Protein AF-0000000083035706 (afdb_homodimer)

pLDDT: mean 93.66, std 11.54, range [41.53, 99.0]

Nearest PDB structures (foldseek):
  4o47-assembly1_B  TM=8.024E-01  e=2.976E-25  Cavia porcellus
  1apy-assembly1_D  TM=9.980E-01  e=3.979E-21  Homo sapiens
  4o47-assembly1_A  TM=8.121E-01  e=1.230E-24  Cavia porcellus
  4zm9-assembly2_D  TM=8.118E-01  e=2.279E-24  Homo sapiens
  1apy-assembly1_C  TM=9.977E-01  e=2.381E-20  Homo sapiens

InterPro domains:
  IPR000246 Peptidase T2, asparaginase 2 [PF01112] (9-293)
  IPR000246 Peptidase T2, asparaginase 2 [PTHR10188] (8-302)
  IPR029055 Nucleophile aminohydrolases, N-terminal [SSF56235] (8-296)

Secondary structure (DSSP, 8-state):
-HHHHHHHHHHHHHHTT--HHHHHHHHHHHHHHHTGGGTSSTT----TTS---EEEEEEETTT--EEEEEEE-S-S-HHHHHHHHHHHBS-SEEEHHHHHHHHHHTTPPP-----HHHHHHHHHHHHTTT-S--B-SEES-TTT-----EE-SS------------TT---EEEEEEE-TTS-EEEEEEE---TTPPTTB--STTSBTTTEEEETTTEEEEEEE-HHHHHTT-HHHHHHHHHHTT--HHHHHHHHHHHHHTT-TT--EEEEEEETTS-EEEEE--BTTB-EEEEEE--TT-SS-EEEEEE--/-HHHHHHHHHHHHHHTT--HHHHHHHHHHHHHHHTGGGTSSTT----TTS---EEEEEEETTT--EEEEEEE-S-S-HHHHHHHHHHHBS-SEEEHHHHHHHHHHTTPPP-----HHHHHHHHHHHHTTT-S--B-SEES-TTT--S--EE-SS------------TT---EEEEEEE-TTS-EEEEEEE---TTPPTTB--STTSBTTTEEEETTTEEEEEEE-HHHHHTT-HHHHHHHHHHTT--HHHHHHHHHHHHHTT-TT--EEEEEEETTS-EEEEE--BTTB-EEEEEE--TT-SS-EEEEEE--

Structure (mmCIF, N/CA/C/O backbone):
data_AF-0000000083035706-model_v1
#
loop_
_entity.id
_entity.type
_entity.pdbx_description
1 polymer N(4)-(Beta-N-acetylglucosaminyl)-L-asparaginase
#
loop_
_atom_site.group_PDB
_atom_site.id
_atom_site.type_symbol
_atom_site.label_atom_id
_atom_site.label_alt_id
_atom_site.label_comp_id
_atom_site.label_asym_id
_atom_site.label_entity_id
_atom_site.label_seq_id
_atom_site.pdbx_PDB_ins_code
_atom_site.Cartn_x
_atom_site.Cartn_y
_atom_site.Cartn_z
_atom_site.occupancy
_atom_site.B_iso_or_equiv
_atom_site.auth_seq_id
_atom_site.auth_comp_id
_atom_site.auth_asym_id
_atom_site.auth_atom_id
_atom_site.pdbx_PDB_model_num
ATOM 1 N N . ASP A 1 1 ? -0.519 -31.016 -10.062 1 52.12 1 ASP A N 1
ATOM 2 C CA . ASP A 1 1 ? -0.545 -29.891 -9.133 1 52.12 1 ASP A CA 1
ATOM 3 C C . ASP A 1 1 ? -1.191 -28.672 -9.773 1 52.12 1 ASP A C 1
ATOM 5 O O . ASP A 1 1 ? -1.023 -28.422 -10.977 1 52.12 1 ASP A O 1
ATOM 9 N N . ARG A 1 2 ? -2.26 -28.141 -9.172 1 63.06 2 ARG A N 1
ATOM 10 C CA . ARG A 1 2 ? -3.127 -27.109 -9.727 1 63.06 2 ARG A CA 1
ATOM 11 C C . ARG A 1 2 ? -2.324 -25.875 -10.125 1 63.06 2 ARG A C 1
ATOM 13 O O . ARG A 1 2 ? -2.648 -25.203 -11.109 1 63.06 2 ARG A O 1
ATOM 20 N N . PHE A 1 3 ? -1.192 -25.672 -9.555 1 75.06 3 PHE A N 1
ATOM 21 C CA . PHE A 1 3 ? -0.349 -24.547 -9.922 1 75.06 3 PHE A CA 1
ATOM 22 C C . PHE A 1 3 ? 0.351 -24.797 -11.25 1 75.06 3 PHE A C 1
ATOM 24 O O . PHE A 1 3 ? 0.638 -23.859 -11.992 1 75.06 3 PHE A O 1
ATOM 31 N N . GLY A 1 4 ? 0.508 -26.047 -11.508 1 78.38 4 GLY A N 1
ATOM 32 C CA . GLY A 1 4 ? 1.129 -26.406 -12.773 1 78.38 4 GLY A CA 1
ATOM 33 C C . GLY A 1 4 ? 0.292 -26 -13.977 1 78.38 4 GLY A C 1
ATOM 34 O O . GLY A 1 4 ? 0.829 -25.562 -15 1 78.38 4 GLY A O 1
ATOM 35 N N . LEU A 1 5 ? -0.963 -26.172 -13.789 1 79.75 5 LEU A N 1
ATOM 36 C CA . LEU A 1 5 ? -1.867 -25.828 -14.875 1 79.75 5 LEU A CA 1
ATOM 37 C C . LEU A 1 5 ? -1.82 -24.328 -15.164 1 79.75 5 LEU A C 1
ATOM 39 O O . LEU A 1 5 ? -1.749 -23.922 -16.328 1 79.75 5 LEU A O 1
ATOM 43 N N . PHE A 1 6 ? -1.777 -23.547 -14.117 1 85.44 6 PHE A N 1
ATOM 44 C CA . PHE A 1 6 ? -1.806 -22.109 -14.273 1 85.44 6 PHE A CA 1
ATOM 45 C C . PHE A 1 6 ? -0.514 -21.594 -14.898 1 85.44 6 PHE A C 1
ATOM 47 O O . PHE A 1 6 ? -0.539 -20.719 -15.758 1 85.44 6 PHE A O 1
ATOM 54 N N . LEU A 1 7 ? 0.524 -22.203 -14.492 1 89 7 LEU A N 1
ATOM 55 C CA . LEU A 1 7 ? 1.822 -21.828 -15.047 1 89 7 LEU A CA 1
ATOM 56 C C . LEU A 1 7 ? 1.928 -22.234 -16.516 1 89 7 LEU A C 1
ATOM 58 O O . LEU A 1 7 ? 2.516 -21.516 -17.312 1 89 7 LEU A O 1
ATOM 62 N N . SER A 1 8 ? 1.354 -23.375 -16.781 1 89.62 8 SER A N 1
ATOM 63 C CA . SER A 1 8 ? 1.368 -23.844 -18.172 1 89.62 8 SER A CA 1
ATOM 64 C C . SER A 1 8 ? 0.6 -22.891 -19.078 1 89.62 8 SER A C 1
ATOM 66 O O . SER A 1 8 ? 1.024 -22.625 -20.203 1 89.62 8 SER A O 1
ATOM 68 N N . LEU A 1 9 ? -0.484 -22.422 -18.578 1 90.31 9 LEU A N 1
ATOM 69 C CA . LEU A 1 9 ? -1.278 -21.484 -19.359 1 90.31 9 LEU A CA 1
ATOM 70 C C . LEU A 1 9 ? -0.53 -20.172 -19.562 1 90.31 9 LEU A C 1
ATOM 72 O O . LEU A 1 9 ? -0.56 -19.578 -20.641 1 90.31 9 LEU A O 1
ATOM 76 N N . SER A 1 10 ? 0.069 -19.719 -18.516 1 93.44 10 SER A N 1
ATOM 77 C CA . SER A 1 10 ? 0.878 -18.5 -18.594 1 93.44 10 SER A CA 1
ATOM 78 C C . SER A 1 10 ? 2.02 -18.656 -19.594 1 93.44 10 SER A C 1
ATOM 80 O O . SER A 1 10 ? 2.275 -17.766 -20.406 1 93.44 10 SER A O 1
ATOM 82 N N . TRP A 1 11 ? 2.643 -19.781 -19.578 1 93.88 11 TRP A N 1
ATOM 83 C CA . TRP A 1 11 ? 3.768 -20.062 -20.469 1 93.88 11 TRP A CA 1
ATOM 84 C C . TRP A 1 11 ? 3.316 -20.109 -21.922 1 93.88 11 TRP A C 1
ATOM 86 O O . TRP A 1 11 ? 3.984 -19.562 -22.797 1 93.88 11 TRP A O 1
ATOM 96 N N . ARG A 1 12 ? 2.223 -20.703 -22.109 1 92.94 12 ARG A N 1
ATOM 97 C CA . ARG A 1 12 ? 1.667 -20.781 -23.469 1 92.94 12 ARG A CA 1
ATOM 98 C C . ARG A 1 12 ? 1.322 -19.406 -24 1 92.94 12 ARG A C 1
ATOM 100 O O . ARG A 1 12 ? 1.454 -19.141 -25.203 1 92.94 12 ARG A O 1
ATOM 107 N N . THR A 1 13 ? 0.844 -18.609 -23.078 1 94.75 13 THR A N 1
ATOM 108 C CA . THR A 1 13 ? 0.541 -17.234 -23.469 1 94.75 13 THR A CA 1
ATOM 109 C C . THR A 1 13 ? 1.792 -16.531 -23.984 1 94.75 13 THR A C 1
ATOM 111 O O . THR A 1 13 ? 1.75 -15.859 -25.016 1 94.75 13 THR A O 1
ATOM 114 N N . LEU A 1 14 ? 2.904 -16.703 -23.359 1 93.75 14 LEU A N 1
ATOM 115 C CA . LEU A 1 14 ? 4.164 -16.109 -23.781 1 93.75 14 LEU A CA 1
ATOM 116 C C . LEU A 1 14 ? 4.621 -16.703 -25.125 1 93.75 14 LEU A C 1
ATOM 118 O O . LEU A 1 14 ? 5.039 -15.969 -26.016 1 93.75 14 LEU A O 1
ATOM 122 N N . GLN A 1 15 ? 4.477 -17.984 -25.219 1 92.62 15 GLN A N 1
ATOM 123 C CA . GLN A 1 15 ? 4.934 -18.688 -26.406 1 92.62 15 GLN A CA 1
ATOM 124 C C . GLN A 1 15 ? 4.113 -18.297 -27.641 1 92.62 15 GLN A C 1
ATOM 126 O O . GLN A 1 15 ? 4.633 -18.266 -28.75 1 92.62 15 GLN A O 1
ATOM 131 N N . SER A 1 16 ? 2.932 -17.938 -27.375 1 94.12 16 SER A N 1
ATOM 132 C CA . SER A 1 16 ? 2.033 -17.594 -28.484 1 94.12 16 SER A CA 1
ATOM 133 C C . SER A 1 16 ? 2.145 -16.125 -28.844 1 94.12 16 SER A C 1
ATOM 135 O O . SER A 1 16 ? 1.341 -15.609 -29.625 1 94.12 16 SER A O 1
ATOM 137 N N . GLY A 1 17 ? 2.998 -15.391 -28.188 1 93.69 17 GLY A N 1
ATOM 138 C CA . GLY A 1 17 ? 3.262 -14.008 -28.562 1 93.69 17 GLY A CA 1
ATOM 139 C C . GLY A 1 17 ? 2.592 -13 -27.641 1 93.69 17 GLY A C 1
ATOM 140 O O . GLY A 1 17 ? 2.666 -11.797 -27.891 1 93.69 17 GLY A O 1
ATOM 141 N N . GLY A 1 18 ? 1.945 -13.492 -26.609 1 96.19 18 GLY A N 1
ATOM 142 C CA . GLY A 1 18 ? 1.393 -12.578 -25.625 1 96.19 18 GLY A CA 1
ATOM 143 C C . GLY A 1 18 ? 2.455 -11.844 -24.82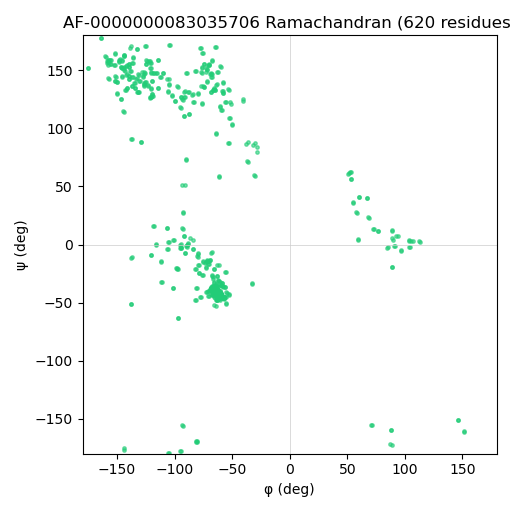8 1 96.19 18 GLY A C 1
ATOM 144 O O . GLY A 1 18 ? 3.6 -12.297 -24.734 1 96.19 18 GLY A O 1
ATOM 145 N N . SER A 1 19 ? 2.109 -10.727 -24.25 1 97.62 19 SER A N 1
ATOM 146 C CA . SER A 1 19 ? 3.045 -9.961 -23.438 1 97.62 19 SER A CA 1
ATOM 147 C C . SER A 1 19 ? 3.25 -10.609 -22.062 1 97.62 19 SER A C 1
ATOM 149 O O . SER A 1 19 ? 2.502 -11.508 -21.688 1 97.62 19 SER A O 1
ATOM 151 N N . VAL A 1 20 ? 4.254 -10.18 -21.438 1 98.19 20 VAL A N 1
ATOM 152 C CA . VAL A 1 20 ? 4.496 -10.656 -20.078 1 98.19 20 VAL A CA 1
ATOM 153 C C . VAL A 1 20 ? 3.309 -10.305 -19.188 1 98.19 20 VAL A C 1
ATOM 155 O O . VAL A 1 20 ? 2.953 -11.07 -18.281 1 98.19 20 VAL A O 1
ATOM 158 N N . LEU A 1 21 ? 2.65 -9.164 -19.391 1 98.56 21 LEU A N 1
ATOM 159 C CA . LEU A 1 21 ? 1.46 -8.789 -18.641 1 98.56 21 LEU A CA 1
ATOM 160 C C . LEU A 1 21 ? 0.32 -9.766 -18.891 1 98.56 21 LEU A C 1
ATOM 162 O O . LEU A 1 21 ? -0.378 -10.172 -17.969 1 98.56 21 LEU A O 1
ATOM 166 N N . ASP A 1 22 ? 0.154 -10.125 -20.156 1 98.38 22 ASP A N 1
ATOM 167 C CA . ASP A 1 22 ? -0.878 -11.094 -20.516 1 98.38 22 ASP A CA 1
ATOM 168 C C . ASP A 1 22 ? -0.647 -12.422 -19.797 1 98.38 22 ASP A C 1
ATOM 170 O O . ASP A 1 22 ? -1.596 -13.055 -19.328 1 98.38 22 ASP A O 1
ATOM 174 N N . ALA A 1 23 ? 0.58 -12.82 -19.781 1 97.75 23 ALA A N 1
ATOM 175 C CA . ALA A 1 23 ? 0.936 -14.094 -19.172 1 97.75 23 ALA A CA 1
ATOM 176 C C . ALA A 1 23 ? 0.628 -14.094 -17.672 1 97.75 23 ALA A C 1
ATOM 178 O O . ALA A 1 23 ? 0.033 -15.039 -17.156 1 97.75 23 ALA A O 1
ATOM 179 N N . VAL A 1 24 ? 1.042 -13.039 -17 1 98.44 24 VAL A N 1
ATOM 180 C CA . VAL A 1 24 ? 0.812 -12.922 -15.555 1 98.44 24 VAL A CA 1
ATOM 181 C C . VAL A 1 24 ? -0.688 -12.883 -15.273 1 98.44 24 VAL A C 1
ATOM 183 O O . VAL A 1 24 ? -1.174 -13.57 -14.375 1 98.44 24 VAL A O 1
ATOM 186 N N . GLU A 1 25 ? -1.431 -12.102 -16.031 1 98.56 25 GLU A N 1
ATOM 187 C CA . GLU A 1 25 ? -2.873 -12 -15.828 1 98.56 25 GLU A CA 1
ATOM 188 C C . GLU A 1 25 ? -3.557 -13.344 -16.031 1 98.56 25 GLU A C 1
ATOM 190 O O . GLU A 1 25 ? -4.441 -13.727 -15.266 1 98.56 25 GLU A O 1
ATOM 195 N N . MET A 1 26 ? -3.146 -14.047 -17.094 1 97.62 26 MET A N 1
ATOM 196 C CA . MET A 1 26 ? -3.758 -15.336 -17.406 1 97.62 26 MET A CA 1
ATOM 197 C C . MET A 1 26 ? -3.559 -16.328 -16.266 1 97.62 26 MET A C 1
ATOM 199 O O . MET A 1 26 ? -4.504 -17 -15.852 1 97.62 26 MET A O 1
ATOM 203 N N . GLY A 1 27 ? -2.344 -16.422 -15.789 1 96.38 27 GLY A N 1
ATOM 204 C CA . GLY A 1 27 ? -2.061 -17.344 -14.711 1 96.38 27 GLY A CA 1
ATOM 205 C C . GLY A 1 27 ? -2.816 -17.016 -13.43 1 96.38 27 GLY A C 1
ATOM 206 O O . GLY A 1 27 ? -3.418 -17.906 -12.82 1 96.38 27 GLY A O 1
ATOM 207 N N . CYS A 1 28 ? -2.818 -15.773 -13.023 1 97.56 28 CYS A N 1
ATOM 208 C CA . CYS A 1 28 ? -3.506 -15.352 -11.805 1 97.56 28 CYS A CA 1
ATOM 209 C C . CYS A 1 28 ? -5.016 -15.516 -11.953 1 97.56 28 CYS A C 1
ATOM 211 O O . CYS A 1 28 ? -5.688 -15.969 -11.023 1 97.56 28 CYS A O 1
ATOM 213 N N . ALA A 1 29 ? -5.512 -15.125 -13.117 1 97.62 29 ALA A N 1
ATOM 214 C CA . ALA A 1 29 ? -6.949 -15.234 -13.352 1 97.62 29 ALA A CA 1
ATOM 215 C C . ALA A 1 29 ? -7.414 -16.688 -13.281 1 97.62 29 ALA A C 1
ATOM 217 O O . ALA A 1 29 ? -8.484 -16.969 -12.742 1 97.62 29 ALA A O 1
ATOM 218 N N . CYS A 1 30 ? -6.652 -17.547 -13.836 1 96.25 30 CYS A N 1
ATOM 219 C CA . CYS A 1 30 ? -6.98 -18.969 -13.797 1 96.25 30 CYS A CA 1
ATOM 220 C C . CYS A 1 30 ? -7.016 -19.484 -12.359 1 96.25 30 CYS A C 1
ATOM 222 O O . CYS A 1 30 ? -7.926 -20.219 -11.984 1 96.25 30 CYS A O 1
ATOM 224 N N . CYS A 1 31 ? -6.035 -19.078 -11.625 1 95.5 31 CYS A N 1
ATOM 225 C CA . CYS A 1 31 ? -6 -19.469 -10.227 1 95.5 31 CYS A CA 1
ATOM 226 C C . CYS A 1 31 ? -7.219 -18.922 -9.477 1 95.5 31 CYS A C 1
ATOM 228 O O . CYS A 1 31 ? -7.785 -19.625 -8.633 1 95.5 31 CYS A O 1
ATOM 230 N N . GLU A 1 32 ? -7.594 -17.688 -9.742 1 96.81 32 GLU A N 1
ATOM 231 C CA . GLU A 1 32 ? -8.789 -17.109 -9.133 1 96.81 32 GLU A CA 1
ATOM 232 C C . GLU A 1 32 ? -10.023 -17.953 -9.453 1 96.81 32 GLU A C 1
ATOM 234 O O . GLU A 1 32 ? -10.805 -18.281 -8.555 1 96.81 32 GLU A O 1
ATOM 239 N N . MET A 1 33 ? -10.156 -18.312 -10.641 1 95.44 33 MET A N 1
ATOM 240 C CA . MET A 1 33 ? -11.328 -19.062 -11.102 1 95.44 33 MET A CA 1
ATOM 241 C C . MET A 1 33 ? -11.375 -20.438 -10.453 1 95.44 33 MET A C 1
ATOM 243 O O . MET A 1 33 ? -12.453 -20.938 -10.141 1 95.44 33 MET A O 1
ATOM 247 N N . GLU A 1 34 ? -10.211 -20.984 -10.273 1 94.31 34 GLU A N 1
ATOM 248 C CA . GLU A 1 34 ? -10.133 -22.328 -9.727 1 94.31 34 GLU A CA 1
ATOM 249 C C . GLU A 1 34 ? -10.078 -22.312 -8.203 1 94.31 34 GLU A C 1
ATOM 251 O O . GLU A 1 34 ? -10 -23.359 -7.566 1 94.31 34 GLU A O 1
ATOM 256 N N . GLN A 1 35 ? -10.07 -21.156 -7.625 1 94.69 35 GLN A N 1
ATOM 257 C CA . GLN A 1 35 ? -10.008 -21 -6.176 1 94.69 35 GLN A CA 1
ATOM 258 C C . GLN A 1 35 ? -8.82 -21.766 -5.594 1 94.69 35 GLN A C 1
ATOM 260 O O . GLN A 1 35 ? -8.977 -22.562 -4.672 1 94.69 35 GLN A O 1
ATOM 265 N N . CYS A 1 36 ? -7.637 -21.406 -6.145 1 91.62 36 CYS A N 1
ATOM 266 C CA . CYS A 1 36 ? -6.434 -22.156 -5.805 1 91.62 36 CYS A CA 1
ATOM 267 C C . CYS A 1 36 ? -6.207 -22.188 -4.297 1 91.62 36 CYS A C 1
ATOM 269 O O . CYS A 1 36 ? -6.199 -21.125 -3.654 1 91.62 36 CYS A O 1
ATOM 271 N N . ASP A 1 37 ? -6.121 -23.422 -3.727 1 88.44 37 ASP A N 1
ATOM 272 C CA . ASP A 1 37 ? -5.781 -23.734 -2.342 1 88.44 37 ASP A CA 1
ATOM 273 C C . ASP A 1 37 ? -6.773 -23.078 -1.375 1 88.44 37 ASP A C 1
ATOM 275 O O . ASP A 1 37 ? -6.562 -23.094 -0.161 1 88.44 37 ASP A O 1
ATOM 279 N N . GLY A 1 38 ? -7.773 -22.453 -1.903 1 91.81 38 GLY A N 1
ATOM 280 C CA . GLY A 1 38 ? -8.773 -21.812 -1.066 1 91.81 38 GLY A CA 1
ATOM 281 C C . GLY A 1 38 ? -8.375 -20.406 -0.63 1 91.81 38 GLY A C 1
ATOM 282 O O . GLY A 1 38 ? -9.172 -19.703 -0.011 1 91.81 38 GLY A O 1
ATOM 283 N N . SER A 1 39 ? -7.164 -19.984 -1.009 1 93.19 39 SER A N 1
ATOM 284 C CA . SER A 1 39 ? -6.648 -18.688 -0.578 1 93.19 39 SER A CA 1
ATOM 285 C C . SER A 1 39 ? -6.684 -17.672 -1.715 1 93.19 39 SER A C 1
ATOM 287 O O . SER A 1 39 ? -6.324 -16.516 -1.526 1 93.19 39 SER A O 1
ATOM 289 N N . VAL A 1 40 ? -7.09 -18.125 -2.895 1 96.12 40 VAL A N 1
ATOM 290 C CA . VAL A 1 40 ? -7.191 -17.266 -4.066 1 96.12 40 VAL A CA 1
ATOM 291 C C . VAL A 1 40 ? -8.586 -17.375 -4.672 1 96.12 40 VAL A C 1
ATOM 293 O O . VAL A 1 40 ? -9.148 -18.469 -4.762 1 96.12 40 VAL A O 1
ATOM 296 N N . GLY A 1 41 ? -9.086 -16.203 -5.023 1 96.94 41 GLY A N 1
ATOM 297 C CA . GLY A 1 41 ? -10.383 -16.234 -5.691 1 96.94 41 GLY A CA 1
ATOM 298 C C . GLY A 1 41 ? -11.555 -16.188 -4.727 1 96.94 41 GLY A C 1
ATOM 299 O O . GLY A 1 41 ? -11.367 -15.938 -3.533 1 96.94 41 GLY A O 1
ATOM 300 N N . TYR A 1 42 ? -12.758 -16.375 -5.262 1 97.81 42 TYR A N 1
ATOM 301 C CA . TYR A 1 42 ? -14 -16.312 -4.496 1 97.81 42 TYR A CA 1
ATOM 302 C C . TYR A 1 42 ? -14.125 -17.516 -3.564 1 97.81 42 TYR A C 1
ATOM 304 O O . TYR A 1 42 ? -13.477 -18.547 -3.777 1 97.81 42 TYR A O 1
ATOM 312 N N . GLY A 1 43 ? -14.875 -17.391 -2.467 1 95.31 43 GLY A N 1
ATOM 313 C CA . GLY A 1 43 ? -15.273 -18.516 -1.633 1 95.31 43 GLY A CA 1
ATOM 314 C C . GLY A 1 43 ? -14.281 -18.812 -0.529 1 95.31 43 GLY A C 1
ATOM 315 O O . GLY A 1 43 ? -14.453 -19.781 0.218 1 95.31 43 GLY A O 1
ATOM 316 N N . GLY A 1 44 ? -13.258 -17.953 -0.44 1 93.12 44 GLY A N 1
ATOM 317 C CA . GLY A 1 44 ? -12.281 -18.219 0.606 1 93.12 44 GLY A CA 1
ATOM 318 C C . GLY A 1 44 ? -12.141 -17.078 1.597 1 93.12 44 GLY A C 1
ATOM 319 O O . GLY A 1 44 ? -12.578 -15.953 1.328 1 93.12 44 GLY A O 1
ATOM 320 N N . SER A 1 45 ? -11.68 -17.391 2.783 1 95.75 45 SER A N 1
ATOM 321 C CA . SER A 1 45 ? -11.188 -16.5 3.824 1 95.75 45 SER A CA 1
ATOM 322 C C . SER A 1 45 ? -12.195 -15.398 4.141 1 95.75 45 SER A C 1
ATOM 324 O O . SER A 1 45 ? -11.883 -14.211 4.016 1 95.75 45 SER A O 1
ATOM 326 N N . PRO A 1 46 ? -13.391 -15.758 4.629 1 97.75 46 PRO A N 1
ATOM 327 C CA . PRO A 1 46 ? -14.336 -14.711 5.016 1 97.75 46 PRO A CA 1
ATOM 328 C C . PRO A 1 46 ? -13.82 -13.836 6.16 1 97.75 46 PRO A C 1
ATOM 330 O O . PRO A 1 46 ? -13.094 -14.328 7.031 1 97.75 46 PRO A O 1
ATOM 333 N N . ASP A 1 47 ? -14.227 -12.562 6.145 1 97.81 47 ASP A N 1
ATOM 334 C CA . ASP A 1 47 ? -13.844 -11.664 7.234 1 97.81 47 ASP A CA 1
ATOM 335 C C . ASP A 1 47 ? -14.766 -11.852 8.445 1 97.81 47 ASP A C 1
ATOM 337 O O . ASP A 1 47 ? -15.531 -12.82 8.5 1 97.81 47 ASP A O 1
ATOM 341 N N . GLU A 1 48 ? -14.688 -10.969 9.422 1 98 48 GLU A N 1
ATOM 342 C CA . GLU A 1 48 ? -15.438 -11.094 10.672 1 98 48 GLU A CA 1
ATOM 343 C C . GLU A 1 48 ? -16.938 -11.047 10.414 1 98 48 GLU A C 1
ATOM 345 O O . GLU A 1 48 ? -17.734 -11.414 11.281 1 98 48 GLU A O 1
ATOM 350 N N . TYR A 1 49 ? -17.344 -10.562 9.25 1 97.31 49 TYR A N 1
ATOM 351 C CA . TYR A 1 49 ? -18.766 -10.484 8.914 1 97.31 49 TYR A CA 1
ATOM 352 C C . TYR A 1 49 ? -19.156 -11.57 7.918 1 97.31 49 TYR A C 1
ATOM 354 O O . TYR A 1 49 ? -20.281 -11.578 7.406 1 97.31 49 TYR A O 1
ATOM 362 N N . GLY A 1 50 ? -18.203 -12.383 7.578 1 97.94 50 GLY A N 1
ATOM 363 C CA . GLY A 1 50 ? -18.469 -13.508 6.695 1 97.94 50 GLY A CA 1
ATOM 364 C C . GLY A 1 50 ? -18.312 -13.164 5.227 1 97.94 50 GLY A C 1
ATOM 365 O O . GLY A 1 50 ? -18.672 -13.961 4.355 1 97.94 50 GLY A O 1
ATOM 366 N N . GLU A 1 51 ? -17.766 -12.055 4.922 1 98.19 51 GLU A N 1
ATOM 367 C CA . GLU A 1 51 ? -17.625 -11.625 3.533 1 98.19 51 GLU A CA 1
ATOM 368 C C . GLU A 1 51 ? -16.25 -11.953 2.986 1 98.19 51 GLU A C 1
ATOM 370 O O . GLU A 1 51 ? -15.242 -11.773 3.676 1 98.19 51 GLU A O 1
ATOM 375 N N . THR A 1 52 ? -16.234 -12.492 1.761 1 98.12 52 THR A N 1
ATOM 376 C CA . THR A 1 52 ? -14.992 -12.688 1.03 1 98.12 52 THR A CA 1
ATOM 377 C C . THR A 1 52 ? -14.695 -11.484 0.136 1 98.12 52 THR A C 1
ATOM 379 O O . THR A 1 52 ? -15.555 -11.055 -0.642 1 98.12 52 THR A O 1
ATOM 382 N N . THR A 1 53 ? -13.555 -10.883 0.286 1 98.5 53 THR A N 1
ATOM 383 C CA . THR A 1 53 ? -13.062 -9.828 -0.591 1 98.5 53 THR A CA 1
ATOM 384 C C . THR A 1 53 ? -11.727 -10.219 -1.219 1 98.5 53 THR A C 1
ATOM 386 O O . THR A 1 53 ? -11.047 -11.117 -0.725 1 98.5 53 THR A O 1
ATOM 389 N N . LEU A 1 54 ? -11.445 -9.586 -2.303 1 98.75 54 LEU A N 1
ATOM 390 C CA . LEU A 1 54 ? -10.258 -9.984 -3.051 1 98.75 54 LEU A CA 1
ATOM 391 C C . LEU A 1 54 ? -9.289 -8.82 -3.189 1 98.75 54 LEU A C 1
ATOM 393 O O . LEU A 1 54 ? -9.703 -7.656 -3.193 1 98.75 54 LEU A O 1
ATOM 397 N N . ASP A 1 55 ? -8.008 -9.102 -3.309 1 98.81 55 ASP A N 1
ATOM 398 C CA . ASP A 1 55 ? -6.918 -8.18 -3.6 1 98.81 55 ASP A CA 1
ATOM 399 C C . ASP A 1 55 ? -6.078 -8.672 -4.777 1 98.81 55 ASP A C 1
ATOM 401 O O . ASP A 1 55 ? -5.859 -9.875 -4.934 1 98.81 55 ASP A O 1
ATOM 405 N N . ALA A 1 56 ? -5.617 -7.734 -5.566 1 98.94 56 ALA A N 1
ATOM 406 C CA . ALA A 1 56 ? -4.77 -8.117 -6.695 1 98.94 56 ALA A CA 1
ATOM 407 C C . ALA A 1 56 ? -3.912 -6.941 -7.16 1 98.94 56 ALA A C 1
ATOM 409 O O . ALA A 1 56 ? -4.254 -5.781 -6.918 1 98.94 56 ALA A O 1
ATOM 410 N N . MET A 1 57 ? -2.836 -7.273 -7.812 1 98.94 57 MET A N 1
ATOM 411 C CA . MET A 1 57 ? -1.946 -6.273 -8.391 1 98.94 57 MET A CA 1
ATOM 412 C C . MET A 1 57 ? -1.23 -6.828 -9.617 1 98.94 57 MET A C 1
ATOM 414 O O . MET A 1 57 ? -0.896 -8.016 -9.664 1 98.94 57 MET A O 1
ATOM 418 N N . ILE A 1 58 ? -1.01 -6.008 -10.586 1 98.94 58 ILE A N 1
ATOM 419 C CA . ILE A 1 58 ? -0.216 -6.34 -11.766 1 98.94 58 ILE A CA 1
ATOM 420 C C . ILE A 1 58 ? 0.707 -5.172 -12.109 1 98.94 58 ILE A C 1
ATOM 422 O O . ILE A 1 58 ? 0.307 -4.008 -12.016 1 98.94 58 ILE A O 1
ATOM 426 N N . MET A 1 59 ? 1.967 -5.453 -12.43 1 98.94 59 MET A N 1
ATOM 427 C CA . MET A 1 59 ? 2.977 -4.418 -12.625 1 98.94 59 MET A CA 1
ATOM 428 C C . MET A 1 59 ? 3.756 -4.656 -13.914 1 98.94 59 MET A C 1
ATOM 430 O O . MET A 1 59 ? 4.191 -5.777 -14.188 1 98.94 59 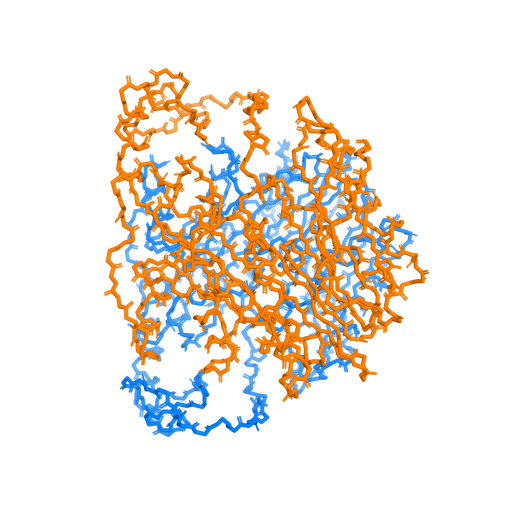MET A O 1
ATOM 434 N N . ASN A 1 60 ? 3.873 -3.615 -14.688 1 98.81 60 ASN A N 1
ATOM 435 C CA . ASN A 1 60 ? 4.672 -3.592 -15.914 1 98.81 60 ASN A CA 1
ATOM 436 C C . ASN A 1 60 ? 6.094 -3.111 -15.641 1 98.81 60 ASN A C 1
ATOM 438 O O . ASN A 1 60 ? 6.324 -1.917 -15.445 1 98.81 60 ASN A O 1
ATOM 442 N N . GLY A 1 61 ? 7.055 -4.027 -15.758 1 98.69 61 GLY A N 1
ATOM 443 C CA . GLY A 1 61 ? 8.43 -3.703 -15.406 1 98.69 61 GLY A CA 1
ATOM 444 C C . GLY A 1 61 ? 9.094 -2.764 -16.406 1 98.69 61 GLY A C 1
ATOM 445 O O . GLY A 1 61 ? 10.133 -2.178 -16.109 1 98.69 61 GLY A O 1
ATOM 446 N N . ASN A 1 62 ? 8.492 -2.6 -17.547 1 97.62 62 ASN A N 1
ATOM 447 C CA . ASN A 1 62 ? 9.039 -1.709 -18.578 1 97.62 62 ASN A CA 1
ATOM 448 C C . ASN A 1 62 ? 8.648 -0.256 -18.312 1 97.62 62 ASN A C 1
ATOM 450 O O . ASN A 1 62 ? 9.492 0.642 -18.406 1 97.62 62 ASN A O 1
ATOM 454 N N . THR A 1 63 ? 7.41 -0.062 -18.047 1 97.31 63 THR A N 1
ATOM 455 C CA . THR A 1 63 ? 6.887 1.294 -17.922 1 97.31 63 THR A CA 1
ATOM 456 C C . THR A 1 63 ? 6.797 1.702 -16.453 1 97.31 63 THR A C 1
ATOM 458 O O . THR A 1 63 ? 6.617 2.881 -16.141 1 97.31 63 THR A O 1
ATOM 461 N N . MET A 1 64 ? 6.785 0.763 -15.617 1 98.69 64 MET A N 1
ATOM 462 C CA . MET A 1 64 ? 6.637 0.909 -14.172 1 98.69 64 MET A CA 1
ATOM 463 C C . MET A 1 64 ? 5.188 1.198 -13.805 1 98.69 64 MET A C 1
ATOM 465 O O . MET A 1 64 ? 4.891 1.521 -12.648 1 98.69 64 MET A O 1
ATOM 469 N N . GLU A 1 65 ? 4.262 1.039 -14.773 1 98.44 65 GLU A N 1
ATOM 470 C CA . GLU A 1 65 ? 2.846 1.163 -14.438 1 98.44 65 GLU A CA 1
ATOM 471 C C . GLU A 1 65 ? 2.387 0.016 -13.547 1 98.44 65 GLU A C 1
ATOM 473 O O . GLU A 1 65 ? 2.852 -1.117 -13.688 1 98.44 65 GLU A O 1
ATOM 478 N N . VAL A 1 66 ? 1.476 0.356 -12.695 1 98.94 66 VAL A N 1
ATOM 479 C CA . VAL A 1 66 ? 0.879 -0.618 -11.781 1 98.94 66 VAL A CA 1
ATOM 480 C C . VAL A 1 66 ? -0.637 -0.438 -11.758 1 98.94 66 VAL A C 1
ATOM 482 O O . VAL A 1 66 ? -1.136 0.688 -11.812 1 98.94 66 VAL A O 1
ATOM 485 N N . GLY A 1 67 ? -1.372 -1.507 -11.75 1 98.94 67 GLY A N 1
ATOM 486 C CA . GLY A 1 67 ? -2.777 -1.553 -11.375 1 98.94 67 GLY A CA 1
ATOM 487 C C . GLY A 1 67 ? -3.053 -2.471 -10.195 1 98.94 67 GLY A C 1
ATOM 488 O O . GLY A 1 67 ? -2.539 -3.59 -10.141 1 98.94 67 GLY A O 1
ATOM 489 N N . ALA A 1 68 ? -3.828 -1.974 -9.289 1 99 68 ALA A N 1
ATOM 490 C CA . ALA A 1 68 ? -4.133 -2.775 -8.102 1 99 68 ALA A CA 1
ATOM 491 C C . ALA A 1 68 ? -5.547 -2.502 -7.602 1 99 68 ALA A C 1
ATOM 493 O O . ALA A 1 68 ? -6.09 -1.419 -7.824 1 99 68 ALA A O 1
ATOM 494 N N . VAL A 1 69 ? -6.117 -3.486 -6.957 1 98.94 69 VAL A N 1
ATOM 495 C CA . VAL A 1 69 ? -7.391 -3.371 -6.254 1 98.94 69 VAL A CA 1
ATOM 496 C C . VAL A 1 69 ? -7.297 -4.062 -4.895 1 98.94 69 VAL A C 1
ATOM 498 O O . VAL A 1 69 ? -6.59 -5.059 -4.746 1 98.94 69 VAL A O 1
ATOM 501 N N . ALA A 1 70 ? -7.926 -3.537 -3.955 1 98.94 70 ALA A N 1
ATOM 502 C CA . ALA A 1 70 ? -7.938 -4.094 -2.605 1 98.94 70 ALA A CA 1
ATOM 503 C C . ALA A 1 70 ? -9.328 -4.008 -1.984 1 98.94 70 ALA A C 1
ATOM 505 O O . ALA A 1 70 ? -10.062 -3.041 -2.221 1 98.94 70 ALA A O 1
ATOM 506 N N . ASP A 1 71 ? -9.617 -5.047 -1.194 1 98.75 71 ASP A N 1
ATOM 507 C CA . ASP A 1 71 ? -10.945 -5.148 -0.59 1 98.75 71 ASP A CA 1
ATOM 508 C C . ASP A 1 71 ? -12.039 -5.078 -1.651 1 98.75 71 ASP A C 1
ATOM 510 O O . ASP A 1 71 ? -13.055 -4.414 -1.457 1 98.75 71 ASP A O 1
ATOM 514 N N . LEU A 1 72 ? -11.734 -5.672 -2.803 1 98.88 72 LEU A N 1
ATOM 515 C CA . LEU A 1 72 ? -12.672 -5.75 -3.914 1 98.88 72 LEU A CA 1
ATOM 516 C C . LEU A 1 72 ? -13.844 -6.66 -3.572 1 98.88 72 LEU A C 1
ATOM 518 O O . LEU A 1 72 ? -13.648 -7.812 -3.178 1 98.88 72 LEU A O 1
ATOM 522 N N . ARG A 1 73 ? -15.008 -6.191 -3.807 1 98.62 73 ARG A N 1
ATOM 523 C CA . ARG A 1 73 ? -16.219 -6.906 -3.414 1 98.62 73 ARG A CA 1
ATOM 524 C C . ARG A 1 73 ? -17.016 -7.344 -4.637 1 98.62 73 ARG A C 1
ATOM 526 O O . ARG A 1 73 ? -17.109 -6.605 -5.617 1 98.62 73 ARG A O 1
ATOM 533 N N . ARG A 1 74 ? -17.469 -8.555 -4.629 1 98.69 74 ARG A N 1
ATOM 534 C CA . ARG A 1 74 ? -18.5 -9.07 -5.52 1 98.69 74 ARG A CA 1
ATOM 535 C C . ARG A 1 74 ? -17.969 -9.25 -6.934 1 98.69 74 ARG A C 1
ATOM 537 O O . ARG A 1 74 ? -18.734 -9.312 -7.895 1 98.69 74 ARG A O 1
ATOM 544 N N . ILE A 1 75 ? -16.656 -9.211 -7.16 1 98.88 75 ILE A N 1
ATOM 545 C CA . ILE A 1 75 ? -16.031 -9.43 -8.461 1 98.88 75 ILE A CA 1
ATOM 546 C C . ILE A 1 75 ? -15.062 -10.609 -8.383 1 98.88 75 ILE A C 1
ATOM 548 O O . ILE A 1 75 ? -14.125 -10.586 -7.578 1 98.88 75 ILE A O 1
ATOM 552 N N . LYS A 1 76 ? -15.164 -11.578 -9.203 1 98.69 76 LYS A N 1
ATOM 553 C CA . LYS A 1 76 ? -14.328 -12.773 -9.125 1 98.69 76 LYS A CA 1
ATOM 554 C C . LYS A 1 76 ? -12.961 -12.531 -9.758 1 98.69 76 LYS A C 1
ATOM 556 O O . LYS A 1 76 ? -11.953 -13.047 -9.273 1 98.69 76 LYS A O 1
ATOM 561 N N . ASN A 1 77 ? -12.977 -11.781 -10.812 1 98.75 77 ASN A N 1
ATOM 562 C CA . ASN A 1 77 ? -11.75 -11.586 -11.586 1 98.75 77 ASN A CA 1
ATOM 563 C C . ASN A 1 77 ? -10.961 -10.375 -11.086 1 98.75 77 ASN A C 1
ATOM 565 O O . ASN A 1 77 ? -10.805 -9.391 -11.805 1 98.75 77 ASN A O 1
ATOM 569 N N . ALA A 1 78 ? -10.367 -10.516 -9.977 1 98.88 78 ALA A N 1
ATOM 570 C CA . ALA A 1 78 ? -9.688 -9.406 -9.312 1 98.88 78 ALA A CA 1
ATOM 571 C C . ALA A 1 78 ? -8.484 -8.938 -10.125 1 98.88 78 ALA A C 1
ATOM 573 O O . ALA A 1 78 ? -8.266 -7.734 -10.281 1 98.88 78 ALA A O 1
ATOM 574 N N . ILE A 1 79 ? -7.656 -9.844 -10.68 1 98.94 79 ILE A N 1
ATOM 575 C CA . ILE A 1 79 ? -6.469 -9.461 -11.43 1 98.94 79 ILE A CA 1
ATOM 576 C C . ILE A 1 79 ? -6.883 -8.734 -12.711 1 98.94 79 ILE A C 1
ATOM 578 O O . ILE A 1 79 ? -6.176 -7.84 -13.18 1 98.94 79 ILE A O 1
ATOM 582 N N . GLY A 1 80 ? -7.977 -9.125 -13.219 1 98.88 80 GLY A N 1
ATOM 583 C CA . GLY A 1 80 ? -8.508 -8.406 -14.367 1 98.88 80 GLY A CA 1
ATOM 584 C C . GLY A 1 80 ? -8.891 -6.973 -14.047 1 98.88 80 GLY A C 1
ATOM 585 O O . GLY A 1 80 ? -8.656 -6.066 -14.844 1 98.88 80 GLY A O 1
ATOM 586 N N . VAL A 1 81 ? -9.492 -6.781 -12.898 1 98.94 81 VAL A N 1
ATOM 587 C CA . VAL A 1 81 ? -9.844 -5.434 -12.469 1 98.94 81 VAL A CA 1
ATOM 588 C C . VAL A 1 81 ? -8.578 -4.613 -12.242 1 98.94 81 VAL A C 1
ATOM 590 O O . VAL A 1 81 ? -8.516 -3.434 -12.586 1 98.94 81 VAL A O 1
ATOM 593 N N . ALA A 1 82 ? -7.574 -5.223 -11.664 1 98.94 82 ALA A N 1
ATOM 594 C CA . ALA A 1 82 ? -6.297 -4.539 -11.469 1 98.94 82 ALA A CA 1
ATOM 595 C C . ALA A 1 82 ? -5.73 -4.059 -12.805 1 98.94 82 ALA A C 1
ATOM 597 O O . ALA A 1 82 ? -5.27 -2.918 -12.914 1 98.94 82 ALA A O 1
ATOM 598 N N . ARG A 1 83 ? -5.766 -4.934 -13.797 1 98.81 83 ARG A N 1
ATOM 599 C CA . ARG A 1 83 ? -5.305 -4.555 -15.133 1 98.81 83 ARG A CA 1
ATOM 600 C C . ARG A 1 83 ? -6.129 -3.396 -15.68 1 98.81 83 ARG A C 1
ATOM 602 O O . ARG A 1 83 ? -5.582 -2.486 -16.312 1 98.81 83 ARG A O 1
ATOM 609 N N . ALA A 1 84 ? -7.434 -3.434 -15.43 1 98.75 84 ALA A N 1
ATOM 610 C CA . ALA A 1 84 ? -8.305 -2.355 -15.883 1 98.75 84 ALA A CA 1
ATOM 611 C C . ALA A 1 84 ? -7.941 -1.034 -15.211 1 98.75 84 ALA A C 1
ATOM 613 O O . ALA A 1 84 ? -7.98 0.023 -15.844 1 98.75 84 ALA A O 1
ATOM 614 N N . VAL A 1 85 ? -7.609 -1.051 -13.938 1 98.94 85 VAL A N 1
ATOM 615 C CA . VAL A 1 85 ? -7.168 0.159 -13.25 1 98.94 85 VAL A CA 1
ATOM 616 C C . VAL A 1 85 ? -5.953 0.743 -13.969 1 98.94 85 VAL A C 1
ATOM 618 O O . VAL A 1 85 ? -5.891 1.949 -14.219 1 98.94 85 VAL A O 1
ATOM 621 N N . MET A 1 86 ? -5.02 -0.069 -14.328 1 98.56 86 MET A N 1
ATOM 622 C CA . MET A 1 86 ? -3.781 0.329 -14.992 1 98.56 86 MET A CA 1
ATOM 623 C C . MET A 1 86 ? -4.074 0.939 -16.359 1 98.56 86 MET A C 1
ATOM 625 O O . MET A 1 86 ? -3.473 1.947 -16.734 1 98.56 86 MET A O 1
ATOM 629 N N . GLU A 1 87 ? -5.023 0.369 -17.016 1 97.94 87 GLU A N 1
ATOM 630 C CA . GLU A 1 87 ? -5.191 0.691 -18.438 1 97.94 87 GLU A CA 1
ATOM 631 C C . GLU A 1 87 ? -6.273 1.747 -18.641 1 97.94 87 GLU A C 1
ATOM 633 O O . GLU A 1 87 ? -6.32 2.41 -19.672 1 97.94 87 GLU A O 1
ATOM 638 N N . ARG A 1 88 ? -7.172 1.88 -17.625 1 98.19 88 ARG A N 1
ATOM 639 C CA . ARG A 1 88 ? -8.352 2.707 -17.859 1 98.19 88 ARG A CA 1
ATOM 640 C C . ARG A 1 88 ? -8.359 3.922 -16.938 1 98.19 88 ARG A C 1
ATOM 642 O O . ARG A 1 88 ? -9.281 4.738 -16.984 1 98.19 88 ARG A O 1
ATOM 649 N N . THR A 1 89 ? -7.371 4.078 -16.094 1 98 89 THR A N 1
ATOM 650 C CA . THR A 1 89 ? -7.207 5.25 -15.234 1 98 89 THR A CA 1
ATOM 651 C C . THR A 1 89 ? -5.742 5.676 -15.18 1 98 89 THR A C 1
ATOM 653 O O . THR A 1 89 ? -4.859 4.953 -15.648 1 98 89 THR A O 1
ATOM 656 N N . ASP A 1 90 ? -5.547 6.828 -14.617 1 96.94 90 ASP A N 1
ATOM 657 C CA . ASP A 1 90 ? -4.195 7.301 -14.328 1 96.94 90 ASP A CA 1
ATOM 658 C C . ASP A 1 90 ? -3.768 6.926 -12.914 1 96.94 90 ASP A C 1
ATOM 660 O O . ASP A 1 90 ? -2.799 7.473 -12.391 1 96.94 90 ASP A O 1
ATOM 664 N N . HIS A 1 91 ? -4.562 5.988 -12.281 1 98.44 91 HIS A N 1
ATOM 665 C CA . HIS A 1 91 ? -4.312 5.664 -10.883 1 98.44 91 HIS A CA 1
ATOM 666 C C . HIS A 1 91 ? -3.607 4.316 -10.75 1 98.44 91 HIS A C 1
ATOM 668 O O . HIS A 1 91 ? -3.449 3.594 -11.734 1 98.44 91 HIS A O 1
ATOM 674 N N . THR A 1 92 ? -3.18 4.016 -9.531 1 98.81 92 THR A N 1
ATOM 675 C CA . THR A 1 92 ? -2.422 2.803 -9.234 1 98.81 92 THR A CA 1
ATOM 676 C C . THR A 1 92 ? -3.252 1.838 -8.391 1 98.81 92 THR A C 1
ATOM 678 O O . THR A 1 92 ? -3.17 0.621 -8.57 1 98.81 92 THR A O 1
ATOM 681 N N . LEU A 1 93 ? -4.125 2.34 -7.543 1 98.94 93 LEU A N 1
ATOM 682 C CA . LEU A 1 93 ? -4.828 1.507 -6.574 1 98.94 93 LEU A CA 1
ATOM 683 C C . LEU A 1 93 ? -6.234 2.037 -6.324 1 98.94 93 LEU A C 1
ATOM 685 O O . LEU A 1 93 ? -6.414 3.219 -6.02 1 98.94 93 LEU A O 1
ATOM 689 N N . LEU A 1 94 ? -7.227 1.188 -6.5 1 98.94 94 LEU A N 1
ATOM 690 C CA . LEU A 1 94 ? -8.602 1.453 -6.074 1 98.94 94 LEU A CA 1
ATOM 691 C C . LEU A 1 94 ? -9.031 0.467 -4.996 1 98.94 94 LEU A C 1
ATOM 693 O O . LEU A 1 94 ? -8.664 -0.709 -5.039 1 98.94 94 LEU A O 1
ATOM 697 N N . VAL A 1 95 ? -9.906 0.938 -4.066 1 98.94 95 VAL A N 1
ATOM 698 C CA . VAL A 1 95 ? -10.188 0.047 -2.945 1 98.94 95 VAL A CA 1
ATOM 699 C C . VAL A 1 95 ? -11.688 0.049 -2.648 1 98.94 95 VAL A C 1
ATOM 701 O O . VAL A 1 95 ? -12.398 0.987 -3.016 1 98.94 95 VAL A O 1
ATOM 704 N N . GLY A 1 96 ? -12.141 -1.016 -2.031 1 98.56 96 GLY A N 1
ATOM 705 C CA . GLY A 1 96 ? -13.445 -1.093 -1.398 1 98.56 96 GLY A CA 1
ATOM 706 C C . GLY A 1 96 ? -14.594 -1.123 -2.393 1 98.56 96 GLY A C 1
ATOM 707 O O . GLY A 1 96 ? -14.422 -1.581 -3.525 1 98.56 96 GLY A O 1
ATOM 708 N N . GLU A 1 97 ? -15.75 -0.682 -1.914 1 98.19 97 GLU A N 1
ATOM 709 C CA . GLU A 1 97 ? -16.969 -0.659 -2.721 1 98.19 97 GLU A CA 1
ATOM 710 C C . GLU A 1 97 ? -16.766 0.171 -3.986 1 98.19 97 GLU A C 1
ATOM 712 O O . GLU A 1 97 ? -17.281 -0.182 -5.051 1 98.19 97 GLU A O 1
ATOM 717 N N . SER A 1 98 ? -16.031 1.215 -3.896 1 98.56 98 SER A N 1
ATOM 718 C CA . SER A 1 98 ? -15.781 2.074 -5.051 1 98.56 98 SER A CA 1
ATOM 719 C C . SER A 1 98 ? -15.016 1.331 -6.137 1 98.56 98 SER A C 1
ATOM 721 O O . SER A 1 98 ? -15.258 1.544 -7.328 1 98.56 98 SER A O 1
ATOM 723 N N . ALA A 1 99 ? -14.102 0.491 -5.727 1 98.88 99 ALA A N 1
ATOM 724 C CA . ALA A 1 99 ? -13.391 -0.34 -6.695 1 98.88 99 ALA A CA 1
ATOM 725 C C . ALA A 1 99 ? -14.352 -1.28 -7.418 1 98.88 99 ALA A C 1
ATOM 727 O O . ALA A 1 99 ? -14.203 -1.528 -8.617 1 98.88 99 ALA A O 1
ATOM 728 N N . SER A 1 100 ? -15.32 -1.83 -6.68 1 98.81 100 SER A N 1
ATOM 729 C CA . SER A 1 100 ? -16.312 -2.721 -7.277 1 98.81 100 SER A CA 1
ATOM 730 C C . SER A 1 100 ? -17.172 -1.981 -8.289 1 98.81 100 SER A C 1
ATOM 732 O O . SER A 1 100 ? -17.5 -2.516 -9.352 1 98.81 100 SER A O 1
ATOM 734 N N . VAL A 1 101 ? -17.562 -0.772 -7.922 1 98.5 101 VAL A N 1
ATOM 735 C CA . VAL A 1 101 ? -18.359 0.043 -8.836 1 98.5 101 VAL A CA 1
ATOM 736 C C . VAL A 1 101 ? -17.562 0.332 -10.102 1 98.5 101 VAL A C 1
ATOM 738 O O . VAL A 1 101 ? -18.078 0.234 -11.211 1 98.5 101 VAL A O 1
ATOM 741 N N . PHE A 1 102 ? -16.344 0.661 -9.984 1 98.81 102 PHE A N 1
ATOM 742 C CA . PHE A 1 102 ? -15.453 0.844 -11.133 1 98.81 102 PHE A CA 1
ATOM 743 C C . PHE A 1 102 ? -15.438 -0.403 -12.008 1 98.81 102 PHE A C 1
ATOM 745 O O . PHE A 1 102 ? -15.57 -0.313 -13.227 1 98.81 102 PHE A O 1
ATOM 752 N N . ALA A 1 103 ? -15.203 -1.567 -11.328 1 98.88 103 ALA A N 1
ATOM 753 C CA . ALA A 1 103 ? -15.141 -2.838 -12.039 1 98.88 103 ALA A CA 1
ATOM 754 C C . ALA A 1 103 ? -16.422 -3.078 -12.844 1 98.88 103 ALA A C 1
ATOM 756 O O . ALA A 1 103 ? -16.359 -3.471 -14.016 1 98.88 103 ALA A O 1
ATOM 757 N N . GLU A 1 104 ? -17.516 -2.828 -12.219 1 98.56 104 GLU A N 1
ATOM 758 C CA . GLU A 1 104 ? -18.797 -3 -12.898 1 98.56 104 GLU A CA 1
ATOM 759 C C . GLU A 1 104 ? -18.906 -2.082 -14.117 1 98.56 104 GLU A C 1
ATOM 761 O O . GLU A 1 104 ? -19.359 -2.504 -15.18 1 98.56 104 GLU A O 1
ATOM 766 N N . ASN A 1 105 ? -18.469 -0.833 -13.906 1 97.81 105 ASN A N 1
ATOM 767 C CA . ASN A 1 105 ? -18.484 0.124 -15.008 1 97.81 105 ASN A CA 1
ATOM 768 C C . ASN A 1 105 ? -17.562 -0.32 -16.156 1 97.81 105 ASN A C 1
ATOM 770 O O . ASN A 1 105 ? -17.812 0.018 -17.312 1 97.81 105 ASN A O 1
ATOM 774 N N . MET A 1 106 ? -16.562 -1.065 -15.836 1 98.06 106 MET A N 1
ATOM 775 C CA . MET A 1 106 ? -15.617 -1.536 -16.828 1 98.06 106 MET A CA 1
ATOM 776 C C . MET A 1 106 ? -16.062 -2.867 -17.438 1 98.06 106 MET A C 1
ATOM 778 O O . MET A 1 106 ? -15.336 -3.479 -18.219 1 98.06 106 MET A O 1
ATOM 782 N N . GLY A 1 107 ? -17.219 -3.389 -16.984 1 97.44 107 GLY A N 1
ATOM 783 C CA . GLY A 1 107 ? -17.828 -4.527 -17.656 1 97.44 107 GLY A CA 1
ATOM 784 C C . GLY A 1 107 ? -17.672 -5.824 -16.891 1 97.44 107 GLY A C 1
ATOM 785 O O . GLY A 1 107 ? -18.094 -6.883 -17.359 1 97.44 107 GLY A O 1
ATOM 786 N N . PHE A 1 108 ? -17.109 -5.789 -15.758 1 98.56 108 PHE A N 1
ATOM 787 C CA . PHE A 1 108 ? -17 -6.996 -14.945 1 98.56 108 PHE A CA 1
ATOM 788 C C . PHE A 1 108 ? -18.344 -7.328 -14.289 1 98.56 108 PHE A C 1
ATOM 790 O O . PHE A 1 108 ? -19.125 -6.43 -13.977 1 98.56 108 PHE A O 1
ATOM 797 N N . ILE A 1 109 ? -18.562 -8.516 -14.023 1 97.88 109 ILE A N 1
ATOM 798 C CA . ILE A 1 109 ? -19.844 -8.984 -13.492 1 97.88 109 ILE A CA 1
ATOM 799 C C . ILE A 1 109 ? -19.797 -8.969 -11.961 1 97.88 109 ILE A C 1
ATOM 801 O O . ILE A 1 109 ? -18.875 -9.508 -11.359 1 97.88 109 ILE A O 1
ATOM 805 N N . ALA A 1 110 ? -20.781 -8.32 -11.391 1 98.12 110 ALA A N 1
ATOM 806 C CA . ALA A 1 110 ? -20.938 -8.344 -9.938 1 98.12 110 ALA A CA 1
ATOM 807 C C . ALA A 1 110 ? -21.703 -9.586 -9.492 1 98.12 110 ALA A C 1
ATOM 809 O O . ALA A 1 110 ? -22.781 -9.875 -10.016 1 98.12 110 ALA A O 1
ATOM 810 N N . GLU A 1 111 ? -21.141 -10.266 -8.555 1 97.81 111 GLU A N 1
ATOM 811 C CA . GLU A 1 111 ? -21.812 -11.445 -8.031 1 97.81 111 GLU A CA 1
ATOM 812 C C . GLU A 1 111 ? -21.344 -11.766 -6.613 1 97.81 111 GLU A C 1
ATOM 814 O O . GLU A 1 111 ? -20.25 -11.336 -6.199 1 97.81 111 GLU A O 1
ATOM 819 N N . ASP A 1 112 ? -22.156 -12.492 -5.957 1 97 112 ASP A N 1
ATOM 820 C CA . ASP A 1 112 ? -21.812 -12.898 -4.598 1 97 112 ASP A CA 1
ATOM 821 C C . ASP A 1 112 ? -20.609 -13.844 -4.598 1 97 112 ASP A C 1
ATOM 823 O O . ASP A 1 112 ? -20.562 -14.797 -5.379 1 97 112 ASP A O 1
ATOM 827 N N . LEU A 1 113 ? -19.641 -13.594 -3.729 1 98.56 113 LEU A N 1
ATOM 828 C CA . LEU A 1 113 ? -18.422 -14.398 -3.713 1 98.56 113 LEU A CA 1
ATOM 829 C C . LEU A 1 113 ? -18.516 -15.523 -2.695 1 98.56 113 LEU A C 1
ATOM 831 O O . LEU A 1 113 ? -17.609 -16.344 -2.574 1 98.56 113 LEU A O 1
ATOM 835 N N . THR A 1 114 ? -19.594 -15.57 -1.988 1 97.94 114 THR A N 1
ATOM 836 C CA . THR A 1 114 ? -19.781 -16.562 -0.941 1 97.94 114 THR A CA 1
ATOM 837 C C . THR A 1 114 ? -20 -17.953 -1.546 1 97.94 114 THR A C 1
ATOM 839 O O . THR A 1 114 ? -20.688 -18.094 -2.564 1 97.94 114 THR A O 1
ATOM 842 N N . THR A 1 115 ? -19.438 -18.922 -0.955 1 98.06 115 THR A N 1
ATOM 843 C CA . THR A 1 115 ? -19.688 -20.344 -1.245 1 98.06 115 THR A CA 1
ATOM 844 C C . THR A 1 115 ? -20.094 -21.094 0.019 1 98.06 115 THR A C 1
ATOM 846 O O . THR A 1 115 ? -20.016 -20.547 1.123 1 98.06 115 THR A O 1
ATOM 849 N N . ASN A 1 116 ? -20.516 -22.328 -0.156 1 97.81 116 ASN A N 1
ATOM 850 C CA . ASN A 1 116 ? -20.828 -23.156 1.013 1 97.81 116 ASN A CA 1
ATOM 851 C C . ASN A 1 116 ? -19.594 -23.312 1.916 1 97.81 116 ASN A C 1
ATOM 853 O O . ASN A 1 116 ? -19.734 -23.328 3.143 1 97.81 116 ASN A O 1
ATOM 857 N N . LYS A 1 117 ? -18.531 -23.359 1.248 1 97.44 117 LYS A N 1
ATOM 858 C CA . LYS A 1 117 ? -17.297 -23.531 2.01 1 97.44 117 LYS A CA 1
ATOM 859 C C . LYS A 1 117 ? -17.031 -22.297 2.887 1 97.44 117 LYS A C 1
ATOM 861 O O . LYS A 1 117 ? -16.766 -22.438 4.082 1 97.44 117 LYS A O 1
ATOM 866 N N . SER A 1 118 ? -17.047 -21.094 2.279 1 97.56 118 SER A N 1
ATOM 867 C CA . SER A 1 118 ? -16.766 -19.891 3.039 1 97.56 118 SER A CA 1
ATOM 868 C C . SER A 1 118 ? -17.812 -19.656 4.121 1 97.56 118 SER A C 1
ATOM 870 O O . SER A 1 118 ? -17.5 -19.141 5.195 1 97.56 118 SER A O 1
ATOM 872 N N . LEU A 1 119 ? -19.031 -20 3.863 1 98.19 119 LEU A N 1
ATOM 873 C CA . LEU A 1 119 ? -20.094 -19.875 4.859 1 98.19 119 LEU A CA 1
ATOM 874 C C . LEU A 1 119 ? -19.828 -20.797 6.051 1 98.19 119 LEU A C 1
ATOM 876 O O . LEU A 1 119 ? -20.047 -20.406 7.199 1 98.19 119 LEU A O 1
ATOM 880 N N . ASN A 1 120 ? -19.422 -22 5.723 1 98.44 120 ASN A N 1
ATOM 881 C CA . ASN A 1 120 ? -19.094 -22.938 6.781 1 98.44 120 ASN A CA 1
ATOM 882 C C . ASN A 1 120 ? -17.922 -22.469 7.629 1 98.44 120 ASN A C 1
ATOM 884 O O . ASN A 1 120 ? -17.938 -22.609 8.852 1 98.44 120 ASN A O 1
ATOM 888 N N . ILE A 1 121 ? -16.906 -21.969 6.941 1 97.94 121 ILE A N 1
ATOM 889 C CA . ILE A 1 121 ? -15.758 -21.406 7.652 1 97.94 121 ILE A CA 1
ATOM 890 C C . ILE A 1 121 ? -16.234 -20.328 8.633 1 97.94 121 ILE A C 1
ATOM 892 O O . ILE A 1 121 ? -15.844 -20.328 9.805 1 97.94 121 ILE A O 1
ATOM 896 N N . PHE A 1 122 ? -17.141 -19.5 8.289 1 98.19 122 PHE A N 1
ATOM 897 C CA . PHE A 1 122 ? -17.656 -18.391 9.086 1 98.19 122 PHE A CA 1
ATOM 898 C C . PHE A 1 122 ? -18.484 -18.906 10.25 1 98.19 122 PHE A C 1
ATOM 900 O O . PHE A 1 122 ? -18.312 -18.469 11.391 1 98.19 122 PHE A O 1
ATOM 907 N N . THR A 1 123 ? -19.281 -19.828 9.945 1 98.38 123 THR A N 1
ATOM 908 C CA . THR A 1 123 ? -20.188 -20.375 10.961 1 98.38 123 THR A CA 1
ATOM 909 C C . THR A 1 123 ? -19.391 -21.078 12.055 1 98.38 123 THR A C 1
ATOM 911 O O . THR A 1 123 ? -19.703 -20.938 13.242 1 98.38 123 THR A O 1
ATOM 914 N N . GLN A 1 124 ? -18.438 -21.859 11.641 1 98.38 124 GLN A N 1
ATOM 915 C CA . GLN A 1 124 ? -17.609 -22.578 12.609 1 98.38 124 GLN A CA 1
ATOM 916 C C . GLN A 1 124 ? -16.812 -21.594 13.477 1 98.38 124 GLN A C 1
ATOM 918 O O . GLN A 1 124 ? -16.594 -21.844 14.664 1 98.38 124 GLN A O 1
ATOM 923 N N . TRP A 1 125 ? -16.406 -20.562 12.898 1 97.94 125 TRP A N 1
ATOM 924 C CA . TRP A 1 125 ? -15.68 -19.531 13.625 1 97.94 125 TRP A CA 1
ATOM 925 C C . TRP A 1 125 ? -16.562 -18.906 14.695 1 97.94 125 TRP A C 1
ATOM 927 O O . TRP A 1 125 ? -16.109 -18.688 15.828 1 97.94 125 TRP A O 1
ATOM 937 N N . LEU A 1 126 ? -17.781 -18.578 14.414 1 98 126 LEU A N 1
ATOM 938 C CA . LEU A 1 126 ? -18.719 -18.016 15.367 1 98 126 LEU A CA 1
ATOM 939 C C . LEU A 1 126 ? -18.969 -18.969 16.531 1 98 126 LEU A C 1
ATOM 941 O O . LEU A 1 126 ? -19.016 -18.562 17.688 1 98 126 LEU A O 1
ATOM 945 N N . LYS A 1 127 ? -19.078 -20.203 16.188 1 97.94 127 LYS A N 1
ATOM 946 C CA . LYS A 1 127 ? -19.297 -21.219 17.203 1 97.94 127 LYS A CA 1
ATOM 947 C C . LYS A 1 127 ? -18.094 -21.375 18.109 1 97.94 127 LYS A C 1
ATOM 949 O O . LYS A 1 127 ? -18.219 -21.781 19.266 1 97.94 127 LYS A O 1
ATOM 954 N N . GLY A 1 128 ? -16.969 -21.047 17.531 1 97.69 128 GLY A N 1
ATOM 955 C CA . GLY A 1 128 ? -15.719 -21.156 18.266 1 97.69 128 GLY A CA 1
ATOM 956 C C . GLY A 1 128 ? -15.328 -19.859 18.969 1 97.69 128 GLY A C 1
ATOM 957 O O . GLY A 1 128 ? -14.141 -19.578 19.141 1 97.69 128 GLY A O 1
ATOM 958 N N . ASN A 1 129 ? -16.234 -19.062 19.328 1 97.25 129 ASN A N 1
ATOM 959 C CA . ASN A 1 129 ? -16.031 -17.797 20.031 1 97.25 129 ASN A CA 1
ATOM 960 C C . ASN A 1 129 ? -15.125 -16.875 19.234 1 97.25 129 ASN A C 1
ATOM 962 O O . ASN A 1 129 ? -14.281 -16.172 19.797 1 97.25 129 ASN A O 1
ATOM 966 N N . CYS A 1 130 ? -15.164 -17.062 17.922 1 97.69 130 CYS A N 1
ATOM 967 C CA . CYS A 1 130 ? -14.492 -16.172 16.984 1 97.69 130 CYS A CA 1
ATOM 968 C C . CYS A 1 130 ? -12.977 -16.266 17.125 1 97.69 130 CYS A C 1
ATOM 970 O O . CYS A 1 130 ? -12.297 -15.242 17.188 1 97.69 130 CYS A O 1
ATOM 972 N N . GLN A 1 131 ? -12.492 -17.484 17.312 1 96.19 131 GLN A N 1
ATOM 973 C CA . GLN A 1 131 ? -11.055 -17.703 17.328 1 96.19 131 GLN A CA 1
ATOM 974 C C . GLN A 1 131 ? -10.586 -18.391 16.047 1 96.19 131 GLN A C 1
ATOM 976 O O . GLN A 1 131 ? -11.258 -19.281 15.539 1 96.19 131 GLN A O 1
ATOM 981 N N . PRO A 1 132 ? -9.445 -18.094 15.445 1 94.38 132 PRO A N 1
ATOM 982 C CA . PRO A 1 132 ? -8.547 -17.016 15.867 1 94.38 132 PRO A CA 1
ATOM 983 C C . PRO A 1 132 ? -9.125 -15.625 15.609 1 94.38 132 PRO A C 1
ATOM 985 O O . PRO A 1 132 ? -10.031 -15.477 14.789 1 94.38 132 PRO A O 1
ATOM 988 N N . ASN A 1 133 ? -8.672 -14.672 16.391 1 94.81 133 ASN A N 1
ATOM 989 C CA . ASN A 1 133 ? -9.133 -13.289 16.344 1 94.81 133 ASN A CA 1
ATOM 990 C C . ASN A 1 133 ? -7.965 -12.312 16.188 1 94.81 133 ASN A C 1
ATOM 992 O O . ASN A 1 133 ? -6.895 -12.523 16.75 1 94.81 133 ASN A O 1
ATOM 996 N N . TYR A 1 134 ? -8.141 -11.172 15.492 1 97 134 TYR A N 1
ATOM 997 C CA . TYR A 1 134 ? -7.02 -10.297 15.172 1 97 134 TYR A CA 1
ATOM 998 C C . TYR A 1 134 ? -7.191 -8.93 15.812 1 97 134 TYR A C 1
ATOM 1000 O O . TYR A 1 134 ? -6.586 -7.945 15.375 1 97 134 TYR A O 1
ATOM 1008 N N . ARG A 1 135 ? -8.078 -8.797 16.781 1 97.38 135 ARG A N 1
ATOM 1009 C CA . ARG A 1 135 ? -8.242 -7.602 17.594 1 97.38 135 ARG A CA 1
ATOM 1010 C C . ARG A 1 135 ? -7.352 -7.664 18.844 1 97.38 135 ARG A C 1
ATOM 1012 O O . ARG A 1 135 ? -7.023 -8.75 19.312 1 97.38 135 ARG A O 1
ATOM 1019 N N . LYS A 1 136 ? -6.883 -6.5 19.281 1 96.56 136 LYS A N 1
ATOM 1020 C CA . LYS A 1 136 ? -6.109 -6.43 20.516 1 96.56 136 LYS A CA 1
ATOM 1021 C C . LYS A 1 136 ? -6.383 -5.125 21.266 1 96.56 136 LYS A C 1
ATOM 1023 O O . LYS A 1 136 ? -6.773 -4.125 20.656 1 96.56 136 LYS A O 1
ATOM 1028 N N . ASN A 1 137 ? -6.25 -5.156 22.562 1 96.94 137 ASN A N 1
ATOM 1029 C CA . ASN A 1 137 ? -6.438 -3.986 23.422 1 96.94 137 ASN A CA 1
ATOM 1030 C C . ASN A 1 137 ? -7.855 -3.432 23.297 1 96.94 137 ASN A C 1
ATOM 1032 O O . ASN A 1 137 ? -8.047 -2.217 23.203 1 96.94 137 ASN A O 1
ATOM 1036 N N . VAL A 1 138 ? -8.836 -4.363 23.234 1 97.44 138 VAL A N 1
ATOM 1037 C CA . VAL A 1 138 ? -10.242 -3.979 23.125 1 97.44 138 VAL A CA 1
ATOM 1038 C C . VAL A 1 138 ? -11.078 -4.766 24.125 1 97.44 138 VAL A C 1
ATOM 1040 O O . VAL A 1 138 ? -10.562 -5.66 24.797 1 97.44 138 VAL A O 1
ATOM 1043 N N . PHE A 1 139 ? -12.258 -4.379 24.297 1 95.62 139 PHE A N 1
ATOM 1044 C CA . PHE A 1 139 ? -13.25 -5.043 25.141 1 95.62 139 PHE A CA 1
ATOM 1045 C C . PHE A 1 139 ? -14.516 -5.348 24.344 1 95.62 139 PHE A C 1
ATOM 1047 O O . PHE A 1 139 ? -14.984 -4.512 23.562 1 95.62 139 PHE A O 1
ATOM 1054 N N . PRO A 1 140 ? -15.164 -6.512 24.516 1 95.81 140 PRO A N 1
ATOM 1055 C CA . PRO A 1 140 ? -14.727 -7.617 25.359 1 95.81 140 PRO A CA 1
ATOM 1056 C C . PRO A 1 140 ? -13.414 -8.242 24.891 1 95.81 140 PRO A C 1
ATOM 1058 O O . PRO A 1 140 ? -12.906 -7.891 23.828 1 95.81 140 PRO A O 1
ATOM 1061 N N . ASP A 1 141 ? -12.859 -9.078 25.672 1 95.69 141 ASP A N 1
ATOM 1062 C CA . ASP A 1 141 ? -11.594 -9.727 25.375 1 95.69 141 ASP A CA 1
ATOM 1063 C C . ASP A 1 141 ? -11.68 -10.531 24.078 1 95.69 141 ASP A C 1
ATOM 1065 O O . ASP A 1 141 ? -12.398 -11.531 24.016 1 95.69 141 ASP A O 1
ATOM 1069 N N . PRO A 1 142 ? -10.914 -10.141 23.078 1 95.94 142 PRO A N 1
ATOM 1070 C CA . PRO A 1 142 ? -11.047 -10.789 21.766 1 95.94 142 PRO A CA 1
ATOM 1071 C C . PRO A 1 142 ? -10.547 -12.234 21.781 1 95.94 142 PRO A C 1
ATOM 1073 O O . PRO A 1 142 ? -10.844 -12.992 20.859 1 95.94 142 PRO A O 1
ATOM 1076 N N . SER A 1 143 ? -9.844 -12.648 22.781 1 94.81 143 SER A N 1
ATOM 1077 C CA . SER A 1 143 ? -9.367 -14.023 22.844 1 94.81 143 SER A CA 1
ATOM 1078 C C . SER A 1 143 ? -10.469 -14.969 23.312 1 94.81 143 SER A C 1
ATOM 1080 O O . SER A 1 143 ? -10.336 -16.188 23.203 1 94.81 143 SER A O 1
ATOM 1082 N N . MET A 1 144 ? -11.602 -14.406 23.734 1 95.44 144 MET A N 1
ATOM 1083 C CA . MET A 1 144 ? -12.602 -15.273 24.344 1 95.44 144 MET A CA 1
ATOM 1084 C C . MET A 1 144 ? -14 -14.922 23.844 1 95.44 144 MET A C 1
ATOM 1086 O O . MET A 1 144 ? -14.961 -15.656 24.109 1 95.44 144 MET A O 1
ATOM 1090 N N . SER A 1 145 ? -14.07 -13.789 23.156 1 95.88 145 SER A N 1
ATOM 1091 C CA . SER A 1 145 ? -15.406 -13.32 22.812 1 95.88 145 SER A CA 1
ATOM 1092 C C . SER A 1 145 ? -15.438 -12.68 21.438 1 95.88 145 SER A C 1
ATOM 1094 O O . SER A 1 145 ? -14.445 -12.078 21 1 95.88 145 SER A O 1
ATOM 1096 N N . CYS A 1 146 ? -16.562 -12.828 20.844 1 96.81 146 CYS A N 1
ATOM 1097 C CA . CYS A 1 146 ? -16.812 -12.07 19.609 1 96.81 146 CYS A CA 1
ATOM 1098 C C . CYS A 1 146 ? -17.156 -10.625 19.922 1 96.81 146 CYS A C 1
ATOM 1100 O O . CYS A 1 146 ? -17.406 -10.273 21.078 1 96.81 146 CYS A O 1
ATOM 1102 N N . GLY A 1 147 ? -17.188 -9.781 18.859 1 93.5 147 GLY A N 1
ATOM 1103 C CA . GLY A 1 147 ? -17.516 -8.375 19.031 1 93.5 147 GLY A CA 1
ATOM 1104 C C . GLY A 1 147 ? -19.016 -8.125 19.141 1 93.5 147 GLY A C 1
ATOM 1105 O O . GLY A 1 147 ? -19.797 -9.07 19.281 1 93.5 147 GLY A O 1
ATOM 1106 N N . PRO A 1 148 ? -19.297 -6.977 19.078 1 95.19 148 PRO A N 1
ATOM 1107 C CA . PRO A 1 148 ? -18.547 -5.766 18.734 1 95.19 148 PRO A CA 1
ATOM 1108 C C . PRO A 1 148 ? -17.547 -5.352 19.812 1 95.19 148 PRO A C 1
ATOM 1110 O O . PRO A 1 148 ? -17.797 -5.586 21 1 95.19 148 PRO A O 1
ATOM 1113 N N . TYR A 1 149 ? -16.453 -4.711 19.375 1 97.06 149 TYR A N 1
ATOM 1114 C CA . TYR A 1 149 ? -15.375 -4.359 20.281 1 97.06 149 TYR A CA 1
ATOM 1115 C C . TYR A 1 149 ? -15.312 -2.85 20.5 1 97.06 149 TYR A C 1
ATOM 1117 O O . TYR A 1 149 ? -15.633 -2.074 19.609 1 97.06 149 TYR A O 1
ATOM 1125 N N . LYS A 1 150 ? -14.93 -2.416 21.641 1 96.31 150 LYS A N 1
ATOM 1126 C CA . LYS A 1 150 ? -14.625 -1.04 22.016 1 96.31 150 LYS A CA 1
ATOM 1127 C C . LYS A 1 150 ? -13.219 -0.933 22.609 1 96.31 150 LYS A C 1
ATOM 1129 O O . LYS A 1 150 ? -12.664 -1.924 23.078 1 96.31 150 LYS A O 1
ATOM 1134 N N . PRO A 1 151 ? -12.625 0.249 22.531 1 94.62 151 PRO A N 1
ATOM 1135 C CA . PRO A 1 151 ? -11.266 0.371 23.047 1 94.62 151 PRO A CA 1
ATOM 1136 C C . PRO A 1 151 ? -11.18 0.114 24.547 1 94.62 151 PRO A C 1
ATOM 1138 O O . PRO A 1 151 ? -12.07 0.528 25.297 1 94.62 151 PRO A O 1
ATOM 1141 N N . LYS A 1 152 ? -10.203 -0.574 24.906 1 89.5 152 LYS A N 1
ATOM 1142 C CA . LYS A 1 152 ? -9.859 -0.701 26.312 1 89.5 152 LYS A CA 1
ATOM 1143 C C . LYS A 1 152 ? -9.047 0.501 26.797 1 89.5 152 LYS A C 1
ATOM 1145 O O . LYS A 1 152 ? -8.258 1.064 26.031 1 89.5 152 LYS A O 1
ATOM 1150 N N . ALA A 1 153 ? -9.18 0.813 27.969 1 78.31 153 ALA A N 1
ATOM 1151 C CA . ALA A 1 153 ? -8.477 1.97 28.516 1 78.31 153 ALA A CA 1
ATOM 1152 C C . ALA A 1 153 ? -6.977 1.719 28.578 1 78.31 153 ALA A C 1
ATOM 1154 O O . ALA A 1 153 ? -6.18 2.605 28.266 1 78.31 153 ALA A O 1
ATOM 1155 N N . THR A 1 154 ? -6.633 0.524 28.891 1 72.44 154 THR A N 1
ATOM 1156 C CA . THR A 1 154 ? -5.219 0.209 29.047 1 72.44 154 THR A CA 1
ATOM 1157 C C . THR A 1 154 ? -4.684 -0.538 27.828 1 72.44 154 THR A C 1
ATOM 1159 O O . THR A 1 154 ? -5.312 -1.483 27.359 1 72.44 154 THR A O 1
ATOM 1162 N N . LEU A 1 155 ? -3.602 0.036 27.391 1 73.75 155 LEU A N 1
ATOM 1163 C CA . LEU A 1 155 ? -2.932 -0.645 26.297 1 73.75 155 LEU A CA 1
ATOM 1164 C C . LEU A 1 155 ? -1.947 -1.687 26.812 1 73.75 155 LEU A C 1
ATOM 1166 O O . LEU A 1 155 ? -1.14 -1.396 27.703 1 73.75 155 LEU A O 1
ATOM 1170 N N . ASN A 1 156 ? -2.275 -2.9 26.562 1 66.25 156 ASN A N 1
ATOM 1171 C CA . ASN A 1 156 ? -1.334 -3.953 26.922 1 66.25 156 ASN A CA 1
ATOM 1172 C C . ASN A 1 156 ? -0.433 -4.336 25.75 1 66.25 156 ASN A C 1
ATOM 1174 O O . ASN A 1 156 ? -0.862 -4.305 24.594 1 66.25 156 ASN A O 1
ATOM 1178 N N . GLN A 1 157 ? 0.743 -4.117 25.984 1 57.38 157 GLN A N 1
ATOM 1179 C CA . GLN A 1 157 ? 1.663 -4.59 24.953 1 57.38 157 GLN A CA 1
ATOM 1180 C C . GLN A 1 157 ? 1.57 -6.105 24.797 1 57.38 157 GLN A C 1
ATOM 1182 O O . GLN A 1 157 ? 2.029 -6.855 25.656 1 57.38 157 GLN A O 1
ATOM 1187 N N . ARG A 1 158 ? 0.492 -6.566 24.5 1 51.38 158 ARG A N 1
ATOM 1188 C CA . ARG A 1 158 ? 0.43 -8.008 24.281 1 51.38 158 ARG A CA 1
ATOM 1189 C C . ARG A 1 158 ? 1.347 -8.43 23.141 1 51.38 158 ARG A C 1
ATOM 1191 O O . ARG A 1 158 ? 1.438 -7.738 22.125 1 51.38 158 ARG A O 1
ATOM 1198 N N . LYS A 1 159 ? 2.268 -9.266 23.5 1 49.06 159 LYS A N 1
ATOM 1199 C CA . LYS A 1 159 ? 3.064 -9.938 22.469 1 49.06 159 LYS A CA 1
ATOM 1200 C C . LYS A 1 159 ? 2.17 -10.617 21.438 1 49.06 159 LYS A C 1
ATOM 1202 O O . LYS A 1 159 ? 1.162 -11.234 21.797 1 49.06 159 LYS A O 1
ATOM 1207 N N . ARG A 1 160 ? 2.176 -10.062 20.344 1 50.53 160 ARG A N 1
ATOM 1208 C CA . ARG A 1 160 ? 1.509 -10.766 19.25 1 50.53 160 ARG A CA 1
ATOM 1209 C C . ARG A 1 160 ? 1.616 -12.273 19.422 1 50.53 160 ARG A C 1
ATOM 1211 O O . ARG A 1 160 ? 2.719 -12.82 19.516 1 50.53 160 ARG A O 1
ATOM 1218 N N . VAL A 1 161 ? 0.695 -12.891 20.188 1 41.53 161 VAL A N 1
ATOM 1219 C CA . VAL A 1 161 ? 0.793 -14.344 20.109 1 41.53 161 VAL A CA 1
ATOM 1220 C C . VAL A 1 161 ? 0.825 -14.781 18.641 1 41.53 161 VAL A C 1
ATOM 1222 O O . VAL A 1 161 ? -0 -14.336 17.844 1 41.53 161 VAL A O 1
ATOM 1225 N N . ALA A 1 162 ? 2.012 -15.102 18.266 1 42.59 162 ALA A N 1
ATOM 1226 C CA . ALA A 1 162 ? 2.203 -15.695 16.953 1 42.59 162 ALA A CA 1
AT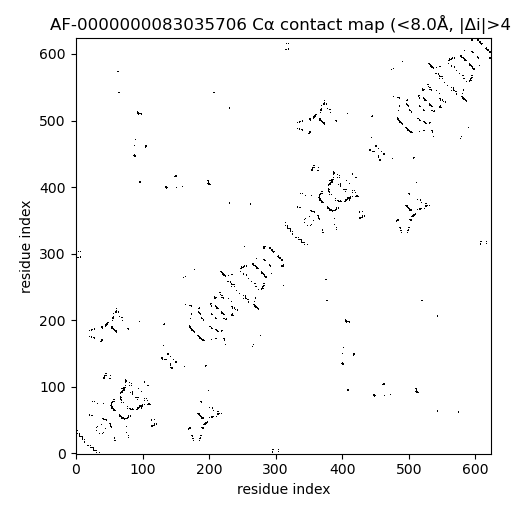OM 1227 C C . ALA A 1 162 ? 0.982 -16.5 16.531 1 42.59 162 ALA A C 1
ATOM 1229 O O . ALA A 1 162 ? 0.704 -17.562 17.109 1 42.59 162 ALA A O 1
ATOM 1230 N N . GLN A 1 163 ? -0.186 -15.914 16.438 1 46.91 163 GLN A N 1
ATOM 1231 C CA . GLN A 1 163 ? -1.226 -16.797 15.914 1 46.91 163 GLN A CA 1
ATOM 1232 C C . GLN A 1 163 ? -0.698 -17.656 14.773 1 46.91 163 GLN A C 1
ATOM 1234 O O . GLN A 1 163 ? 0.199 -17.25 14.039 1 46.91 163 GLN A O 1
ATOM 1239 N N . HIS A 1 164 ? -0.822 -18.938 14.938 1 41.72 164 HIS A N 1
ATOM 1240 C CA . HIS A 1 164 ? -0.408 -20.016 14.031 1 41.72 164 HIS A CA 1
ATOM 1241 C C . HIS A 1 164 ? -0.614 -19.609 12.57 1 41.72 164 HIS A C 1
ATOM 1243 O O . HIS A 1 164 ? -1.746 -19.375 12.141 1 41.72 164 HIS A O 1
ATOM 1249 N N . ALA A 1 165 ? 0.225 -18.703 12.164 1 44.56 165 ALA A N 1
ATOM 1250 C CA . ALA A 1 165 ? 0.195 -18.641 10.703 1 44.56 165 ALA A CA 1
ATOM 1251 C C . ALA A 1 165 ? -0.193 -19.984 10.109 1 44.56 165 ALA A C 1
ATOM 1253 O O . ALA A 1 165 ? 0.439 -21.016 10.398 1 44.56 165 ALA A O 1
ATOM 1254 N N . ASN A 1 166 ? -1.385 -20.25 10.016 1 48.41 166 ASN A N 1
ATOM 1255 C CA . ASN A 1 166 ? -1.737 -21.453 9.273 1 48.41 166 ASN A CA 1
ATOM 1256 C C . ASN A 1 166 ? -0.841 -21.641 8.055 1 48.41 166 ASN A C 1
ATOM 1258 O O . ASN A 1 166 ? -0.929 -20.875 7.09 1 48.41 166 ASN A O 1
ATOM 1262 N N . THR A 1 167 ? 0.338 -22.312 8.32 1 47.16 167 THR A N 1
ATOM 1263 C CA . THR A 1 167 ? 1.279 -22.672 7.266 1 47.16 167 THR A CA 1
ATOM 1264 C C . THR A 1 167 ? 0.543 -22.984 5.965 1 47.16 167 THR A C 1
ATOM 1266 O O . THR A 1 167 ? 1.153 -23 4.891 1 47.16 167 THR A O 1
ATOM 1269 N N . ARG A 1 168 ? -0.638 -23.531 6.203 1 43.75 168 ARG A N 1
ATOM 1270 C CA . ARG A 1 168 ? -1.31 -23.906 4.965 1 43.75 168 ARG A CA 1
ATOM 1271 C C . ARG A 1 168 ? -1.826 -22.688 4.219 1 43.75 168 ARG A C 1
ATOM 1273 O O . ARG A 1 168 ? -2.273 -22.781 3.076 1 43.75 168 ARG A O 1
ATOM 1280 N N . SER A 1 169 ? -1.887 -21.578 4.871 1 46.69 169 SER A N 1
ATOM 1281 C CA . SER A 1 169 ? -2.535 -20.484 4.16 1 46.69 169 SER A CA 1
ATOM 1282 C C . SER A 1 169 ? -1.518 -19.625 3.406 1 46.69 169 SER A C 1
ATOM 1284 O O . SER A 1 169 ? -1.019 -18.641 3.938 1 46.69 169 SER A O 1
ATOM 1286 N N . HIS A 1 170 ? -0.721 -20.406 2.631 1 54.19 170 HIS A N 1
ATOM 1287 C CA . HIS A 1 170 ? -0.078 -19.625 1.578 1 54.19 170 HIS A CA 1
ATOM 1288 C C . HIS A 1 170 ? -1.102 -18.828 0.783 1 54.19 170 HIS A C 1
ATOM 1290 O O . HIS A 1 170 ? -1.75 -19.359 -0.12 1 54.19 170 HIS A O 1
ATOM 1296 N N . ASP A 1 171 ? -1.452 -17.656 1.172 1 66.44 171 ASP A N 1
ATOM 1297 C CA . ASP A 1 171 ? -2.689 -16.906 1.025 1 66.44 171 ASP A CA 1
ATOM 1298 C C . ASP A 1 171 ? -2.715 -16.141 -0.302 1 66.44 171 ASP A C 1
ATOM 1300 O O . ASP A 1 171 ? -3.703 -15.484 -0.625 1 66.44 171 ASP A O 1
ATOM 1304 N N . THR A 1 172 ? -1.58 -16.438 -1.16 1 89.69 172 THR A N 1
ATOM 1305 C CA . THR A 1 172 ? -1.509 -15.539 -2.307 1 89.69 172 THR A CA 1
ATOM 1306 C C . THR A 1 172 ? -0.874 -16.234 -3.504 1 89.69 172 THR A C 1
ATOM 1308 O O . THR A 1 172 ? 0.05 -17.031 -3.344 1 89.69 172 THR A O 1
ATOM 1311 N N . ILE A 1 173 ? -1.457 -16.188 -4.66 1 95.31 173 ILE A N 1
ATOM 1312 C CA . ILE A 1 173 ? -0.669 -16.516 -5.844 1 95.31 173 ILE A CA 1
ATOM 1313 C C . ILE A 1 173 ? 0.178 -15.32 -6.25 1 95.31 173 ILE A C 1
ATOM 1315 O O . ILE A 1 173 ? -0.299 -14.18 -6.238 1 95.31 173 ILE A O 1
ATOM 1319 N N . GLY A 1 174 ? 1.43 -15.508 -6.453 1 97.19 174 GLY A N 1
ATOM 1320 C CA . GLY A 1 174 ? 2.361 -14.57 -7.07 1 97.19 174 GLY A CA 1
ATOM 1321 C C . GLY A 1 174 ? 3.002 -15.117 -8.328 1 97.19 174 GLY A C 1
ATOM 1322 O O . GLY A 1 174 ? 3.318 -16.312 -8.414 1 97.19 174 GLY A O 1
ATOM 1323 N N . MET A 1 175 ? 3.148 -14.289 -9.289 1 97.44 175 MET A N 1
ATOM 1324 C CA . MET A 1 175 ? 3.734 -14.734 -10.555 1 97.44 175 MET A CA 1
ATOM 1325 C C . MET A 1 175 ? 4.68 -13.672 -11.109 1 97.44 175 MET A C 1
ATOM 1327 O O . MET A 1 175 ? 4.387 -12.477 -11.047 1 97.44 175 MET A O 1
ATOM 1331 N N . VAL A 1 176 ? 5.754 -14.141 -11.68 1 98.25 176 VAL A N 1
ATOM 1332 C CA . VAL A 1 176 ? 6.691 -13.32 -12.445 1 98.25 176 VAL A CA 1
ATOM 1333 C C . VAL A 1 176 ? 6.828 -13.883 -13.859 1 98.25 176 VAL A C 1
ATOM 1335 O O . VAL A 1 176 ? 6.898 -15.102 -14.055 1 98.25 176 VAL A O 1
ATOM 1338 N N . ALA A 1 177 ? 6.82 -13.039 -14.781 1 97.94 177 ALA A N 1
ATOM 1339 C CA . ALA A 1 177 ? 7.027 -13.438 -16.172 1 97.94 177 ALA A CA 1
ATOM 1340 C C . ALA A 1 177 ? 8.156 -12.625 -16.812 1 97.94 177 ALA A C 1
ATOM 1342 O O . ALA A 1 177 ? 8.281 -11.422 -16.562 1 97.94 177 ALA A O 1
ATOM 1343 N N . LEU A 1 178 ? 8.961 -13.266 -17.547 1 96.94 178 LEU A N 1
ATOM 1344 C CA . LEU A 1 178 ? 10.062 -12.68 -18.312 1 96.94 178 LEU A CA 1
ATOM 1345 C C . LEU A 1 178 ? 10.047 -13.164 -19.75 1 96.94 178 LEU A C 1
ATOM 1347 O O . LEU A 1 178 ? 9.922 -14.359 -20.016 1 96.94 178 LEU A O 1
ATOM 1351 N N . ASP A 1 179 ? 10.156 -12.258 -20.656 1 94.75 179 ASP A N 1
ATOM 1352 C CA . ASP A 1 179 ? 10.219 -12.703 -22.047 1 94.75 179 ASP A CA 1
ATOM 1353 C C . ASP A 1 179 ? 11.641 -12.594 -22.594 1 94.75 179 ASP A C 1
ATOM 1355 O O . ASP A 1 179 ? 12.562 -12.234 -21.875 1 94.75 179 ASP A O 1
ATOM 1359 N N . GLN A 1 180 ? 11.844 -12.945 -23.812 1 90.81 180 GLN A N 1
ATOM 1360 C CA . GLN A 1 180 ? 13.164 -13.062 -24.422 1 90.81 180 GLN A CA 1
ATOM 1361 C C . GLN A 1 180 ? 13.797 -11.688 -24.625 1 90.81 180 GLN A C 1
ATOM 1363 O O . GLN A 1 180 ? 15.016 -11.578 -24.812 1 90.81 180 GLN A O 1
ATOM 1368 N N . ASN A 1 181 ? 13.008 -10.633 -24.562 1 92 181 ASN A N 1
ATOM 1369 C CA . ASN A 1 181 ? 13.523 -9.281 -24.766 1 92 181 ASN A CA 1
ATOM 1370 C C . ASN A 1 181 ? 13.875 -8.602 -23.453 1 92 181 ASN A C 1
ATOM 1372 O O . ASN A 1 181 ? 14.195 -7.414 -23.438 1 92 181 ASN A O 1
ATOM 1376 N N . GLY A 1 182 ? 13.68 -9.297 -22.375 1 92.5 182 GLY A N 1
ATOM 1377 C CA . GLY A 1 182 ? 14.062 -8.758 -21.078 1 92.5 182 GLY A CA 1
ATOM 1378 C C . GLY A 1 182 ? 12.938 -8.023 -20.375 1 92.5 182 GLY A C 1
ATOM 1379 O O . GLY A 1 182 ? 13.156 -7.375 -19.344 1 92.5 182 GLY A O 1
ATOM 1380 N N . HIS A 1 183 ? 11.758 -8.117 -20.969 1 96.81 183 HIS A N 1
ATOM 1381 C CA . HIS A 1 183 ? 10.594 -7.539 -20.312 1 96.81 183 HIS A CA 1
ATOM 1382 C C . HIS A 1 183 ? 10.148 -8.398 -19.125 1 96.81 183 HIS A C 1
ATOM 1384 O O . HIS A 1 183 ? 10.117 -9.633 -19.234 1 96.81 183 HIS A O 1
ATOM 1390 N N . VAL A 1 184 ? 9.867 -7.715 -18.078 1 98.44 184 VAL A N 1
ATOM 1391 C CA . VAL A 1 184 ? 9.422 -8.453 -16.891 1 98.44 184 VAL A CA 1
ATOM 1392 C C . VAL A 1 184 ? 8.086 -7.887 -16.406 1 98.44 184 VAL A C 1
ATOM 1394 O O . VAL A 1 184 ? 7.805 -6.703 -16.594 1 98.44 184 VAL A O 1
ATOM 1397 N N . ALA A 1 185 ? 7.25 -8.672 -15.852 1 98.81 185 ALA A N 1
ATOM 1398 C CA . ALA A 1 185 ? 6.016 -8.305 -15.164 1 98.81 185 ALA A CA 1
ATOM 1399 C C . ALA A 1 185 ? 5.812 -9.148 -13.914 1 98.81 185 ALA A C 1
ATOM 1401 O O . ALA A 1 185 ? 6.391 -10.234 -13.789 1 98.81 185 ALA A O 1
ATOM 1402 N N . ALA A 1 186 ? 5.113 -8.664 -13.039 1 98.88 186 ALA A N 1
ATOM 1403 C CA . ALA A 1 186 ? 4.766 -9.391 -11.82 1 98.88 186 ALA A CA 1
ATOM 1404 C C . ALA A 1 186 ? 3.312 -9.141 -11.43 1 98.88 186 ALA A C 1
ATOM 1406 O O . ALA A 1 186 ? 2.74 -8.102 -11.766 1 98.88 186 ALA A O 1
ATOM 1407 N N . GLY A 1 187 ? 2.68 -10.047 -10.75 1 98.69 187 GLY A N 1
ATOM 1408 C CA . GLY A 1 187 ? 1.304 -9.914 -10.305 1 98.69 187 GLY A CA 1
ATOM 1409 C C . GLY A 1 187 ? 0.98 -10.805 -9.117 1 98.69 187 GLY A C 1
ATOM 1410 O O . GLY A 1 187 ? 1.71 -11.758 -8.836 1 98.69 187 GLY A O 1
ATOM 1411 N N . THR A 1 188 ? -0.012 -10.453 -8.43 1 98.75 188 THR A N 1
ATOM 1412 C CA . THR A 1 188 ? -0.486 -11.18 -7.258 1 98.75 188 THR A CA 1
ATOM 1413 C C . THR A 1 188 ? -2.012 -11.188 -7.203 1 98.75 188 THR A C 1
ATOM 1415 O O . THR A 1 188 ? -2.658 -10.289 -7.746 1 98.75 188 THR A O 1
ATOM 1418 N N . SER A 1 189 ? -2.586 -12.195 -6.547 1 98.38 189 SER A N 1
ATOM 1419 C CA . SER A 1 189 ? -4.012 -12.273 -6.242 1 98.38 189 SER A CA 1
ATOM 1420 C C . SER A 1 189 ? -4.266 -13.086 -4.98 1 98.38 189 SER A C 1
ATOM 1422 O O . SER A 1 189 ? -3.604 -14.102 -4.746 1 98.38 189 SER A O 1
ATOM 1424 N N . THR A 1 190 ? -5.203 -12.648 -4.16 1 97.94 190 THR A N 1
ATOM 1425 C CA . THR A 1 190 ? -5.484 -13.32 -2.898 1 97.94 190 THR A CA 1
ATOM 1426 C C . THR A 1 190 ? -6.891 -12.984 -2.41 1 97.94 190 THR A C 1
ATOM 1428 O O . THR A 1 190 ? -7.484 -11.992 -2.842 1 97.94 190 THR A O 1
ATOM 1431 N N . ASN A 1 191 ? -7.406 -13.852 -1.617 1 97.75 191 ASN A N 1
ATOM 1432 C CA . ASN A 1 191 ? -8.633 -13.5 -0.907 1 97.75 191 ASN A CA 1
ATOM 1433 C C . ASN A 1 191 ? -8.344 -13.109 0.542 1 97.75 191 ASN A C 1
ATOM 1435 O O . ASN A 1 191 ? -9.266 -12.828 1.305 1 97.75 191 ASN A O 1
ATOM 1439 N N . GLY A 1 192 ? -7.059 -13.07 0.888 1 95.31 192 GLY A N 1
ATOM 1440 C CA . GLY A 1 192 ? -6.648 -12.469 2.146 1 95.31 192 GLY A CA 1
ATOM 1441 C C . GLY A 1 192 ? -6.66 -13.445 3.309 1 95.31 192 GLY A C 1
ATOM 1442 O O . GLY A 1 192 ? -6.441 -14.641 3.121 1 95.31 192 GLY A O 1
ATOM 1443 N N . LEU A 1 193 ? -6.715 -12.977 4.5 1 96 193 LEU A N 1
ATOM 1444 C CA . LEU A 1 193 ? -6.645 -13.695 5.77 1 96 193 LEU A CA 1
ATOM 1445 C C . LEU A 1 193 ? -8.039 -14.078 6.262 1 96 193 LEU A C 1
ATOM 1447 O O . LEU A 1 193 ? -8.945 -13.242 6.27 1 96 193 LEU A O 1
ATOM 1451 N N . THR A 1 194 ? -8.164 -15.328 6.637 1 96.25 194 THR A N 1
ATOM 1452 C CA . THR A 1 194 ? -9.445 -15.758 7.18 1 96.25 194 THR A CA 1
ATOM 1453 C C . THR A 1 194 ? -9.75 -15.039 8.492 1 96.25 194 THR A C 1
ATOM 1455 O O . THR A 1 194 ? -8.867 -14.891 9.344 1 96.25 194 THR A O 1
ATOM 1458 N N . HIS A 1 195 ? -10.969 -14.516 8.633 1 97.25 195 HIS A N 1
ATOM 1459 C CA . HIS A 1 195 ? -11.516 -13.859 9.812 1 97.25 195 HIS A CA 1
ATOM 1460 C C . HIS A 1 195 ? -10.828 -12.523 10.07 1 97.25 195 HIS A C 1
ATOM 1462 O O . HIS A 1 195 ? -10.742 -12.062 11.211 1 97.25 195 HIS A O 1
ATOM 1468 N N . LYS A 1 196 ? -10.273 -11.984 9.047 1 97.94 196 LYS A N 1
ATOM 1469 C CA . LYS A 1 196 ? -9.656 -10.664 9.141 1 97.94 196 LYS A CA 1
ATOM 1470 C C . LYS A 1 196 ? -10.68 -9.609 9.555 1 97.94 196 LYS A C 1
ATOM 1472 O O . LYS A 1 196 ? -11.875 -9.766 9.305 1 97.94 196 LYS A O 1
ATOM 1477 N N . VAL A 1 197 ? -10.172 -8.586 10.18 1 98.38 197 VAL A N 1
ATOM 1478 C CA . VAL A 1 197 ? -11.008 -7.402 10.398 1 98.38 197 VAL A CA 1
ATOM 1479 C C . VAL A 1 197 ? -11.5 -6.863 9.055 1 98.38 197 VAL A C 1
ATOM 1481 O O . VAL A 1 197 ? -10.727 -6.742 8.102 1 98.38 197 VAL A O 1
ATOM 1484 N N . PRO A 1 198 ? -12.844 -6.57 8.977 1 98.44 198 PRO A N 1
ATOM 1485 C CA . PRO A 1 198 ? -13.344 -6.062 7.695 1 98.44 198 PRO A CA 1
ATOM 1486 C C . PRO A 1 198 ? -12.555 -4.852 7.195 1 98.44 198 PRO A C 1
ATOM 1488 O O . PRO A 1 198 ? -12.258 -3.943 7.973 1 98.44 198 PRO A O 1
ATOM 1491 N N . GLY A 1 199 ? -12.18 -4.852 5.91 1 98.81 199 GLY A N 1
ATOM 1492 C CA . GLY A 1 199 ? -11.438 -3.752 5.316 1 98.81 199 GLY A CA 1
ATOM 1493 C C . GLY A 1 199 ? -9.938 -3.99 5.285 1 98.81 199 GLY A C 1
ATOM 1494 O O . GLY A 1 199 ? -9.195 -3.232 4.656 1 98.81 199 GLY A O 1
ATOM 1495 N N . ARG A 1 200 ? -9.516 -5.113 5.895 1 98.81 200 ARG A N 1
ATOM 1496 C CA . ARG A 1 200 ? -8.086 -5.395 5.973 1 98.81 200 ARG A CA 1
ATOM 1497 C C . ARG A 1 200 ? -7.504 -5.652 4.586 1 98.81 200 ARG A C 1
ATOM 1499 O O . ARG A 1 200 ? -8.086 -6.391 3.789 1 98.81 200 ARG A O 1
ATOM 1506 N N . VAL A 1 201 ? -6.367 -5.023 4.34 1 98.75 201 VAL A N 1
ATOM 1507 C CA . VAL A 1 201 ? -5.574 -5.242 3.133 1 98.75 201 VAL A CA 1
ATOM 1508 C C . VAL A 1 201 ? -4.188 -5.75 3.512 1 98.75 201 VAL A C 1
ATOM 1510 O O . VAL A 1 201 ? -3.52 -5.18 4.379 1 98.75 201 VAL A O 1
ATOM 1513 N N . GLY A 1 202 ? -3.744 -6.844 2.893 1 97.75 202 GLY A N 1
ATOM 1514 C CA . GLY A 1 202 ? -2.406 -7.371 3.109 1 97.75 202 GLY A CA 1
ATOM 1515 C C . GLY A 1 202 ? -1.394 -6.863 2.102 1 97.75 202 GLY A C 1
ATOM 1516 O O . GLY A 1 202 ? -1.579 -5.797 1.511 1 97.75 202 GLY A O 1
ATOM 1517 N N . ASP A 1 203 ? -0.36 -7.609 1.891 1 98.25 203 ASP A N 1
ATOM 1518 C CA . ASP A 1 203 ? 0.78 -7.168 1.093 1 98.25 203 ASP A CA 1
ATOM 1519 C C . ASP A 1 203 ? 0.508 -7.344 -0.399 1 98.25 203 ASP A C 1
ATOM 1521 O O . ASP A 1 203 ? 1.144 -6.695 -1.233 1 98.25 203 ASP A O 1
ATOM 1525 N N . SER A 1 204 ? -0.41 -8.188 -0.756 1 98.5 204 SER A N 1
ATOM 1526 C CA . SER A 1 204 ? -0.543 -8.664 -2.127 1 98.5 204 SER A CA 1
ATOM 1527 C C . SER A 1 204 ? -0.797 -7.516 -3.096 1 98.5 204 SER A C 1
ATOM 1529 O O . SER A 1 204 ? -0.157 -7.426 -4.145 1 98.5 204 SER A O 1
ATOM 1531 N N . PRO A 1 205 ? -1.677 -6.574 -2.75 1 98.88 205 PRO A N 1
ATOM 1532 C CA . PRO A 1 205 ? -1.928 -5.496 -3.707 1 98.88 205 PRO A CA 1
ATOM 1533 C C . PRO A 1 205 ? -1.016 -4.289 -3.488 1 98.88 205 PRO A C 1
ATOM 1535 O O . PRO A 1 205 ? -1.221 -3.238 -4.098 1 98.88 205 PRO A O 1
ATOM 1538 N N . ILE A 1 206 ? -0.049 -4.352 -2.637 1 98.88 206 ILE A N 1
ATOM 1539 C CA . ILE A 1 206 ? 0.81 -3.227 -2.291 1 98.88 206 ILE A CA 1
ATOM 1540 C C . ILE A 1 206 ? 2.133 -3.334 -3.047 1 98.88 206 ILE A C 1
ATOM 1542 O O . ILE A 1 206 ? 2.869 -4.309 -2.885 1 98.88 206 ILE A O 1
ATOM 1546 N N . VAL A 1 207 ? 2.416 -2.312 -3.773 1 98.88 207 VAL A N 1
ATOM 1547 C CA . VAL A 1 207 ? 3.623 -2.258 -4.59 1 98.88 207 VAL A CA 1
ATOM 1548 C C . VAL A 1 207 ? 4.855 -2.443 -3.707 1 98.88 207 VAL A C 1
ATOM 1550 O O . VAL A 1 207 ? 4.996 -1.777 -2.678 1 98.88 207 VAL A O 1
ATOM 1553 N N . GLY A 1 208 ? 5.734 -3.342 -4.113 1 98.94 208 GLY A N 1
ATOM 1554 C CA . GLY A 1 208 ? 6.98 -3.543 -3.387 1 98.94 208 GLY A CA 1
ATOM 1555 C C . GLY A 1 208 ? 6.863 -4.57 -2.277 1 98.94 208 GLY A C 1
ATOM 1556 O O . GLY A 1 208 ? 7.875 -5.086 -1.795 1 98.94 208 GLY A O 1
ATOM 1557 N N . ALA A 1 209 ? 5.633 -4.844 -1.836 1 98.81 209 ALA A N 1
ATOM 1558 C CA . ALA A 1 209 ? 5.395 -5.855 -0.807 1 98.81 209 ALA A CA 1
ATOM 1559 C C . ALA A 1 209 ? 5.004 -7.191 -1.431 1 98.81 209 ALA A C 1
ATOM 1561 O O . ALA A 1 209 ? 5.797 -8.133 -1.449 1 98.81 209 ALA A O 1
ATOM 1562 N N . GLY A 1 210 ? 3.885 -7.215 -2.113 1 98.56 210 GLY A N 1
ATOM 1563 C CA . GLY A 1 210 ? 3.426 -8.438 -2.748 1 98.56 210 GLY A CA 1
ATOM 1564 C C . GLY A 1 210 ? 4.242 -8.82 -3.969 1 98.56 210 GLY A C 1
ATOM 1565 O O . GLY A 1 210 ? 4.535 -10 -4.18 1 98.56 210 GLY A O 1
ATOM 1566 N N . ALA A 1 211 ? 4.578 -7.816 -4.738 1 98.94 211 ALA A N 1
ATOM 1567 C CA . ALA A 1 211 ? 5.367 -8.047 -5.945 1 98.94 211 ALA A CA 1
ATOM 1568 C C . ALA A 1 211 ? 6.047 -6.758 -6.406 1 98.94 211 ALA A C 1
ATOM 1570 O O . ALA A 1 211 ? 5.668 -5.664 -5.984 1 98.94 211 ALA A O 1
ATOM 1571 N N . TYR A 1 212 ? 7.031 -6.887 -7.215 1 98.94 212 TYR A N 1
ATOM 1572 C CA . TYR A 1 212 ? 7.711 -5.77 -7.859 1 98.94 212 TYR A CA 1
ATOM 1573 C C . TYR A 1 212 ? 8.43 -6.219 -9.125 1 98.94 212 TYR A C 1
ATOM 1575 O O . TYR A 1 212 ? 8.977 -7.32 -9.172 1 98.94 212 TYR A O 1
ATOM 1583 N N . ALA A 1 213 ? 8.422 -5.398 -10.102 1 98.94 213 ALA A N 1
ATOM 1584 C CA . ALA A 1 213 ? 9.078 -5.707 -11.367 1 98.94 213 ALA A CA 1
ATOM 1585 C C . ALA A 1 213 ? 9.758 -4.473 -11.953 1 98.94 213 ALA A C 1
ATOM 1587 O O . ALA A 1 213 ? 9.188 -3.377 -11.93 1 98.94 213 ALA A O 1
ATOM 1588 N N . ASP A 1 214 ? 10.883 -4.59 -12.391 1 98.81 214 ASP A N 1
ATOM 1589 C CA . ASP A 1 214 ? 11.672 -3.598 -13.117 1 98.81 214 ASP A CA 1
ATOM 1590 C C . ASP A 1 214 ? 12.539 -4.258 -14.188 1 98.81 214 ASP A C 1
ATOM 1592 O O . ASP A 1 214 ? 13.477 -4.988 -13.875 1 98.81 214 ASP A O 1
ATOM 1596 N N . SER A 1 215 ? 12.273 -3.959 -15.414 1 98.38 215 SER A N 1
ATOM 1597 C CA . SER A 1 215 ? 12.914 -4.664 -16.516 1 98.38 215 SER A CA 1
ATOM 1598 C C . SER A 1 215 ? 14.406 -4.344 -16.578 1 98.38 215 SER A C 1
ATOM 1600 O O . SER A 1 215 ? 15.156 -5.008 -17.297 1 98.38 215 SER A O 1
ATOM 1602 N N . SER A 1 216 ? 14.852 -3.438 -15.789 1 97.94 216 SER A N 1
ATOM 1603 C CA . SER A 1 216 ? 16.281 -3.164 -15.727 1 97.94 216 SER A CA 1
ATOM 1604 C C . SER A 1 216 ? 16.969 -4.012 -14.656 1 97.94 216 SER A C 1
ATOM 1606 O O . SER A 1 216 ? 18.188 -4.07 -14.594 1 97.94 216 SER A O 1
ATOM 1608 N N . ALA A 1 217 ? 16.203 -4.723 -13.867 1 98.31 217 ALA A N 1
ATOM 1609 C CA . ALA A 1 217 ? 16.797 -5.414 -12.727 1 98.31 217 ALA A CA 1
ATOM 1610 C C . ALA A 1 217 ? 16.219 -6.82 -12.578 1 98.31 217 ALA A C 1
ATOM 1612 O O . ALA A 1 217 ? 16.969 -7.789 -12.422 1 98.31 217 ALA A O 1
ATOM 1613 N N . GLY A 1 218 ? 14.914 -6.91 -12.57 1 98.69 218 GLY A N 1
ATOM 1614 C CA . GLY A 1 218 ? 14.25 -8.188 -12.336 1 98.69 218 GLY A CA 1
ATOM 1615 C C . GLY A 1 218 ? 12.883 -8.039 -11.695 1 98.69 218 GLY A C 1
ATOM 1616 O O 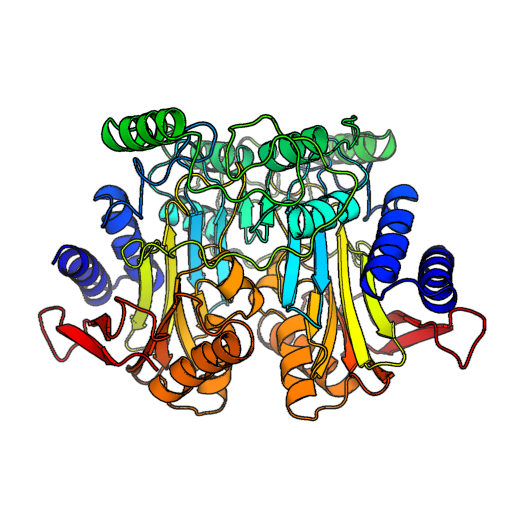. GLY A 1 218 ? 12.25 -6.988 -11.805 1 98.69 218 GLY A O 1
ATOM 1617 N N . ALA A 1 219 ? 12.414 -9.125 -11.125 1 98.94 219 ALA A N 1
ATOM 1618 C CA . ALA A 1 219 ? 11.109 -9.133 -10.477 1 98.94 219 ALA A CA 1
ATOM 1619 C C . ALA A 1 219 ? 11.094 -10.094 -9.289 1 98.94 219 ALA A C 1
ATOM 1621 O O . ALA A 1 219 ? 11.938 -10.977 -9.195 1 98.94 219 ALA A O 1
ATOM 1622 N N . ALA A 1 220 ? 10.172 -9.867 -8.438 1 98.94 220 ALA A N 1
ATOM 1623 C CA . ALA A 1 220 ? 9.977 -10.711 -7.258 1 98.94 220 ALA A CA 1
ATOM 1624 C C . ALA A 1 220 ? 8.516 -10.688 -6.805 1 98.94 220 ALA A C 1
ATOM 1626 O O . ALA A 1 220 ? 7.785 -9.734 -7.102 1 98.94 220 ALA A O 1
ATOM 1627 N N . THR A 1 221 ? 8.078 -11.68 -6.168 1 98.81 221 THR A N 1
ATOM 1628 C CA . THR A 1 221 ? 6.766 -11.75 -5.535 1 98.81 221 THR A CA 1
ATOM 1629 C C . THR A 1 221 ? 6.824 -12.57 -4.246 1 98.81 221 THR A C 1
ATOM 1631 O O . THR A 1 221 ? 7.586 -13.531 -4.156 1 98.81 221 THR A O 1
ATOM 1634 N N . ALA A 1 222 ? 6.055 -12.141 -3.314 1 98.06 222 ALA A N 1
ATOM 1635 C CA . ALA A 1 222 ? 6.137 -12.727 -1.979 1 98.06 222 ALA A CA 1
ATOM 1636 C C . ALA A 1 222 ? 4.781 -13.25 -1.521 1 98.06 222 ALA A C 1
ATOM 1638 O O . ALA A 1 222 ? 3.742 -12.844 -2.051 1 98.06 222 ALA A O 1
ATOM 1639 N N . THR A 1 223 ? 4.77 -14.188 -0.565 1 95.88 223 THR A N 1
ATOM 1640 C CA . THR A 1 223 ? 3.588 -14.742 0.081 1 95.88 223 THR A CA 1
ATOM 1641 C C . THR A 1 223 ? 3.842 -14.977 1.568 1 95.88 223 THR A C 1
ATOM 1643 O O . THR A 1 223 ? 4.984 -15.195 1.98 1 95.88 223 THR A O 1
ATOM 1646 N N . GLY A 1 224 ? 2.842 -14.82 2.381 1 95.31 224 GLY A N 1
ATOM 1647 C CA . GLY A 1 224 ? 2.986 -15.047 3.811 1 95.31 224 GLY A CA 1
ATOM 1648 C C . GLY A 1 224 ? 2.129 -14.117 4.652 1 95.31 224 GLY A C 1
ATOM 1649 O O . GLY A 1 224 ? 1.012 -13.773 4.262 1 95.31 224 GLY A O 1
ATOM 1650 N N . ASP A 1 225 ? 2.621 -13.844 5.875 1 95.06 225 ASP A N 1
ATOM 1651 C CA . ASP A 1 225 ? 1.967 -12.883 6.754 1 95.06 225 ASP A CA 1
ATOM 1652 C C . ASP A 1 225 ? 1.993 -11.484 6.145 1 95.06 225 ASP A C 1
ATOM 1654 O O . ASP A 1 225 ? 2.924 -10.711 6.391 1 95.06 225 ASP A O 1
ATOM 1658 N N . GLY A 1 226 ? 0.919 -11.188 5.504 1 96.75 226 GLY A N 1
ATOM 1659 C CA . GLY A 1 226 ? 0.874 -9.984 4.699 1 96.75 226 GLY A CA 1
ATOM 1660 C C . GLY A 1 226 ? 1.056 -8.719 5.516 1 96.75 226 GLY A C 1
ATOM 1661 O O . GLY A 1 226 ? 1.584 -7.719 5.016 1 96.75 226 GLY A O 1
ATOM 1662 N N . ASP A 1 227 ? 0.597 -8.75 6.789 1 97.38 227 ASP A N 1
ATOM 1663 C CA . ASP A 1 227 ? 0.737 -7.578 7.652 1 97.38 227 ASP A CA 1
ATOM 1664 C C . ASP A 1 227 ? 2.203 -7.324 8 1 97.38 227 ASP A C 1
ATOM 1666 O O . ASP A 1 227 ? 2.662 -6.18 7.977 1 97.38 227 ASP A O 1
ATOM 1670 N N . VAL A 1 228 ? 2.926 -8.375 8.227 1 97.12 228 VAL A N 1
ATOM 1671 C CA . VAL A 1 228 ? 4.34 -8.242 8.555 1 97.12 228 VAL A CA 1
ATOM 1672 C C . VAL A 1 228 ? 5.145 -7.957 7.289 1 97.12 228 VAL A C 1
ATOM 1674 O O . VAL A 1 228 ? 5.98 -7.051 7.27 1 97.12 228 VAL A O 1
ATOM 1677 N N . MET A 1 229 ? 4.875 -8.656 6.262 1 96.88 229 MET A N 1
ATOM 1678 C CA . MET A 1 229 ? 5.676 -8.57 5.047 1 96.88 229 MET A CA 1
ATOM 1679 C C . MET A 1 229 ? 5.59 -7.176 4.434 1 96.88 229 MET A C 1
ATOM 1681 O O . MET A 1 229 ? 6.59 -6.633 3.963 1 96.88 229 MET A O 1
ATOM 1685 N N . MET A 1 230 ? 4.418 -6.578 4.441 1 97.94 230 MET A N 1
ATOM 1686 C CA . MET A 1 230 ? 4.262 -5.285 3.787 1 97.94 230 MET A CA 1
ATOM 1687 C C . MET A 1 230 ? 5.082 -4.215 4.496 1 97.94 230 MET A C 1
ATOM 1689 O O . MET A 1 230 ? 5.465 -3.213 3.889 1 97.94 230 MET A O 1
ATOM 1693 N N . ARG A 1 231 ? 5.434 -4.449 5.762 1 98.75 231 ARG A N 1
ATOM 1694 C CA . ARG A 1 231 ? 6.195 -3.479 6.543 1 98.75 231 ARG A CA 1
ATOM 1695 C C . ARG A 1 231 ? 7.66 -3.467 6.125 1 98.75 231 ARG A C 1
ATOM 1697 O O . ARG A 1 231 ? 8.391 -2.527 6.441 1 98.75 231 ARG A O 1
ATOM 1704 N N . PHE A 1 232 ? 8.062 -4.535 5.363 1 98.88 232 PHE A N 1
ATOM 1705 C CA . PHE A 1 232 ? 9.477 -4.664 5.051 1 98.88 232 PHE A CA 1
ATOM 1706 C C . PHE A 1 232 ? 9.703 -4.656 3.545 1 98.88 232 PHE A C 1
ATOM 1708 O O . PHE A 1 232 ? 10.852 -4.637 3.084 1 98.88 232 PHE A O 1
ATOM 1715 N N . LEU A 1 233 ? 8.711 -4.719 2.775 1 98.88 233 LEU A N 1
ATOM 1716 C CA . LEU A 1 233 ? 8.734 -4.594 1.323 1 98.88 233 LEU A CA 1
ATOM 1717 C C . LEU A 1 233 ? 9.773 -5.531 0.713 1 98.88 233 LEU A C 1
ATOM 1719 O O . LEU A 1 233 ? 10.656 -5.09 -0.027 1 98.88 233 LEU A O 1
ATOM 1723 N N . PRO A 1 234 ? 9.602 -6.797 0.915 1 98.94 234 PRO A N 1
ATOM 1724 C CA . PRO A 1 234 ? 10.633 -7.75 0.509 1 98.94 234 PRO A CA 1
ATOM 1725 C C . PRO A 1 234 ? 10.812 -7.82 -1.006 1 98.94 234 PRO A C 1
ATOM 1727 O O . PRO A 1 234 ? 11.93 -7.98 -1.493 1 98.94 234 PRO A O 1
ATOM 1730 N N . SER A 1 235 ? 9.742 -7.691 -1.778 1 98.94 235 SER A N 1
ATOM 1731 C CA . SER A 1 235 ? 9.852 -7.793 -3.23 1 98.94 235 SER A CA 1
ATOM 1732 C C . SER A 1 235 ? 10.656 -6.629 -3.803 1 98.94 235 SER A C 1
ATOM 1734 O O . SER A 1 235 ? 11.492 -6.82 -4.691 1 98.94 235 SER A O 1
ATOM 1736 N N . TYR A 1 236 ? 10.414 -5.441 -3.299 1 98.94 236 TYR A N 1
ATOM 1737 C CA . TYR A 1 236 ? 11.18 -4.281 -3.73 1 98.94 236 TYR A CA 1
ATOM 1738 C C . TYR A 1 236 ? 12.656 -4.441 -3.367 1 98.94 236 TYR A C 1
ATOM 1740 O O . TYR A 1 236 ? 13.539 -4.168 -4.188 1 98.94 236 TYR A O 1
ATOM 1748 N N . LEU A 1 237 ? 12.906 -4.84 -2.109 1 98.94 237 LEU A N 1
ATOM 1749 C CA . LEU A 1 237 ? 14.281 -5.008 -1.657 1 98.94 237 LEU A CA 1
ATOM 1750 C C . LEU A 1 237 ? 15.023 -6.012 -2.535 1 98.94 237 LEU A C 1
ATOM 1752 O O . LEU A 1 237 ? 16.156 -5.766 -2.943 1 98.94 237 LEU A O 1
ATOM 1756 N N . ALA A 1 238 ? 14.375 -7.113 -2.803 1 98.94 238 ALA A N 1
ATOM 1757 C CA . ALA A 1 238 ? 15 -8.148 -3.623 1 98.94 238 ALA A CA 1
ATOM 1758 C C . ALA A 1 238 ? 15.375 -7.602 -5 1 98.94 238 ALA A C 1
ATOM 1760 O O . ALA A 1 238 ? 16.469 -7.859 -5.5 1 98.94 238 ALA A O 1
ATOM 1761 N N . VAL A 1 239 ? 14.492 -6.848 -5.605 1 98.94 239 VAL A N 1
ATOM 1762 C CA . VAL A 1 239 ? 14.742 -6.309 -6.938 1 98.94 239 VAL A CA 1
ATOM 1763 C C . VAL A 1 239 ? 15.867 -5.285 -6.879 1 98.94 239 VAL A C 1
ATOM 1765 O O . VAL A 1 239 ? 16.719 -5.238 -7.766 1 98.94 239 VAL A O 1
ATOM 1768 N N . GLU A 1 240 ? 15.891 -4.473 -5.793 1 98.75 240 GLU A N 1
ATOM 1769 C CA . GLU A 1 240 ? 16.969 -3.508 -5.621 1 98.75 240 GLU A CA 1
ATOM 1770 C C . GLU A 1 240 ? 18.312 -4.211 -5.473 1 98.75 240 GLU A C 1
ATOM 1772 O O . GLU A 1 240 ? 19.328 -3.73 -5.98 1 98.75 240 GLU A O 1
ATOM 1777 N N . LEU A 1 241 ? 18.297 -5.301 -4.766 1 98.81 241 LEU A N 1
ATOM 1778 C CA . LEU A 1 241 ? 19.531 -6.059 -4.59 1 98.81 241 LEU A CA 1
ATOM 1779 C C . LEU A 1 241 ? 19.984 -6.664 -5.914 1 98.81 241 LEU A C 1
ATOM 1781 O O . LEU A 1 241 ? 21.172 -6.656 -6.227 1 98.81 241 LEU A O 1
ATOM 1785 N N . MET A 1 242 ? 19.094 -7.133 -6.695 1 98.75 242 MET A N 1
ATOM 1786 C CA . MET A 1 242 ? 19.438 -7.656 -8.008 1 98.75 242 MET A CA 1
ATOM 1787 C C . MET A 1 242 ? 19.938 -6.539 -8.922 1 98.75 242 MET A C 1
ATOM 1789 O O . MET A 1 242 ? 20.828 -6.762 -9.75 1 98.75 242 MET A O 1
ATOM 1793 N N . ARG A 1 243 ? 19.344 -5.371 -8.781 1 98 243 ARG A N 1
ATOM 1794 C CA . ARG A 1 243 ? 19.844 -4.211 -9.516 1 98 243 ARG A CA 1
ATOM 1795 C C . ARG A 1 243 ? 21.328 -3.973 -9.211 1 98 243 ARG A C 1
ATOM 1797 O O . ARG A 1 243 ? 22.078 -3.574 -10.094 1 98 243 ARG A O 1
ATOM 1804 N N . ALA A 1 244 ? 21.641 -4.227 -8 1 97.38 244 ALA A N 1
ATOM 1805 C CA . ALA A 1 244 ? 23 -4 -7.539 1 97.38 244 ALA A CA 1
ATOM 1806 C C . ALA A 1 244 ? 23.891 -5.199 -7.863 1 97.38 244 ALA A C 1
ATOM 1808 O O . ALA A 1 244 ? 25.062 -5.23 -7.477 1 97.38 244 ALA A O 1
ATOM 1809 N N . GLY A 1 245 ? 23.344 -6.27 -8.414 1 97.75 245 GLY A N 1
ATOM 1810 C CA . GLY A 1 245 ? 24.172 -7.352 -8.922 1 97.75 245 GLY A CA 1
ATOM 1811 C C . GLY A 1 245 ? 24.031 -8.641 -8.125 1 97.75 245 GLY A C 1
ATOM 1812 O O . GLY A 1 245 ? 24.656 -9.648 -8.445 1 97.75 245 GLY A O 1
ATOM 1813 N N . ALA A 1 246 ? 23.156 -8.625 -7.148 1 98.5 246 ALA A N 1
ATOM 1814 C CA . ALA A 1 246 ? 22.984 -9.836 -6.363 1 98.5 246 ALA A CA 1
ATOM 1815 C C . ALA A 1 246 ? 22.312 -10.938 -7.188 1 98.5 246 ALA A C 1
ATOM 1817 O O . ALA A 1 246 ? 21.453 -10.656 -8.016 1 98.5 246 ALA A O 1
ATOM 1818 N N . ASP A 1 247 ? 22.719 -12.156 -6.871 1 98.38 247 ASP A N 1
ATOM 1819 C CA . ASP A 1 247 ? 22 -13.305 -7.406 1 98.38 247 ASP A CA 1
ATOM 1820 C C . ASP A 1 247 ? 20.594 -13.406 -6.828 1 98.38 247 ASP A C 1
ATOM 1822 O O . ASP A 1 247 ? 20.391 -13.125 -5.645 1 98.38 247 ASP A O 1
ATOM 1826 N N . PRO A 1 248 ? 19.672 -13.828 -7.645 1 98.81 248 PRO A N 1
ATOM 1827 C CA . PRO A 1 248 ? 18.281 -13.883 -7.18 1 98.81 248 PRO A CA 1
ATOM 1828 C C . PRO A 1 248 ? 18.125 -14.648 -5.871 1 98.81 248 PRO A C 1
ATOM 1830 O O . PRO A 1 248 ? 17.375 -14.227 -4.984 1 98.81 248 PRO A O 1
ATOM 1833 N N . SER A 1 249 ? 18.781 -15.781 -5.73 1 98.81 249 SER A N 1
ATOM 1834 C CA . SER A 1 249 ? 18.688 -16.562 -4.496 1 98.81 249 SER A CA 1
ATOM 1835 C C . SER A 1 249 ? 19.188 -15.75 -3.299 1 98.81 249 SER A C 1
ATOM 1837 O O . SER A 1 249 ? 18.562 -15.758 -2.234 1 98.81 249 SER A O 1
ATOM 1839 N N . ALA A 1 250 ? 20.266 -15.109 -3.49 1 98.88 250 ALA A N 1
ATOM 1840 C CA . ALA A 1 250 ? 20.828 -14.281 -2.426 1 98.88 250 ALA A CA 1
ATOM 1841 C C . ALA A 1 250 ? 19.922 -13.094 -2.111 1 98.88 250 ALA A C 1
ATOM 1843 O O . ALA A 1 250 ? 19.766 -12.719 -0.948 1 98.88 250 ALA A O 1
ATOM 1844 N N . ALA A 1 251 ? 19.359 -12.492 -3.154 1 98.88 251 ALA A N 1
ATOM 1845 C CA . ALA A 1 251 ? 18.438 -11.375 -2.98 1 98.88 251 ALA A CA 1
ATOM 1846 C C . ALA A 1 251 ? 17.219 -11.789 -2.166 1 98.88 251 ALA A C 1
ATOM 1848 O O . ALA A 1 251 ? 16.828 -11.094 -1.223 1 98.88 251 ALA A O 1
ATOM 1849 N N . CYS A 1 252 ? 16.672 -12.914 -2.504 1 98.88 252 CYS A N 1
ATOM 1850 C CA . CYS A 1 252 ? 15.516 -13.438 -1.784 1 98.88 252 CYS A CA 1
ATOM 1851 C C . CYS A 1 252 ? 15.867 -13.711 -0.324 1 98.88 252 CYS A C 1
ATOM 1853 O O . CYS A 1 252 ? 15.094 -13.359 0.574 1 98.88 252 CYS A O 1
ATOM 1855 N N . LYS A 1 253 ? 17 -14.32 -0.137 1 98.88 253 LYS A N 1
ATOM 1856 C CA . LYS A 1 253 ? 17.422 -14.672 1.218 1 98.88 253 LYS A CA 1
ATOM 1857 C C . LYS A 1 253 ? 17.594 -13.422 2.08 1 98.88 253 LYS A C 1
ATOM 1859 O O . LYS A 1 253 ? 17.188 -13.406 3.246 1 98.88 253 LYS A O 1
ATOM 1864 N N . THR A 1 254 ? 18.188 -12.445 1.5 1 98.88 254 THR A N 1
ATOM 1865 C CA . THR A 1 254 ? 18.391 -11.203 2.23 1 98.88 254 THR A CA 1
ATOM 1866 C C . THR A 1 254 ? 17.047 -10.562 2.607 1 98.88 254 THR A C 1
ATOM 1868 O O . THR A 1 254 ? 16.891 -10.047 3.717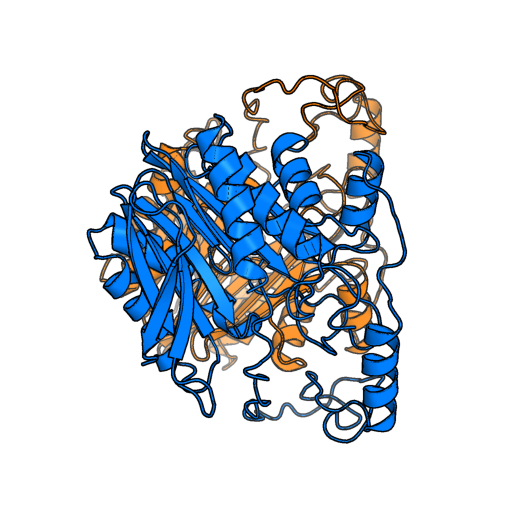 1 98.88 254 THR A O 1
ATOM 1871 N N . ALA A 1 255 ? 16.109 -10.562 1.69 1 98.88 255 ALA A N 1
ATOM 1872 C CA . ALA A 1 255 ? 14.789 -9.984 1.947 1 98.88 255 ALA A CA 1
ATOM 1873 C C . ALA A 1 255 ? 14.102 -10.695 3.109 1 98.88 255 ALA A C 1
ATOM 1875 O O . ALA A 1 255 ? 13.531 -10.047 3.99 1 98.88 255 ALA A O 1
ATOM 1876 N N . ILE A 1 256 ? 14.203 -12.016 3.145 1 98.81 256 ILE A N 1
ATOM 1877 C CA . ILE A 1 256 ? 13.586 -12.805 4.203 1 98.81 256 ILE A CA 1
ATOM 1878 C C . ILE A 1 256 ? 14.328 -12.578 5.516 1 98.81 256 ILE A C 1
ATOM 1880 O O . ILE A 1 256 ? 13.711 -12.438 6.574 1 98.81 256 ILE A O 1
ATOM 1884 N N . SER A 1 257 ? 15.633 -12.5 5.465 1 98.75 257 SER A N 1
ATOM 1885 C CA . SER A 1 257 ? 16.453 -12.328 6.66 1 98.75 257 SER A CA 1
ATOM 1886 C C . SER A 1 257 ? 16.172 -10.984 7.328 1 98.75 257 SER A C 1
ATOM 1888 O O . SER A 1 257 ? 16.219 -10.875 8.555 1 98.75 257 SER A O 1
ATOM 1890 N N . ARG A 1 258 ? 15.961 -10.023 6.488 1 98.25 258 ARG A N 1
ATOM 1891 C CA . ARG A 1 258 ? 15.633 -8.703 7.023 1 98.25 258 ARG A CA 1
ATOM 1892 C C . ARG A 1 258 ? 14.391 -8.766 7.91 1 98.25 258 ARG A C 1
ATOM 1894 O O . ARG A 1 258 ? 14.359 -8.156 8.977 1 98.25 258 ARG A O 1
ATOM 1901 N N . ILE A 1 259 ?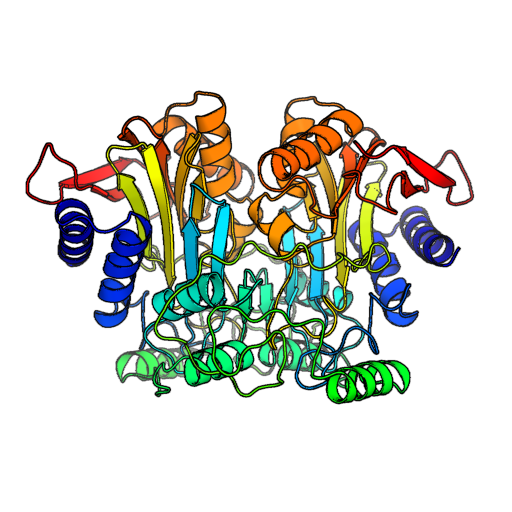 13.367 -9.43 7.5 1 98.25 259 ILE A N 1
ATOM 1902 C CA . ILE A 1 259 ? 12.125 -9.555 8.258 1 98.25 259 ILE A CA 1
ATOM 1903 C C . ILE A 1 259 ? 12.375 -10.398 9.516 1 98.25 259 ILE A C 1
ATOM 1905 O O . ILE A 1 259 ? 11.922 -10.039 10.602 1 98.25 259 ILE A O 1
ATOM 1909 N N . LYS A 1 260 ? 13.109 -11.445 9.344 1 97.75 260 LYS A N 1
ATOM 1910 C CA . LYS A 1 260 ? 13.383 -12.406 10.406 1 97.75 260 LYS A CA 1
ATOM 1911 C C . LYS A 1 260 ? 14.062 -11.734 11.594 1 97.75 260 LYS A C 1
ATOM 1913 O O . LYS A 1 260 ? 13.836 -12.117 12.742 1 97.75 260 LYS A O 1
ATOM 1918 N N . ARG A 1 261 ? 14.844 -10.766 11.344 1 96.69 261 ARG A N 1
ATOM 1919 C CA . ARG A 1 261 ? 15.555 -10.039 12.391 1 96.69 261 ARG A CA 1
ATOM 1920 C C . ARG A 1 261 ? 14.578 -9.391 13.367 1 96.69 261 ARG A C 1
ATOM 1922 O O . ARG A 1 261 ? 14.875 -9.234 14.547 1 96.69 261 ARG A O 1
ATOM 1929 N N . HIS A 1 262 ? 13.453 -9.008 12.883 1 95.75 262 HIS A N 1
ATOM 1930 C CA . HIS A 1 262 ? 12.469 -8.32 13.719 1 95.75 262 HIS A CA 1
ATOM 1931 C C . HIS A 1 262 ? 11.352 -9.273 14.148 1 95.75 262 HIS A C 1
ATOM 1933 O O . HIS A 1 262 ? 10.828 -9.148 15.258 1 95.75 262 HIS A O 1
ATOM 1939 N N . TYR A 1 263 ? 11 -10.133 13.219 1 95.56 263 TYR A N 1
ATOM 1940 C CA . TYR A 1 263 ? 9.93 -11.109 13.422 1 95.56 263 TYR A CA 1
ATOM 1941 C C . TYR A 1 263 ? 10.398 -12.508 13.062 1 95.56 263 TYR A C 1
ATOM 1943 O O . TYR A 1 263 ? 10.117 -13 11.961 1 95.56 263 TYR A O 1
ATOM 1951 N N . SER A 1 264 ? 10.969 -13.195 14.023 1 95.75 264 SER A N 1
ATOM 1952 C CA . SER A 1 264 ? 11.656 -14.461 13.75 1 95.75 264 SER A CA 1
ATOM 1953 C C . SER A 1 264 ? 10.656 -15.578 13.453 1 95.75 264 SER A C 1
ATOM 1955 O O . SER A 1 264 ? 11 -16.547 12.773 1 95.75 264 SER A O 1
ATOM 1957 N N . ASP A 1 265 ? 9.406 -15.359 13.883 1 93.62 265 ASP A N 1
ATOM 1958 C CA . ASP A 1 265 ? 8.445 -16.453 13.742 1 93.62 265 ASP A CA 1
ATOM 1959 C C . ASP A 1 265 ? 7.449 -16.156 12.617 1 93.62 265 ASP A C 1
ATOM 1961 O O . ASP A 1 265 ? 6.418 -16.828 12.508 1 93.62 265 ASP A O 1
ATOM 1965 N N . PHE A 1 266 ? 7.797 -15.164 11.797 1 94.31 266 PHE A N 1
ATOM 1966 C CA . PHE A 1 266 ? 6.836 -14.82 10.758 1 94.31 266 PHE A CA 1
ATOM 1967 C C . PHE A 1 266 ? 6.809 -15.898 9.672 1 94.31 266 PHE A C 1
ATOM 1969 O O . PHE A 1 266 ? 7.816 -16.562 9.43 1 94.31 266 PHE A O 1
ATOM 1976 N N . PHE A 1 267 ? 5.715 -16.031 9.062 1 94 267 PHE A N 1
ATOM 1977 C CA . PHE A 1 267 ? 5.57 -16.891 7.898 1 94 267 PHE A CA 1
ATOM 1978 C C . PHE A 1 267 ? 5.742 -16.094 6.609 1 94 267 PHE A C 1
ATOM 1980 O O . PHE A 1 267 ? 5.07 -15.078 6.41 1 94 267 PHE A O 1
ATOM 1987 N N . GLY A 1 268 ? 6.664 -16.609 5.766 1 96.38 268 GLY A N 1
ATOM 1988 C CA . GLY A 1 268 ? 6.816 -15.898 4.504 1 96.38 268 GLY A CA 1
ATOM 1989 C C . GLY A 1 268 ? 7.781 -16.578 3.555 1 96.38 268 GLY A C 1
ATOM 1990 O O . GLY A 1 268 ? 8.672 -17.312 3.984 1 96.38 268 GLY A O 1
ATOM 1991 N N . ALA A 1 269 ? 7.57 -16.391 2.301 1 98 269 ALA A N 1
ATOM 1992 C CA . ALA A 1 269 ? 8.406 -16.875 1.208 1 98 269 ALA A CA 1
ATOM 1993 C C . ALA A 1 269 ? 8.43 -15.883 0.049 1 98 269 ALA A C 1
ATOM 1995 O O . ALA A 1 269 ? 7.543 -15.031 -0.066 1 98 269 ALA A O 1
ATOM 1996 N N . ILE A 1 270 ? 9.461 -15.984 -0.774 1 98.69 270 ILE A N 1
ATOM 1997 C CA . ILE A 1 270 ? 9.617 -15.062 -1.893 1 98.69 270 ILE A CA 1
ATOM 1998 C C . ILE A 1 270 ? 10.344 -15.766 -3.041 1 98.69 270 ILE A C 1
ATOM 2000 O O . ILE A 1 270 ? 11.227 -16.594 -2.811 1 98.69 270 ILE A O 1
ATOM 2004 N N . ILE A 1 271 ? 9.906 -15.508 -4.23 1 98.62 271 ILE A N 1
ATOM 2005 C CA . ILE A 1 271 ? 10.633 -15.93 -5.418 1 98.62 271 ILE A CA 1
ATOM 2006 C C . ILE A 1 271 ? 11.18 -14.711 -6.156 1 98.62 271 ILE A C 1
ATOM 2008 O O . ILE A 1 271 ? 10.547 -13.656 -6.164 1 98.62 271 ILE A O 1
ATOM 2012 N N . CYS A 1 272 ? 12.32 -14.812 -6.734 1 98.81 272 CYS A N 1
ATOM 2013 C CA . CYS A 1 272 ? 13.039 -13.734 -7.418 1 98.81 272 CYS A CA 1
ATOM 2014 C C . CYS A 1 272 ? 13.547 -14.203 -8.773 1 98.81 272 CYS A C 1
ATOM 2016 O O . CYS A 1 272 ? 13.945 -15.359 -8.93 1 98.81 272 CYS A O 1
ATOM 2018 N N . ALA A 1 273 ? 13.508 -13.32 -9.688 1 98.44 273 ALA A N 1
ATOM 2019 C CA . ALA A 1 273 ? 14.102 -13.562 -11 1 98.44 273 ALA A CA 1
ATOM 2020 C C . ALA A 1 273 ? 14.742 -12.297 -11.555 1 98.44 273 ALA A C 1
ATOM 2022 O O . ALA A 1 273 ? 14.164 -11.211 -11.469 1 98.44 273 ALA A O 1
ATOM 2023 N N . ASN A 1 274 ? 15.938 -12.406 -12.055 1 97.38 274 ASN A N 1
ATOM 2024 C CA . ASN A 1 274 ? 16.547 -11.242 -12.688 1 97.38 274 ASN A CA 1
ATOM 2025 C C . ASN A 1 274 ? 16.344 -11.25 -14.195 1 97.38 274 ASN A C 1
ATOM 2027 O O . ASN A 1 274 ? 15.711 -12.164 -14.734 1 97.38 274 ASN A O 1
ATOM 2031 N N . THR A 1 275 ? 16.859 -10.312 -14.883 1 95.19 275 THR A N 1
ATOM 2032 C CA . THR A 1 275 ? 16.531 -10.102 -16.297 1 95.19 275 THR A CA 1
ATOM 2033 C C . THR A 1 275 ? 17.297 -11.07 -17.172 1 95.19 275 THR A C 1
ATOM 2035 O O . THR A 1 275 ? 17 -11.203 -18.375 1 95.19 275 THR A O 1
ATOM 2038 N N . THR A 1 276 ? 18.234 -11.758 -16.625 1 91.62 276 THR A N 1
ATOM 2039 C CA . THR A 1 276 ? 19.016 -12.695 -17.422 1 91.62 276 THR A CA 1
ATOM 2040 C C . THR A 1 276 ? 18.438 -14.102 -17.328 1 91.62 276 THR A C 1
ATOM 2042 O O . THR A 1 276 ? 18.984 -15.047 -17.891 1 91.62 276 THR A O 1
ATOM 2045 N N . GLY A 1 277 ? 17.422 -14.273 -16.547 1 90.69 277 GLY A N 1
ATOM 2046 C CA . GLY A 1 277 ? 16.719 -15.547 -16.547 1 90.69 277 GLY A CA 1
ATOM 2047 C C . GLY A 1 277 ? 17.047 -16.406 -15.344 1 90.69 277 GLY A C 1
ATOM 2048 O O . GLY A 1 277 ? 16.5 -17.5 -15.18 1 90.69 277 GLY A O 1
ATOM 2049 N N . HIS A 1 278 ? 17.938 -15.898 -14.508 1 95.19 278 HIS A N 1
ATOM 2050 C CA . HIS A 1 278 ? 18.203 -16.609 -13.266 1 95.19 278 HIS A CA 1
ATOM 2051 C C . HIS A 1 278 ? 17.078 -16.375 -12.258 1 95.19 278 HIS A C 1
ATOM 2053 O O . HIS A 1 278 ? 16.438 -15.328 -12.266 1 95.19 278 HIS A O 1
ATOM 2059 N N . PHE A 1 279 ? 16.891 -17.391 -11.469 1 97.44 279 PHE A N 1
ATOM 2060 C CA . PHE A 1 279 ? 15.82 -17.281 -10.477 1 97.44 279 PHE A CA 1
ATOM 2061 C C . PHE A 1 279 ? 16.203 -17.969 -9.18 1 97.44 279 PHE A C 1
ATOM 2063 O O . PHE A 1 279 ? 17.172 -18.734 -9.141 1 97.44 279 PHE A O 1
ATOM 2070 N N . GLY A 1 280 ? 15.492 -17.656 -8.133 1 98.38 280 GLY A N 1
ATOM 2071 C CA . GLY A 1 280 ? 15.664 -18.219 -6.805 1 98.38 280 GLY A CA 1
ATOM 2072 C C . GLY A 1 280 ? 14.484 -17.969 -5.891 1 98.38 280 GLY A C 1
ATOM 2073 O O . GLY A 1 280 ? 13.484 -17.375 -6.305 1 98.38 280 GLY A O 1
ATOM 2074 N N . ALA A 1 281 ? 14.617 -18.531 -4.684 1 98.75 281 ALA A N 1
ATOM 2075 C CA . ALA A 1 281 ? 13.562 -18.375 -3.686 1 98.75 281 ALA A CA 1
ATOM 2076 C C . ALA A 1 281 ? 14.133 -18.453 -2.271 1 98.75 281 ALA A C 1
ATOM 2078 O O . ALA A 1 281 ? 15.281 -18.859 -2.078 1 98.75 281 ALA A O 1
ATOM 2079 N N . ALA A 1 282 ? 13.391 -18.031 -1.374 1 98.81 282 ALA A N 1
ATOM 2080 C CA . ALA A 1 282 ? 13.719 -18.156 0.045 1 98.81 282 ALA A CA 1
ATOM 2081 C C . ALA A 1 282 ? 12.453 -18.125 0.902 1 98.81 282 ALA A C 1
ATOM 2083 O O . ALA A 1 282 ? 11.414 -17.641 0.47 1 98.81 282 ALA A O 1
ATOM 2084 N N . CYS A 1 283 ? 12.547 -18.688 2.041 1 98.12 283 CYS A N 1
ATOM 2085 C CA . CYS A 1 283 ? 11.453 -18.688 3 1 98.12 283 CYS A CA 1
ATOM 2086 C C . CYS A 1 283 ? 11.977 -18.688 4.43 1 98.12 283 CYS A C 1
ATOM 2088 O O . CYS A 1 283 ? 13.148 -18.984 4.668 1 98.12 283 CYS A O 1
ATOM 2090 N N . ASN A 1 284 ? 11.148 -18.234 5.285 1 97.88 284 ASN A N 1
ATOM 2091 C CA . ASN A 1 284 ? 11.469 -18.297 6.707 1 97.88 284 ASN A CA 1
ATOM 2092 C C . ASN A 1 284 ? 11.031 -19.625 7.328 1 97.88 284 ASN A C 1
ATOM 2094 O O . ASN A 1 284 ? 9.883 -20.031 7.188 1 97.88 284 ASN A O 1
ATOM 2098 N N . LYS A 1 285 ? 11.906 -20.281 8.07 1 96 285 LYS A N 1
ATOM 2099 C CA . LYS A 1 285 ? 11.602 -21.547 8.711 1 96 285 LYS A CA 1
ATOM 2100 C C . LYS A 1 285 ? 10.727 -21.359 9.938 1 96 285 LYS A C 1
ATOM 2102 O O . LYS A 1 285 ? 11.086 -20.609 10.852 1 96 285 LYS A O 1
ATOM 2107 N N . VAL A 1 286 ? 9.641 -21.953 9.922 1 93.62 286 VAL A N 1
ATOM 2108 C CA . VAL A 1 286 ? 8.742 -22.016 11.07 1 93.62 286 VAL A CA 1
ATOM 2109 C C . VAL A 1 286 ? 8.203 -23.422 11.242 1 93.62 286 VAL A C 1
ATOM 2111 O O . VAL A 1 286 ? 8.328 -24.266 10.344 1 93.62 286 VAL A O 1
ATOM 2114 N N . PRO A 1 287 ? 7.703 -23.781 12.422 1 90.19 287 PRO A N 1
ATOM 2115 C CA . PRO A 1 287 ? 7.191 -25.141 12.602 1 90.19 287 PRO A CA 1
ATOM 2116 C C . PRO A 1 287 ? 6.199 -25.562 11.516 1 90.19 287 PRO A C 1
ATOM 2118 O O . PRO A 1 287 ? 5.227 -24.844 11.266 1 90.19 287 PRO A O 1
ATOM 2121 N N . GLY A 1 288 ? 6.5 -26.562 10.859 1 88.69 288 GLY A N 1
ATOM 2122 C CA . GLY A 1 288 ? 5.621 -27.078 9.828 1 88.69 288 GLY A CA 1
ATOM 2123 C C . GLY A 1 288 ? 5.914 -26.516 8.453 1 88.69 288 GLY A C 1
ATOM 2124 O O . GLY A 1 288 ? 5.234 -26.844 7.48 1 88.69 288 GLY A O 1
ATOM 2125 N N . PHE A 1 289 ? 6.863 -25.656 8.422 1 91.69 289 PHE A N 1
ATOM 2126 C CA . PHE A 1 289 ? 7.246 -25.031 7.16 1 91.69 289 PHE A CA 1
ATOM 2127 C C . PHE A 1 289 ? 8.758 -24.969 7.027 1 91.69 289 PHE A C 1
ATOM 2129 O O . PHE A 1 289 ? 9.367 -23.922 7.328 1 91.69 289 PHE A O 1
ATOM 2136 N N . SER A 1 290 ? 9.336 -26.031 6.414 1 95.38 290 SER A N 1
ATOM 2137 C CA . SER A 1 290 ? 10.789 -26.125 6.336 1 95.38 290 SER A CA 1
ATOM 2138 C C . SER A 1 290 ? 11.273 -25.969 4.902 1 95.38 290 SER A C 1
ATOM 2140 O O . SER A 1 290 ? 12.469 -25.75 4.664 1 95.38 290 SER A O 1
ATOM 2142 N N . GLN A 1 291 ? 10.266 -26.094 4.043 1 96.56 291 GLN A N 1
ATOM 2143 C CA . GLN A 1 291 ? 10.586 -25.969 2.629 1 96.56 291 GLN A CA 1
ATOM 2144 C C . GLN A 1 291 ? 9.523 -25.141 1.899 1 96.56 291 GLN A C 1
ATOM 2146 O O . GLN A 1 291 ? 8.344 -25.172 2.273 1 96.56 291 GLN A O 1
ATOM 2151 N N . PHE A 1 292 ? 9.969 -24.5 0.92 1 95.56 292 PHE A N 1
ATOM 2152 C CA . PHE A 1 292 ? 9.07 -23.75 0.049 1 95.56 292 PHE A CA 1
ATOM 2153 C C . PHE A 1 292 ? 9.148 -24.266 -1.384 1 95.56 292 PHE A C 1
ATOM 2155 O O . PHE A 1 292 ? 10.242 -24.391 -1.943 1 95.56 292 PHE A O 1
ATOM 2162 N N . HIS A 1 293 ? 7.996 -24.562 -1.904 1 94.06 293 HIS A N 1
ATOM 2163 C CA . HIS A 1 293 ? 7.91 -25.078 -3.27 1 94.06 293 HIS A CA 1
ATOM 2164 C C . HIS A 1 293 ? 7.391 -24 -4.223 1 94.06 293 HIS A C 1
ATOM 2166 O O . HIS A 1 293 ? 6.504 -23.234 -3.867 1 94.06 293 HIS A O 1
ATOM 2172 N N . TYR A 1 294 ? 7.949 -23.891 -5.355 1 93.88 294 TYR A N 1
ATOM 2173 C CA . TYR A 1 294 ? 7.523 -22.984 -6.422 1 93.88 294 TYR A CA 1
ATOM 2174 C C . TYR A 1 294 ? 7.719 -23.641 -7.789 1 93.88 294 TYR A C 1
ATOM 2176 O O . TYR A 1 294 ? 8.352 -24.688 -7.902 1 93.88 294 TYR A O 1
ATOM 2184 N N . MET A 1 295 ? 7.066 -23.094 -8.758 1 94.5 295 MET A N 1
ATOM 2185 C CA . MET A 1 295 ? 7.105 -23.703 -10.078 1 94.5 295 MET A CA 1
ATOM 2186 C C . MET A 1 295 ? 7.711 -22.766 -11.109 1 94.5 295 MET A C 1
ATOM 2188 O O . MET A 1 295 ? 7.562 -21.547 -11 1 94.5 295 MET A O 1
ATOM 2192 N N . VAL A 1 296 ? 8.383 -23.375 -12.078 1 94.81 296 VAL A N 1
ATOM 2193 C CA . VAL A 1 296 ? 9.047 -22.609 -13.125 1 94.81 296 VAL A CA 1
ATOM 2194 C C . VAL A 1 296 ? 8.75 -23.234 -14.484 1 94.81 296 VAL A C 1
ATOM 2196 O O . VAL A 1 296 ? 8.734 -24.453 -14.617 1 94.81 296 VAL A O 1
ATOM 2199 N N . SER A 1 297 ? 8.438 -22.453 -15.406 1 93.81 297 SER A N 1
ATOM 2200 C CA . SER A 1 297 ? 8.406 -22.844 -16.812 1 93.81 297 SER A CA 1
ATOM 2201 C C . SER A 1 297 ? 9.367 -22 -17.641 1 93.81 297 SER A C 1
ATOM 2203 O O . SER A 1 297 ? 9.383 -20.766 -17.516 1 93.81 297 SER A O 1
ATOM 2205 N N . ASN A 1 298 ? 10.203 -22.641 -18.359 1 89.94 298 ASN A N 1
ATOM 2206 C CA . ASN A 1 298 ? 11.109 -21.984 -19.297 1 89.94 298 ASN A CA 1
ATOM 2207 C C . ASN A 1 298 ? 11.32 -22.828 -20.547 1 89.94 298 ASN A C 1
ATOM 2209 O O . ASN A 1 298 ? 10.625 -23.812 -20.766 1 89.94 298 ASN A O 1
ATOM 2213 N N . SER A 1 299 ? 12.172 -22.359 -21.438 1 86.81 299 SER A N 1
ATOM 2214 C CA . SER A 1 299 ? 12.344 -22.984 -22.75 1 86.81 299 SER A CA 1
ATOM 2215 C C . SER A 1 299 ? 13.039 -24.344 -22.609 1 86.81 299 SER A C 1
ATOM 2217 O O . SER A 1 299 ? 13.016 -25.156 -23.531 1 86.81 299 SER A O 1
ATOM 2219 N N . GLU A 1 300 ? 13.578 -24.547 -21.484 1 84.19 300 GLU A N 1
ATOM 2220 C CA . GLU A 1 300 ? 14.336 -25.781 -21.297 1 84.19 300 GLU A CA 1
ATOM 2221 C C . GLU A 1 300 ? 13.406 -26.969 -21.047 1 84.19 300 GLU A C 1
ATOM 2223 O O . GLU A 1 300 ? 13.805 -28.125 -21.219 1 84.19 300 GLU A O 1
ATOM 2228 N N . SER A 1 301 ? 12.234 -26.672 -20.547 1 79.31 301 SER A N 1
ATOM 2229 C CA . SER A 1 301 ? 11.297 -27.75 -20.266 1 79.31 301 SER A CA 1
ATOM 2230 C C . SER A 1 301 ? 9.922 -27.469 -20.859 1 79.31 301 SER A C 1
ATOM 2232 O O . SER A 1 301 ? 9.445 -26.328 -20.812 1 79.31 301 SER A O 1
ATOM 2234 N N . ASP A 1 302 ? 9.297 -28.484 -21.375 1 75.06 302 ASP A N 1
ATOM 2235 C CA . ASP A 1 302 ? 7.957 -28.344 -21.938 1 75.06 302 ASP A CA 1
ATOM 2236 C C . ASP A 1 302 ? 6.898 -28.328 -20.844 1 75.06 302 ASP A C 1
ATOM 2238 O O . ASP A 1 302 ? 5.738 -28 -21.094 1 75.06 302 ASP A O 1
ATOM 2242 N N . THR A 1 303 ? 7.312 -28.797 -19.672 1 85.31 303 THR A N 1
ATOM 2243 C CA . THR A 1 303 ? 6.371 -28.859 -18.562 1 85.31 303 THR A CA 1
ATOM 2244 C C . THR A 1 303 ? 6.867 -28.031 -17.391 1 85.31 303 THR A C 1
ATOM 2246 O O . THR A 1 303 ? 8.078 -27.875 -17.188 1 85.31 303 THR A O 1
ATOM 2249 N N . PRO A 1 304 ? 5.93 -27.5 -16.672 1 90.62 304 PRO A N 1
ATOM 2250 C CA . PRO A 1 304 ? 6.359 -26.766 -15.484 1 90.62 304 PRO A CA 1
ATOM 2251 C C . PRO A 1 304 ? 7.168 -27.641 -14.523 1 90.62 304 PRO A C 1
ATOM 2253 O O . PRO A 1 304 ? 6.855 -28.812 -14.328 1 90.62 304 PRO A O 1
ATOM 2256 N N . LEU A 1 305 ? 8.188 -27.078 -13.977 1 91.69 305 LEU A N 1
ATOM 2257 C CA . LEU A 1 305 ? 9.055 -27.781 -13.039 1 91.69 305 LEU A CA 1
ATOM 2258 C C . LEU A 1 305 ? 8.805 -27.297 -11.609 1 91.69 305 LEU A C 1
ATOM 2260 O O . LEU A 1 305 ? 8.75 -26.094 -11.344 1 91.69 305 LEU A O 1
ATOM 2264 N N . MET A 1 306 ? 8.656 -28.266 -10.766 1 93.56 306 MET A N 1
ATOM 2265 C CA . MET A 1 306 ? 8.562 -27.969 -9.336 1 93.56 306 MET A CA 1
ATOM 2266 C C . MET A 1 306 ? 9.945 -27.828 -8.719 1 93.56 306 MET A C 1
ATOM 2268 O O . MET A 1 306 ? 10.789 -28.703 -8.852 1 93.56 306 MET A O 1
ATOM 2272 N N . LYS A 1 307 ? 10.172 -26.719 -8.141 1 94.75 307 LYS A N 1
ATOM 2273 C CA . LYS A 1 307 ? 11.414 -26.438 -7.414 1 94.75 307 LYS A CA 1
ATOM 2274 C C . LYS A 1 307 ? 11.148 -26.25 -5.926 1 94.75 307 LYS A C 1
ATOM 2276 O O . LYS A 1 307 ? 10 -26.062 -5.512 1 94.75 307 LYS A O 1
ATOM 2281 N N . SER A 1 308 ? 12.203 -26.438 -5.141 1 96.38 308 SER A N 1
ATOM 2282 C CA . SER A 1 308 ? 12.055 -26.219 -3.705 1 96.38 308 SER A CA 1
ATOM 2283 C C . SER A 1 308 ? 13.312 -25.609 -3.104 1 96.38 308 SER A C 1
ATOM 2285 O O . SER A 1 308 ? 14.398 -25.719 -3.672 1 96.38 308 SER A O 1
ATOM 2287 N N . VAL A 1 309 ? 13.125 -24.891 -2.084 1 98.12 309 VAL A N 1
ATOM 2288 C CA . VAL A 1 309 ? 14.234 -24.375 -1.304 1 98.12 309 VAL A CA 1
ATOM 2289 C C . VAL A 1 309 ? 14.008 -24.641 0.18 1 98.12 309 VAL A C 1
ATOM 2291 O O . VAL A 1 309 ? 12.859 -24.688 0.639 1 98.12 309 VAL A O 1
ATOM 2294 N N . ASP A 1 310 ? 15.109 -24.891 0.9 1 98.19 310 ASP A N 1
ATOM 2295 C CA . ASP A 1 310 ? 15.023 -25 2.354 1 98.19 310 ASP A CA 1
ATOM 2296 C C . ASP A 1 310 ? 14.875 -23.625 3.002 1 98.19 310 ASP A C 1
ATOM 2298 O O . ASP A 1 310 ? 15.57 -22.672 2.637 1 98.19 310 ASP A O 1
ATOM 2302 N N . CYS A 1 311 ? 14 -23.594 3.934 1 98.12 311 CYS A N 1
ATOM 2303 C CA . CYS A 1 311 ? 13.773 -22.328 4.625 1 98.12 311 CYS A CA 1
ATOM 2304 C C . CYS A 1 311 ? 14.914 -22.016 5.578 1 98.12 311 CYS A C 1
ATOM 2306 O O . CYS A 1 311 ? 15.609 -22.922 6.043 1 98.12 311 CYS A O 1
ATOM 2308 N N . ILE A 1 312 ? 15.102 -20.812 5.859 1 97.81 312 ILE A N 1
ATOM 2309 C CA . ILE A 1 312 ? 16.234 -20.375 6.664 1 97.81 312 ILE A CA 1
ATOM 2310 C C . ILE A 1 312 ? 15.766 -20 8.07 1 97.81 312 ILE A C 1
ATOM 2312 O O . ILE A 1 312 ? 14.594 -19.656 8.266 1 97.81 312 ILE A O 1
ATOM 2316 N N . ASP B 1 1 ? 3.6 30.688 9.43 1 51.91 1 ASP B N 1
ATOM 2317 C CA . ASP B 1 1 ? 3.33 29.578 8.508 1 51.91 1 ASP B CA 1
ATOM 2318 C C . ASP B 1 1 ? 2.666 28.406 9.234 1 51.91 1 ASP B C 1
ATOM 2320 O O . ASP B 1 1 ? 2.955 28.156 10.406 1 51.91 1 ASP B O 1
ATOM 2324 N N . ARG B 1 2 ? 1.478 27.969 8.773 1 63.09 2 ARG B N 1
ATOM 2325 C CA . ARG B 1 2 ? 0.602 27.016 9.445 1 63.09 2 ARG B CA 1
ATOM 2326 C C . ARG B 1 2 ? 1.339 25.719 9.742 1 63.09 2 ARG B C 1
ATOM 2328 O O . ARG B 1 2 ? 1.089 25.078 10.766 1 63.09 2 ARG B O 1
ATOM 2335 N N . PHE B 1 3 ? 2.369 25.422 9.031 1 75.06 3 PHE B N 1
ATOM 2336 C CA . PHE B 1 3 ? 3.15 24.219 9.289 1 75.06 3 PHE B CA 1
ATOM 2337 C C . PHE B 1 3 ? 4.043 24.391 10.516 1 75.06 3 PHE B C 1
ATOM 2339 O O . PHE B 1 3 ? 4.34 23.422 11.219 1 75.06 3 PHE B O 1
ATOM 2346 N N . GLY B 1 4 ? 4.348 25.625 10.742 1 78.25 4 GLY B N 1
ATOM 2347 C CA . GLY B 1 4 ? 5.16 25.922 11.914 1 78.25 4 GLY B CA 1
ATOM 2348 C C . GLY B 1 4 ? 4.457 25.594 13.219 1 78.25 4 GLY B C 1
ATOM 2349 O O . GLY B 1 4 ? 5.086 25.109 14.164 1 78.25 4 GLY B O 1
ATOM 2350 N N . LEU B 1 5 ? 3.203 25.875 13.188 1 79.75 5 LEU B N 1
ATOM 2351 C CA . LEU B 1 5 ? 2.424 25.609 14.391 1 79.75 5 LEU B CA 1
ATOM 2352 C C . LEU B 1 5 ? 2.373 24.109 14.68 1 79.75 5 LEU B C 1
ATOM 2354 O O . LEU B 1 5 ? 2.564 23.688 15.82 1 79.75 5 LEU B O 1
ATOM 2358 N N . PHE B 1 6 ? 2.209 23.344 13.641 1 85.38 6 PHE B N 1
ATOM 2359 C CA . PHE B 1 6 ? 2.068 21.906 13.812 1 85.38 6 PHE B CA 1
ATOM 2360 C C . PHE B 1 6 ? 3.383 21.281 14.266 1 85.38 6 PHE B C 1
ATOM 2362 O O . PHE B 1 6 ? 3.391 20.391 15.125 1 85.38 6 PHE B O 1
ATOM 2369 N N . LEU B 1 7 ? 4.406 21.781 13.719 1 88.94 7 LEU B N 1
ATOM 2370 C CA . LEU B 1 7 ? 5.727 21.281 14.094 1 88.94 7 LEU B CA 1
ATOM 2371 C C . LEU B 1 7 ? 6.062 21.672 15.531 1 88.94 7 LEU B C 1
ATOM 2373 O O . LEU B 1 7 ? 6.688 20.891 16.25 1 88.94 7 LEU B O 1
ATOM 2377 N N . SER B 1 8 ? 5.633 22.859 15.867 1 89.69 8 SER B N 1
ATOM 2378 C CA . SER B 1 8 ? 5.871 23.312 17.234 1 89.69 8 SER B CA 1
ATOM 2379 C C . SER B 1 8 ? 5.152 22.422 18.25 1 89.69 8 SER B C 1
ATOM 2381 O O . SER B 1 8 ? 5.699 22.109 19.312 1 89.69 8 SER B O 1
ATOM 2383 N N . LEU B 1 9 ? 3.971 22.047 17.906 1 90.31 9 LEU B N 1
ATOM 2384 C CA . LEU B 1 9 ? 3.209 21.172 18.797 1 90.31 9 LEU B CA 1
ATOM 2385 C C . LEU B 1 9 ? 3.859 19.797 18.891 1 90.31 9 LEU B C 1
ATOM 2387 O O . LEU B 1 9 ? 3.926 19.219 19.984 1 90.31 9 LEU B O 1
ATOM 2391 N N . SER B 1 10 ? 4.27 19.312 17.781 1 93.38 10 SER B N 1
ATOM 2392 C CA . SER B 1 10 ? 4.973 18.031 17.75 1 93.38 10 SER B CA 1
ATOM 2393 C C . SER B 1 10 ? 6.246 18.078 18.594 1 93.38 10 SER B C 1
ATOM 2395 O O . SER B 1 10 ? 6.527 17.156 19.359 1 93.38 10 SER B O 1
ATOM 2397 N N . TRP B 1 11 ? 6.969 19.156 18.484 1 93.88 11 TRP B N 1
ATOM 2398 C CA . TRP B 1 11 ? 8.227 19.312 19.203 1 93.88 11 TRP B CA 1
ATOM 2399 C C . TRP B 1 11 ? 7.977 19.391 20.719 1 93.88 11 TRP B C 1
ATOM 2401 O O . TRP B 1 11 ? 8.703 18.797 21.5 1 93.88 11 TRP B O 1
ATOM 2411 N N . ARG B 1 12 ? 6.98 20.094 21.047 1 92.94 12 ARG B N 1
ATOM 2412 C CA . ARG B 1 12 ? 6.621 20.219 22.453 1 92.94 12 ARG B CA 1
ATOM 2413 C C . ARG B 1 12 ? 6.227 18.859 23.047 1 92.94 12 ARG B C 1
ATOM 2415 O O . ARG B 1 12 ? 6.496 18.578 24.219 1 92.94 12 ARG B O 1
ATOM 2422 N N . THR B 1 13 ? 5.555 18.109 22.203 1 94.75 13 THR B N 1
ATOM 2423 C CA . THR B 1 13 ? 5.188 16.766 22.641 1 94.75 13 THR B CA 1
ATOM 2424 C C . THR B 1 13 ? 6.43 15.953 22.984 1 94.75 13 THR B C 1
ATOM 2426 O O . THR B 1 13 ? 6.465 15.281 24.016 1 94.75 13 THR B O 1
ATOM 2429 N N . LEU B 1 14 ? 7.465 16.031 22.203 1 93.75 14 LEU B N 1
ATOM 2430 C CA . LEU B 1 14 ? 8.711 15.32 22.469 1 93.75 14 LEU B CA 1
ATOM 2431 C C . LEU B 1 14 ? 9.391 15.867 23.719 1 93.75 14 LEU B C 1
ATOM 2433 O O . LEU B 1 14 ? 9.859 15.094 24.562 1 93.75 14 LEU B O 1
ATOM 2437 N N . GLN B 1 15 ? 9.375 17.156 23.844 1 92.62 15 GLN B N 1
ATOM 2438 C CA . GLN B 1 15 ? 10.047 17.828 24.969 1 92.62 15 GLN B CA 1
ATOM 2439 C C . GLN B 1 15 ? 9.367 17.484 26.281 1 92.62 15 GLN B C 1
ATOM 2441 O O . GLN B 1 15 ? 10.031 17.406 27.328 1 92.62 15 GLN B O 1
ATOM 2446 N N . SER B 1 16 ? 8.133 17.234 26.203 1 94.12 16 SER B N 1
ATOM 2447 C CA . SER B 1 16 ? 7.363 16.969 27.406 1 94.12 16 SER B CA 1
ATOM 2448 C C . SER B 1 16 ? 7.387 15.492 27.766 1 94.12 16 SER B C 1
ATOM 2450 O O . SER B 1 16 ? 6.648 15.055 28.656 1 94.12 16 SER B O 1
ATOM 2452 N N . GLY B 1 17 ? 8.086 14.695 26.984 1 93.62 17 GLY B N 1
ATOM 2453 C CA . GLY B 1 17 ? 8.273 13.289 27.344 1 93.62 17 GLY B CA 1
ATOM 2454 C C . GLY B 1 17 ? 7.398 12.352 26.531 1 93.62 17 GLY B C 1
ATOM 2455 O O . GLY B 1 17 ? 7.395 11.141 26.766 1 93.62 17 GLY B O 1
ATOM 2456 N N . GLY B 1 18 ? 6.656 12.914 25.594 1 96.25 18 GLY B N 1
ATOM 2457 C CA . GLY B 1 18 ? 5.895 12.055 24.688 1 96.25 18 GLY B CA 1
ATOM 2458 C C . GLY B 1 18 ? 6.77 11.242 23.766 1 96.25 18 GLY B C 1
ATOM 2459 O O . GLY B 1 18 ? 7.926 11.594 23.516 1 96.25 18 GLY B O 1
ATOM 2460 N N . SER B 1 19 ? 6.258 10.164 23.25 1 97.62 19 SER B N 1
ATOM 2461 C CA . SER B 1 19 ? 7.004 9.32 22.312 1 97.62 19 SER B CA 1
ATOM 2462 C C . SER B 1 19 ? 7.082 9.953 20.938 1 97.62 19 SER B C 1
ATOM 2464 O O . SER B 1 19 ? 6.375 10.922 20.641 1 97.62 19 SER B O 1
ATOM 2466 N N . VAL B 1 20 ? 7.945 9.438 20.172 1 98.19 20 VAL B N 1
ATOM 2467 C CA . VAL B 1 20 ? 8.047 9.898 18.781 1 98.19 20 VAL B CA 1
ATOM 2468 C C . VAL B 1 20 ? 6.723 9.664 18.062 1 98.19 20 VAL B C 1
ATOM 2470 O O . VAL B 1 20 ? 6.32 10.461 17.219 1 98.19 20 VAL B O 1
ATOM 2473 N N . LEU B 1 21 ? 5.996 8.578 18.375 1 98.56 21 LEU B N 1
ATOM 2474 C CA . LEU B 1 21 ? 4.684 8.312 17.781 1 98.56 21 LEU B CA 1
ATOM 2475 C C . LEU B 1 21 ? 3.682 9.391 18.188 1 98.56 21 LEU B C 1
ATOM 2477 O O . LEU B 1 21 ? 2.906 9.859 17.359 1 98.56 21 LEU B O 1
ATOM 2481 N N . ASP B 1 22 ? 3.711 9.758 19.453 1 98.38 22 ASP B N 1
ATOM 2482 C CA . ASP B 1 22 ? 2.826 10.82 19.938 1 98.38 22 ASP B CA 1
ATOM 2483 C C . ASP B 1 22 ? 3.082 12.125 19.188 1 98.38 22 ASP B C 1
ATOM 2485 O O . ASP B 1 22 ? 2.143 12.844 18.844 1 98.38 22 ASP B O 1
ATOM 2489 N N . ALA B 1 23 ? 4.332 12.406 19 1 97.75 23 ALA B N 1
ATOM 2490 C CA . ALA B 1 23 ? 4.719 13.648 18.344 1 97.75 23 ALA B CA 1
ATOM 2491 C C . ALA B 1 23 ? 4.215 13.68 16.906 1 97.75 23 ALA B C 1
ATOM 2493 O O . ALA B 1 23 ? 3.645 14.68 16.453 1 97.75 23 ALA B O 1
ATOM 2494 N N . VAL B 1 24 ? 4.434 12.602 16.172 1 98.44 24 VAL B N 1
ATOM 2495 C CA . VAL B 1 24 ? 4.004 12.508 14.789 1 98.44 24 VAL B CA 1
ATOM 2496 C C . VAL B 1 24 ? 2.48 12.609 14.711 1 98.44 24 VAL B C 1
ATOM 2498 O O . VAL B 1 24 ? 1.942 13.336 13.875 1 98.44 24 VAL B O 1
ATOM 2501 N N . GLU B 1 25 ? 1.781 11.891 15.555 1 98.56 25 GLU B N 1
ATOM 2502 C CA . GLU B 1 25 ? 0.322 11.922 15.547 1 98.56 25 GLU B CA 1
ATOM 2503 C C . GLU B 1 25 ? -0.205 13.32 15.844 1 98.56 25 GLU B C 1
ATOM 2505 O O . GLU B 1 25 ? -1.146 13.781 15.195 1 98.56 25 GLU B O 1
ATOM 2510 N N . MET B 1 26 ? 0.399 13.977 16.828 1 97.62 26 MET B N 1
ATOM 2511 C CA . MET B 1 26 ? -0.046 15.312 17.219 1 97.62 26 MET B CA 1
ATOM 2512 C C . MET B 1 26 ? 0.086 16.297 16.062 1 97.62 26 MET B C 1
ATOM 2514 O O . MET B 1 26 ? -0.842 17.047 15.766 1 97.62 26 MET B O 1
ATOM 2518 N N . GLY B 1 27 ? 1.235 16.266 15.422 1 96.31 27 GLY B N 1
ATOM 2519 C CA . GLY B 1 27 ? 1.451 17.172 14.305 1 96.31 27 GLY B CA 1
ATOM 2520 C C . GLY B 1 27 ? 0.504 16.922 13.141 1 96.31 27 GLY B C 1
ATOM 2521 O O . GLY B 1 27 ? -0.093 17.859 12.609 1 96.31 27 GLY B O 1
ATOM 2522 N N . CYS B 1 28 ? 0.335 15.688 12.75 1 97.5 28 CYS B N 1
ATOM 2523 C CA . CYS B 1 28 ? -0.546 15.336 11.641 1 97.5 28 CYS B CA 1
ATOM 2524 C C . CYS B 1 28 ? -2 15.633 11.984 1 97.5 28 CYS B C 1
ATOM 2526 O O . CYS B 1 28 ? -2.748 16.141 11.148 1 97.5 28 CYS B O 1
ATOM 2528 N N . ALA B 1 29 ? -2.375 15.281 13.211 1 97.62 29 ALA B N 1
ATOM 2529 C CA . ALA B 1 29 ? -3.75 15.516 13.641 1 97.62 29 ALA B CA 1
ATOM 2530 C C . ALA B 1 29 ? -4.09 17 13.625 1 97.62 29 ALA B C 1
ATOM 2532 O O . ALA B 1 29 ? -5.195 17.391 13.234 1 97.62 29 ALA B O 1
ATOM 2533 N N . CYS B 1 30 ? -3.184 17.797 14.062 1 96.25 30 CYS B N 1
ATOM 2534 C CA . CYS B 1 30 ? -3.389 19.234 14.062 1 96.25 30 CYS B CA 1
ATOM 2535 C C . CYS B 1 30 ? -3.568 19.75 12.641 1 96.25 30 CYS B C 1
ATOM 2537 O O . CYS B 1 30 ? -4.445 20.578 12.383 1 96.25 30 CYS B O 1
ATOM 2539 N N . CYS B 1 31 ? -2.73 19.266 11.781 1 95.5 31 CYS B N 1
ATOM 2540 C CA . CYS B 1 31 ? -2.85 19.656 10.383 1 95.5 31 CYS B CA 1
ATOM 2541 C C . CYS B 1 31 ? -4.199 19.25 9.812 1 95.5 31 CYS B C 1
ATOM 2543 O O . CYS B 1 31 ? -4.809 19.984 9.039 1 95.5 31 CYS B O 1
ATOM 2545 N N . GLU B 1 32 ? -4.645 18.031 10.133 1 96.81 32 GLU B N 1
ATOM 2546 C CA . GLU B 1 32 ? -5.961 17.578 9.695 1 96.81 32 GLU B CA 1
ATOM 2547 C C . GLU B 1 32 ? -7.059 18.531 10.172 1 96.81 32 GLU B C 1
ATOM 2549 O O . GLU B 1 32 ? -7.926 18.922 9.383 1 96.81 32 GLU B O 1
ATOM 2554 N N . MET B 1 33 ? -7.004 18.875 11.367 1 95.44 33 MET B N 1
ATOM 2555 C CA . MET B 1 33 ? -8.031 19.734 11.969 1 95.44 33 MET B CA 1
ATOM 2556 C C . MET B 1 33 ? -8.039 21.109 11.328 1 95.44 33 MET B C 1
ATOM 2558 O O . MET B 1 33 ? -9.102 21.719 11.156 1 95.44 33 MET B O 1
ATOM 2562 N N . GLU B 1 34 ? -6.871 21.547 10.984 1 94.31 34 GLU B N 1
ATOM 2563 C CA . GLU B 1 34 ? -6.742 22.891 10.43 1 94.31 34 GLU B CA 1
ATOM 2564 C C . GLU B 1 34 ? -6.891 22.875 8.906 1 94.31 34 GLU B C 1
ATOM 2566 O O . GLU B 1 34 ? -6.809 23.922 8.258 1 94.31 34 GLU B O 1
ATOM 2571 N N . GLN B 1 35 ? -7.066 21.734 8.344 1 94.75 35 GLN B N 1
ATOM 2572 C CA . GLN B 1 35 ? -7.211 21.578 6.898 1 94.75 35 GLN B CA 1
ATOM 2573 C C . GLN B 1 35 ? -6.047 22.234 6.16 1 94.75 35 GLN B C 1
ATOM 2575 O O . GLN B 1 35 ? -6.254 23.062 5.266 1 94.75 35 GLN B O 1
ATOM 2580 N N . CYS B 1 36 ? -4.832 21.781 6.543 1 91.75 36 CYS B N 1
ATOM 2581 C CA . CYS B 1 36 ? -3.621 22.406 6.043 1 91.75 36 CYS B CA 1
ATOM 2582 C C . CYS B 1 36 ? -3.6 22.422 4.52 1 91.75 36 CYS B C 1
ATOM 2584 O O . CYS B 1 36 ? -3.77 21.391 3.885 1 91.75 36 CYS B O 1
ATOM 2586 N N . ASP B 1 37 ? -3.484 23.656 3.932 1 88.5 37 ASP B N 1
ATOM 2587 C CA . ASP B 1 37 ? -3.307 23.953 2.512 1 88.5 37 ASP B CA 1
ATOM 2588 C C . ASP B 1 37 ? -4.473 23.406 1.689 1 88.5 37 ASP B C 1
ATOM 2590 O O . ASP B 1 37 ? -4.422 23.391 0.458 1 88.5 37 ASP B O 1
ATOM 2594 N N . GLY B 1 38 ? -5.441 22.859 2.354 1 91.81 38 GLY B N 1
ATOM 2595 C CA . GLY B 1 38 ? -6.598 22.312 1.661 1 91.81 38 GLY B CA 1
ATOM 2596 C C . GLY B 1 38 ? -6.387 20.891 1.184 1 91.81 38 GLY B C 1
ATOM 2597 O O . GLY B 1 38 ? -7.312 20.25 0.67 1 91.81 38 GLY B O 1
ATOM 2598 N N . SER B 1 39 ? -5.188 20.344 1.404 1 93.31 39 SER B N 1
ATOM 2599 C CA . SER B 1 39 ? -4.852 19.016 0.916 1 93.31 39 SER B CA 1
ATOM 2600 C C . SER B 1 39 ? -4.824 18 2.053 1 93.31 39 SER B C 1
ATOM 2602 O O . SER B 1 39 ? -4.598 16.812 1.825 1 93.31 39 SER B O 1
ATOM 2604 N N . VAL B 1 40 ? -5.027 18.484 3.266 1 96.12 40 VAL B N 1
ATOM 2605 C CA . VAL B 1 40 ? -5.051 17.625 4.445 1 96.12 40 VAL B CA 1
ATOM 2606 C C . VAL B 1 40 ? -6.336 17.859 5.23 1 96.12 40 VAL B C 1
ATOM 2608 O O . VAL B 1 40 ? -6.777 19 5.391 1 96.12 40 VAL B O 1
ATOM 2611 N N . GLY B 1 41 ? -6.891 16.734 5.656 1 96.94 41 GLY B N 1
ATOM 2612 C CA . GLY B 1 41 ? -8.078 16.859 6.492 1 96.94 41 GLY B CA 1
ATOM 2613 C C . GLY B 1 41 ? -9.359 16.938 5.691 1 96.94 41 GLY B C 1
ATOM 2614 O O . GLY B 1 41 ? -9.367 16.688 4.484 1 96.94 41 GLY B O 1
ATOM 2615 N N . TYR B 1 42 ? -10.461 17.219 6.391 1 97.75 42 TYR B N 1
ATOM 2616 C CA . TYR B 1 42 ? -11.797 17.266 5.797 1 97.75 42 TYR B CA 1
ATOM 2617 C C . TYR B 1 42 ? -11.938 18.484 4.883 1 97.75 42 TYR B C 1
ATOM 2619 O O . TYR B 1 42 ? -11.188 19.453 5.008 1 97.75 42 TYR B O 1
ATOM 2627 N N . GLY B 1 43 ? -12.844 18.422 3.889 1 95.38 43 GLY B N 1
ATOM 2628 C CA . GLY B 1 43 ? -13.25 19.578 3.109 1 95.38 43 GLY B CA 1
ATOM 2629 C C . GLY B 1 43 ? -12.383 19.812 1.884 1 95.38 43 GLY B C 1
ATOM 2630 O O . GLY B 1 43 ? -12.555 20.797 1.168 1 95.38 43 GLY B O 1
ATOM 2631 N N . GLY B 1 44 ? -11.469 18.844 1.657 1 93 44 GLY B N 1
ATOM 2632 C CA . GLY B 1 44 ? -10.625 19.031 0.491 1 93 44 GLY B CA 1
ATOM 2633 C C . GLY B 1 44 ? -10.719 17.906 -0.507 1 93 44 GLY B C 1
ATOM 2634 O O . GLY B 1 44 ? -11.219 16.828 -0.178 1 93 44 GLY B O 1
ATOM 2635 N N . SER B 1 45 ? -10.398 18.188 -1.746 1 95.75 45 SER B N 1
ATOM 2636 C CA . SER B 1 45 ? -10.125 17.266 -2.84 1 95.75 45 SER B CA 1
ATOM 2637 C C . SER B 1 45 ? -11.258 16.266 -3.014 1 95.75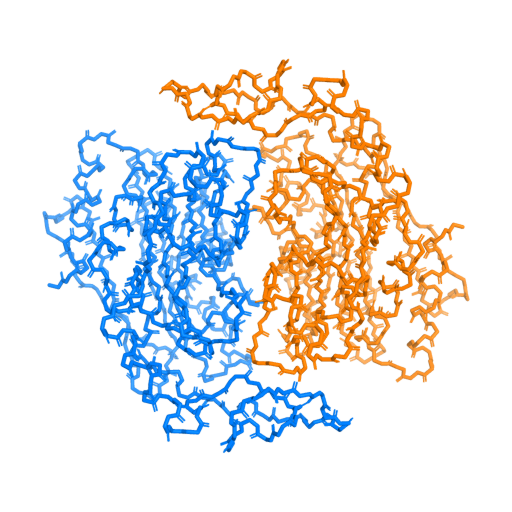 45 SER B C 1
ATOM 2639 O O . SER B 1 45 ? -11.047 15.047 -2.926 1 95.75 45 SER B O 1
ATOM 2641 N N . PRO B 1 46 ? -12.469 16.719 -3.332 1 97.81 46 PRO B N 1
ATOM 2642 C CA . PRO B 1 46 ? -13.547 15.773 -3.584 1 97.81 46 PRO B CA 1
ATOM 2643 C C . PRO B 1 46 ? -13.266 14.867 -4.781 1 97.81 46 PRO B C 1
ATOM 2645 O O . PRO B 1 46 ? -12.625 15.289 -5.746 1 97.81 46 PRO B O 1
ATOM 2648 N N . ASP B 1 47 ? -13.781 13.633 -4.707 1 97.81 47 ASP B N 1
ATOM 2649 C CA . ASP B 1 47 ? -13.633 12.711 -5.832 1 97.81 47 ASP B CA 1
ATOM 2650 C C . ASP B 1 47 ? -14.688 12.992 -6.906 1 97.81 47 ASP B C 1
ATOM 2652 O O . ASP B 1 47 ? -15.359 14.023 -6.871 1 97.81 47 ASP B O 1
ATOM 2656 N N . GLU B 1 48 ? -14.812 12.117 -7.883 1 98 48 GLU B N 1
ATOM 2657 C CA . GLU B 1 48 ? -15.711 12.305 -9.016 1 98 48 GLU B CA 1
ATOM 2658 C C . GLU B 1 48 ? -17.172 12.391 -8.562 1 98 48 GLU B C 1
ATOM 2660 O O . GLU B 1 48 ? -18.031 12.836 -9.32 1 98 48 GLU B O 1
ATOM 2665 N N . TYR B 1 49 ? -17.453 11.945 -7.348 1 97.38 49 TYR B N 1
ATOM 2666 C CA . TYR B 1 49 ? -18.812 11.984 -6.832 1 97.38 49 TYR B CA 1
ATOM 2667 C C . TYR B 1 49 ? -18.969 13.094 -5.797 1 97.38 49 TYR B C 1
ATOM 2669 O O . TYR B 1 49 ? -20.016 13.203 -5.141 1 97.38 49 TYR B O 1
ATOM 2677 N N . GLY B 1 50 ? -17.922 13.828 -5.59 1 97.94 50 GLY B N 1
ATOM 2678 C CA . GLY B 1 50 ? -17.969 14.961 -4.688 1 97.94 50 GLY B CA 1
ATOM 2679 C C . GLY B 1 50 ? -17.656 14.594 -3.25 1 97.94 50 GLY B C 1
ATOM 2680 O O . GLY B 1 50 ? -17.812 15.422 -2.344 1 97.94 50 GLY B O 1
ATOM 2681 N N . GLU B 1 51 ? -17.156 13.438 -3.02 1 98.19 51 GLU B N 1
ATOM 2682 C CA . GLU B 1 51 ? -16.875 13 -1.656 1 98.19 51 GLU B CA 1
ATOM 2683 C C . GLU B 1 51 ? -15.414 13.195 -1.304 1 98.19 51 GLU B C 1
ATOM 2685 O O . GLU B 1 51 ? -14.531 12.93 -2.121 1 98.19 51 GLU B O 1
ATOM 2690 N N . THR B 1 52 ? -15.188 13.711 -0.093 1 98.12 52 THR B N 1
ATOM 2691 C CA . THR B 1 52 ? -13.844 13.781 0.463 1 98.12 52 THR B CA 1
ATOM 2692 C C . THR B 1 52 ? -13.547 12.555 1.317 1 98.12 52 THR B C 1
ATOM 2694 O O . THR B 1 52 ? -14.328 12.203 2.205 1 98.12 52 THR B O 1
ATOM 2697 N N . THR B 1 53 ? -12.484 11.867 1.019 1 98.5 53 THR B N 1
ATOM 2698 C CA . THR B 1 53 ? -11.977 10.766 1.83 1 98.5 53 THR B CA 1
ATOM 2699 C C . THR B 1 53 ? -10.539 11.031 2.27 1 98.5 53 THR B C 1
ATOM 2701 O O . THR B 1 53 ? -9.852 11.859 1.68 1 98.5 53 THR B O 1
ATOM 2704 N N . LEU B 1 54 ? -10.172 10.367 3.316 1 98.75 54 LEU B N 1
ATOM 2705 C CA . LEU B 1 54 ? -8.867 10.648 3.895 1 98.75 54 LEU B CA 1
ATOM 2706 C C . LEU B 1 54 ? -7.996 9.398 3.908 1 98.75 54 LEU B C 1
ATOM 2708 O O . LEU B 1 54 ? -8.516 8.281 3.975 1 98.75 54 LEU B O 1
ATOM 2712 N N . ASP B 1 55 ? -6.688 9.57 3.852 1 98.81 55 ASP B N 1
ATOM 2713 C CA . ASP B 1 55 ? -5.66 8.555 4.004 1 98.81 55 ASP B CA 1
ATOM 2714 C C . ASP B 1 55 ? -4.633 8.961 5.059 1 98.81 55 ASP B C 1
ATOM 2716 O O . ASP B 1 55 ? -4.285 10.133 5.176 1 98.81 55 ASP B O 1
ATOM 2720 N N . ALA B 1 56 ? -4.148 7.984 5.781 1 98.94 56 ALA B N 1
ATOM 2721 C CA . ALA B 1 56 ? -3.129 8.281 6.785 1 98.94 56 ALA B CA 1
ATOM 2722 C C . ALA B 1 56 ? -2.326 7.031 7.137 1 98.94 56 ALA B C 1
ATOM 2724 O O . ALA B 1 56 ? -2.801 5.906 6.945 1 98.94 56 ALA B O 1
ATOM 2725 N N . MET B 1 57 ? -1.15 7.266 7.641 1 98.94 57 MET B N 1
ATOM 2726 C CA . MET B 1 57 ? -0.283 6.188 8.102 1 98.94 57 MET B CA 1
ATOM 2727 C C . MET B 1 57 ? 0.637 6.668 9.219 1 98.94 57 MET B C 1
ATOM 2729 O O . MET B 1 57 ? 1.076 7.82 9.219 1 98.94 57 MET B O 1
ATOM 2733 N N . ILE B 1 58 ? 0.915 5.82 10.156 1 98.94 58 ILE B N 1
ATOM 2734 C CA . ILE B 1 58 ? 1.886 6.07 11.219 1 98.94 58 ILE B CA 1
ATOM 2735 C C . ILE B 1 58 ? 2.738 4.824 11.438 1 98.94 58 ILE B C 1
ATOM 2737 O O . ILE B 1 58 ? 2.229 3.701 11.406 1 98.94 58 ILE B O 1
ATOM 2741 N N . MET B 1 59 ? 4.047 4.992 11.586 1 98.94 59 MET B N 1
ATOM 2742 C CA . MET B 1 59 ? 4.973 3.865 11.648 1 98.94 59 MET B CA 1
ATOM 2743 C C . MET B 1 59 ? 5.938 4.023 12.82 1 98.94 59 MET B C 1
ATOM 2745 O O . MET B 1 59 ? 6.504 5.098 13.023 1 98.94 59 MET B O 1
ATOM 2749 N N . ASN B 1 60 ? 6.066 2.973 13.578 1 98.81 60 ASN B N 1
ATOM 2750 C CA . ASN B 1 60 ? 7.016 2.871 14.68 1 98.81 60 ASN B CA 1
ATOM 2751 C C . ASN B 1 60 ? 8.344 2.264 14.227 1 98.81 60 ASN B C 1
ATOM 2753 O O . ASN B 1 60 ? 8.43 1.054 14.008 1 98.81 60 ASN B O 1
ATOM 2757 N N . GLY B 1 61 ? 9.391 3.088 14.211 1 98.69 61 GLY B N 1
ATOM 2758 C CA . GLY B 1 61 ? 10.664 2.641 13.688 1 98.69 61 GLY B CA 1
ATOM 2759 C C . GLY B 1 61 ? 11.367 1.641 14.586 1 98.69 61 GLY B C 1
ATOM 2760 O O . GLY B 1 61 ? 12.305 0.959 14.156 1 98.69 61 GLY B O 1
ATOM 2761 N N . ASN B 1 62 ? 10.914 1.53 15.82 1 97.62 62 ASN B N 1
ATOM 2762 C CA . ASN B 1 62 ? 11.508 0.588 16.766 1 97.62 62 ASN B CA 1
ATOM 2763 C C . ASN B 1 62 ? 10.961 -0.823 16.562 1 97.62 62 ASN B C 1
ATOM 2765 O O . ASN B 1 62 ? 11.719 -1.793 16.562 1 97.62 62 ASN B O 1
ATOM 2769 N N . THR B 1 63 ? 9.688 -0.906 16.469 1 97.25 63 THR B N 1
ATOM 2770 C CA . THR B 1 63 ? 9.031 -2.207 16.422 1 97.25 63 THR B CA 1
ATOM 2771 C C . THR B 1 63 ? 8.711 -2.6 14.977 1 97.25 63 THR B C 1
ATOM 2773 O O . THR B 1 63 ? 8.383 -3.756 14.703 1 97.25 63 THR B O 1
ATOM 2776 N N . MET B 1 64 ? 8.672 -1.661 14.148 1 98.62 64 MET B N 1
ATOM 2777 C CA . MET B 1 64 ? 8.32 -1.789 12.734 1 98.62 64 MET B CA 1
ATOM 2778 C C . MET B 1 64 ? 6.816 -1.948 12.562 1 98.62 64 MET B C 1
ATOM 2780 O O . MET B 1 64 ? 6.344 -2.238 11.461 1 98.62 64 MET B O 1
ATOM 2784 N N . GLU B 1 65 ? 6.051 -1.709 13.641 1 98.38 65 GLU B N 1
ATOM 2785 C CA . GLU B 1 65 ? 4.598 -1.7 13.5 1 98.38 65 GLU B CA 1
ATOM 2786 C C . GLU B 1 65 ? 4.133 -0.513 12.664 1 98.38 65 GLU B C 1
ATOM 2788 O O . GLU B 1 65 ? 4.715 0.571 12.734 1 98.38 65 GLU B O 1
ATOM 2793 N N . VAL B 1 66 ? 3.09 -0.765 11.945 1 98.88 66 VAL B N 1
ATOM 2794 C CA . VAL B 1 66 ? 2.471 0.264 11.117 1 98.88 66 VAL B CA 1
ATOM 2795 C C . VAL B 1 66 ? 0.954 0.225 11.289 1 98.88 66 VAL B C 1
ATOM 2797 O O . VAL B 1 66 ? 0.365 -0.85 11.422 1 98.88 66 VAL B O 1
ATOM 2800 N N . GLY B 1 67 ? 0.315 1.357 11.367 1 98.94 67 GLY B N 1
ATOM 2801 C CA . GLY B 1 67 ? -1.117 1.534 11.195 1 98.94 67 GLY B CA 1
ATOM 2802 C C . GLY B 1 67 ? -1.468 2.48 10.062 1 98.94 67 GLY B C 1
ATOM 2803 O O . GLY B 1 67 ? -0.872 3.553 9.938 1 98.94 67 GLY B O 1
ATOM 2804 N N . ALA B 1 68 ? -2.395 2.064 9.258 1 99 68 ALA B N 1
ATOM 2805 C CA . ALA B 1 68 ? -2.779 2.896 8.125 1 99 68 ALA B CA 1
ATOM 2806 C C . ALA B 1 68 ? -4.266 2.754 7.816 1 99 68 ALA B C 1
ATOM 2808 O O . ALA B 1 68 ? -4.875 1.726 8.125 1 99 68 ALA B O 1
ATOM 2809 N N . VAL B 1 69 ? -4.828 3.781 7.246 1 98.94 69 VAL B N 1
ATOM 2810 C CA . VAL B 1 69 ? -6.191 3.785 6.723 1 98.94 69 VAL B CA 1
ATOM 2811 C C . VAL B 1 69 ? -6.223 4.477 5.363 1 98.94 69 VAL B C 1
ATOM 2813 O O . VAL B 1 69 ? -5.457 5.41 5.113 1 98.94 69 VAL B O 1
ATOM 2816 N N . ALA B 1 70 ? -7.02 4.016 4.516 1 98.94 70 ALA B N 1
ATOM 2817 C CA . ALA B 1 70 ? -7.164 4.582 3.176 1 98.94 70 ALA B CA 1
ATOM 2818 C C . ALA B 1 70 ? -8.625 4.621 2.752 1 98.94 70 ALA B C 1
ATOM 2820 O O . ALA B 1 70 ? -9.406 3.729 3.094 1 98.94 70 ALA B O 1
ATOM 2821 N N . ASP B 1 71 ? -8.93 5.691 2.002 1 98.75 71 ASP B N 1
ATOM 2822 C CA . ASP B 1 71 ? -10.305 5.91 1.579 1 98.75 71 ASP B CA 1
ATOM 2823 C C . ASP B 1 71 ? -11.25 5.934 2.777 1 98.75 71 ASP B C 1
ATOM 2825 O O . ASP B 1 71 ? -12.344 5.363 2.727 1 98.75 71 ASP B O 1
ATOM 2829 N N . LEU B 1 72 ? -10.742 6.504 3.877 1 98.88 72 LEU B N 1
ATOM 2830 C CA . LEU B 1 72 ? -11.508 6.652 5.105 1 98.88 72 LEU B CA 1
ATOM 2831 C C . LEU B 1 72 ? -12.633 7.668 4.922 1 98.88 72 LEU B C 1
ATOM 2833 O O . LEU B 1 72 ? -12.391 8.805 4.504 1 98.88 72 LEU B O 1
ATOM 2837 N N . ARG B 1 73 ? -13.789 7.301 5.312 1 98.62 73 ARG B N 1
ATOM 2838 C CA . ARG B 1 73 ? -14.969 8.125 5.082 1 98.62 73 ARG B CA 1
ATOM 2839 C C . ARG B 1 73 ? -15.555 8.625 6.398 1 98.62 73 ARG B C 1
ATOM 2841 O O . ARG B 1 73 ? -15.594 7.891 7.387 1 98.62 73 ARG B O 1
ATOM 2848 N N . ARG B 1 74 ? -15.883 9.867 6.445 1 98.69 74 ARG B N 1
ATOM 2849 C CA . ARG B 1 74 ? -16.734 10.469 7.461 1 98.69 74 ARG B CA 1
ATOM 2850 C C . ARG B 1 74 ? -16 10.594 8.797 1 98.69 74 ARG B C 1
ATOM 2852 O O . ARG B 1 74 ? -16.625 10.719 9.844 1 98.69 74 ARG B O 1
ATOM 2859 N N . ILE B 1 75 ? -14.695 10.43 8.836 1 98.81 75 ILE B N 1
ATOM 2860 C CA . ILE B 1 75 ? -13.891 10.586 10.047 1 98.81 75 ILE B CA 1
ATOM 2861 C C . ILE B 1 75 ? -12.836 11.672 9.82 1 98.81 75 ILE B C 1
ATOM 2863 O O . ILE B 1 75 ? -12.016 11.57 8.906 1 98.81 75 ILE B O 1
ATOM 2867 N N . LYS B 1 76 ? -12.742 12.648 10.641 1 98.69 76 LYS B N 1
ATOM 2868 C CA . LYS B 1 76 ? -11.82 13.766 10.445 1 98.69 76 LYS B CA 1
ATOM 2869 C C . LYS B 1 76 ? -10.406 13.398 10.891 1 98.69 76 LYS B C 1
ATOM 2871 O O . LYS B 1 76 ? -9.43 13.82 10.273 1 98.69 76 LYS B O 1
ATOM 2876 N N . ASN B 1 77 ? -10.344 12.648 11.953 1 98.75 77 ASN B N 1
ATOM 2877 C CA . ASN B 1 77 ? -9.047 12.336 12.547 1 98.75 77 ASN B CA 1
ATOM 2878 C C . ASN B 1 77 ? -8.445 11.062 11.953 1 98.75 77 ASN B C 1
ATOM 2880 O O . ASN B 1 77 ? -8.289 10.062 12.656 1 98.75 77 ASN B O 1
ATOM 2884 N N . ALA B 1 78 ? -7.992 11.156 10.773 1 98.88 78 ALA B N 1
ATOM 2885 C CA . ALA B 1 78 ? -7.512 9.992 10.031 1 98.88 78 ALA B CA 1
ATOM 2886 C C . ALA B 1 78 ? -6.258 9.406 10.68 1 98.88 78 ALA B C 1
ATOM 2888 O O . ALA B 1 78 ? -6.133 8.188 10.812 1 98.88 78 ALA B O 1
ATOM 2889 N N . ILE B 1 79 ? -5.285 10.219 11.102 1 98.94 79 ILE B N 1
ATOM 2890 C CA . ILE B 1 79 ? -4.047 9.727 11.688 1 98.94 79 ILE B CA 1
ATOM 2891 C C . ILE B 1 79 ? -4.348 9.031 13.016 1 98.94 79 ILE B C 1
ATOM 2893 O O . ILE B 1 79 ? -3.67 8.07 13.391 1 98.94 79 ILE B O 1
ATOM 2897 N N . GLY B 1 80 ? -5.32 9.531 13.68 1 98.88 80 GLY B N 1
ATOM 2898 C CA . GLY B 1 80 ? -5.758 8.852 14.883 1 98.88 80 GLY B CA 1
ATOM 2899 C C . GLY B 1 80 ? -6.309 7.461 14.625 1 98.88 80 GLY B C 1
ATOM 2900 O O . GLY B 1 80 ? -6.051 6.531 15.398 1 98.88 80 GLY B O 1
ATOM 2901 N N . VAL B 1 81 ? -7.078 7.332 13.57 1 98.94 81 VAL B N 1
ATOM 2902 C CA . VAL B 1 81 ? -7.605 6.023 13.203 1 98.94 81 VAL B CA 1
ATOM 2903 C C . VAL B 1 81 ? -6.461 5.098 12.805 1 98.94 81 VAL B C 1
ATOM 2905 O O . VAL B 1 81 ? -6.465 3.912 13.148 1 98.94 81 VAL B O 1
ATOM 2908 N N . ALA B 1 82 ? -5.496 5.613 12.094 1 98.94 82 ALA B N 1
ATOM 2909 C CA . ALA B 1 82 ? -4.324 4.816 11.742 1 98.94 82 ALA B CA 1
ATOM 2910 C C . ALA B 1 82 ? -3.627 4.277 12.984 1 98.94 82 ALA B C 1
ATOM 2912 O O . ALA B 1 82 ? -3.26 3.1 13.039 1 98.94 82 ALA B O 1
ATOM 2913 N N . ARG B 1 83 ? -3.447 5.148 13.969 1 98.81 83 ARG B N 1
ATOM 2914 C CA . ARG B 1 83 ? -2.846 4.719 15.227 1 98.81 83 ARG B CA 1
ATOM 2915 C C . ARG B 1 83 ? -3.686 3.635 15.898 1 98.81 83 ARG B C 1
ATOM 2917 O O . ARG B 1 83 ? -3.146 2.676 16.453 1 98.81 83 ARG B O 1
ATOM 2924 N N . ALA B 1 84 ? -5 3.797 15.828 1 98.75 84 ALA B N 1
ATOM 2925 C CA . ALA B 1 84 ? -5.895 2.795 16.406 1 98.75 84 ALA B CA 1
ATOM 2926 C C . ALA B 1 84 ? -5.742 1.452 15.695 1 98.75 84 ALA B C 1
ATOM 2928 O O . ALA B 1 84 ? -5.793 0.398 16.328 1 98.75 84 ALA B O 1
ATOM 2929 N N . VAL B 1 85 ? -5.59 1.445 14.391 1 98.88 85 VAL B N 1
ATOM 2930 C CA . VAL B 1 85 ? -5.355 0.204 13.656 1 98.88 85 VAL B CA 1
ATOM 2931 C C . VAL B 1 85 ? -4.113 -0.492 14.203 1 98.88 85 VAL B C 1
ATOM 2933 O O . VAL B 1 85 ? -4.129 -1.699 14.453 1 98.88 85 VAL B O 1
ATOM 2936 N N . MET B 1 86 ? -3.068 0.236 14.422 1 98.56 86 MET B N 1
ATOM 2937 C CA . MET B 1 86 ? -1.796 -0.276 14.922 1 98.56 86 MET B CA 1
ATOM 2938 C C . MET B 1 86 ? -1.957 -0.865 16.312 1 98.56 86 MET B C 1
ATOM 2940 O O . MET B 1 86 ? -1.407 -1.927 16.609 1 98.56 86 MET B O 1
ATOM 2944 N N . GLU B 1 87 ? -2.76 -0.21 17.094 1 97.94 87 GLU B N 1
ATOM 2945 C CA . GLU B 1 87 ? -2.77 -0.525 18.531 1 97.94 87 GLU B CA 1
ATOM 2946 C C . GLU B 1 87 ? -3.904 -1.484 18.875 1 97.94 87 GLU B C 1
ATOM 2948 O O . GLU B 1 87 ? -3.867 -2.152 19.906 1 97.94 87 GLU B O 1
ATOM 2953 N N . ARG B 1 88 ? -4.934 -1.524 17.984 1 98.19 88 ARG B N 1
ATOM 2954 C CA . ARG B 1 88 ? -6.141 -2.246 18.391 1 98.19 88 ARG B CA 1
ATOM 2955 C C . ARG B 1 88 ? -6.379 -3.447 17.484 1 98.19 88 ARG B C 1
ATOM 2957 O O . ARG B 1 88 ? -7.355 -4.184 17.656 1 98.19 88 ARG B O 1
ATOM 2964 N N . THR B 1 89 ? -5.535 -3.686 16.516 1 98.06 89 THR B N 1
ATOM 2965 C CA . THR B 1 89 ? -5.59 -4.863 15.656 1 98.06 89 THR B CA 1
ATOM 2966 C C . THR B 1 89 ? -4.191 -5.422 15.414 1 98.06 89 THR B C 1
ATOM 2968 O O . THR B 1 89 ? -3.193 -4.781 15.75 1 98.06 89 THR B O 1
ATOM 2971 N N . ASP B 1 90 ? -4.172 -6.582 14.82 1 96.88 90 ASP B N 1
ATOM 2972 C CA . ASP B 1 90 ? -2.918 -7.172 14.367 1 96.88 90 ASP B CA 1
ATOM 2973 C C . ASP B 1 90 ? -2.646 -6.828 12.906 1 96.88 90 ASP B C 1
ATOM 2975 O O . ASP B 1 90 ? -1.812 -7.465 12.258 1 96.88 90 ASP B O 1
ATOM 2979 N N . HIS B 1 91 ? -3.428 -5.816 12.383 1 98.44 91 HIS B N 1
ATOM 2980 C CA . HIS B 1 91 ? -3.336 -5.512 10.961 1 98.44 91 HIS B CA 1
ATOM 2981 C C . HIS B 1 91 ? -2.541 -4.23 10.727 1 98.44 91 HIS B C 1
ATOM 2983 O O . HIS B 1 91 ? -2.188 -3.529 11.672 1 98.44 91 HIS B O 1
ATOM 2989 N N . THR B 1 92 ? -2.262 -3.957 9.453 1 98.81 92 THR B N 1
ATOM 2990 C CA . THR B 1 92 ? -1.444 -2.818 9.055 1 98.81 92 THR B CA 1
ATOM 2991 C C . THR B 1 92 ? -2.291 -1.777 8.328 1 98.81 92 THR B C 1
ATOM 2993 O O . THR B 1 92 ? -2.07 -0.574 8.477 1 98.81 92 THR B O 1
ATOM 2996 N N . LEU B 1 93 ? -3.309 -2.195 7.598 1 98.94 93 LEU B N 1
ATOM 2997 C CA . LEU B 1 93 ? -4.059 -1.297 6.727 1 98.94 93 LEU B CA 1
ATOM 2998 C C . LEU B 1 93 ? -5.531 -1.699 6.668 1 98.94 93 LEU B C 1
ATOM 3000 O O . LEU B 1 93 ? -5.848 -2.857 6.395 1 98.94 93 LEU B O 1
ATOM 3004 N N . LEU B 1 94 ? -6.406 -0.766 6.977 1 98.94 94 LEU B N 1
ATOM 3005 C CA . LEU B 1 94 ? -7.84 -0.906 6.738 1 98.94 94 LEU B CA 1
ATOM 3006 C C . LEU B 1 94 ? -8.328 0.123 5.723 1 98.94 94 LEU B C 1
ATOM 3008 O O . LEU B 1 94 ? -7.852 1.263 5.711 1 98.94 94 LEU B O 1
ATOM 3012 N N . VAL B 1 95 ? -9.352 -0.267 4.914 1 98.94 95 VAL B N 1
ATOM 3013 C CA . VAL B 1 95 ? -9.703 0.654 3.838 1 98.94 95 VAL B CA 1
ATOM 3014 C C . VAL B 1 95 ? -11.227 0.784 3.742 1 98.94 95 VAL B C 1
ATOM 3016 O O . VAL B 1 95 ? -11.961 -0.088 4.211 1 98.94 95 VAL B O 1
ATOM 3019 N N . GLY B 1 96 ? -11.664 1.894 3.189 1 98.56 96 GLY B N 1
ATOM 3020 C CA . GLY B 1 96 ? -13.031 2.09 2.736 1 98.56 96 GLY B CA 1
ATOM 3021 C C . GLY B 1 96 ? -14.023 2.217 3.877 1 98.56 96 GLY B C 1
ATOM 3022 O O . GLY B 1 96 ? -13.664 2.664 4.969 1 98.56 96 GLY B O 1
ATOM 3023 N N . GLU B 1 97 ? -15.266 1.877 3.562 1 98.25 97 GLU B N 1
ATOM 3024 C CA . GLU B 1 97 ? -16.359 1.962 4.523 1 98.25 97 GLU B CA 1
ATOM 3025 C C . GLU B 1 97 ? -16.078 1.115 5.762 1 98.25 97 GLU B C 1
ATOM 3027 O O . GLU B 1 97 ? -16.406 1.511 6.883 1 98.25 97 GLU B O 1
ATOM 3032 N N . SER B 1 98 ? -15.445 0.009 5.578 1 98.56 98 SER B N 1
ATOM 3033 C CA . SER B 1 98 ? -15.125 -0.874 6.695 1 98.56 98 SER B CA 1
ATOM 3034 C C . SER B 1 98 ? -14.148 -0.207 7.664 1 98.56 98 SER B C 1
ATOM 3036 O O . SER B 1 98 ? -14.25 -0.4 8.875 1 98.56 98 SER B O 1
ATOM 3038 N N . ALA B 1 99 ? -13.234 0.542 7.125 1 98.88 99 ALA B N 1
ATOM 3039 C CA . ALA B 1 99 ? -12.328 1.301 7.98 1 98.88 99 ALA B CA 1
ATOM 3040 C C . ALA B 1 99 ? -13.094 2.318 8.82 1 98.88 99 ALA B C 1
ATOM 3042 O O . ALA B 1 99 ? -12.758 2.545 9.992 1 98.88 99 ALA B O 1
ATOM 3043 N N . SER B 1 100 ? -14.094 2.961 8.219 1 98.81 100 SER B N 1
ATOM 3044 C CA . SER B 1 100 ? -14.914 3.934 8.938 1 98.81 100 SER B CA 1
ATOM 3045 C C . SER B 1 100 ? -15.703 3.27 10.062 1 98.81 100 SER B C 1
ATOM 3047 O O . SER B 1 100 ? -15.82 3.826 11.156 1 98.81 100 SER B O 1
ATOM 3049 N N . VAL B 1 101 ? -16.234 2.102 9.766 1 98.5 101 VAL B N 1
ATOM 3050 C CA . VAL B 1 101 ? -16.969 1.357 10.781 1 98.5 101 VAL B CA 1
ATOM 3051 C C . VAL B 1 101 ? -16.031 0.993 11.93 1 98.5 101 VAL B C 1
ATOM 3053 O O . VAL B 1 101 ? -16.391 1.131 13.102 1 98.5 101 VAL B O 1
ATOM 3056 N N . PHE B 1 102 ? -14.875 0.557 11.656 1 98.75 102 PHE B N 1
ATOM 3057 C CA . PHE B 1 102 ? -13.867 0.291 12.672 1 98.75 102 PHE B CA 1
ATOM 3058 C C . PHE B 1 102 ? -13.617 1.528 13.531 1 98.75 102 PHE B C 1
ATOM 3060 O O . PHE B 1 102 ? -13.594 1.443 14.758 1 98.75 102 PHE B O 1
ATOM 3067 N N . ALA B 1 103 ? -13.383 2.666 12.812 1 98.88 103 ALA B N 1
ATOM 3068 C CA . ALA B 1 103 ? -13.109 3.922 13.508 1 98.88 103 ALA B CA 1
ATOM 3069 C C . ALA B 1 103 ? -14.242 4.27 14.469 1 98.88 103 ALA B C 1
ATOM 3071 O O . ALA B 1 103 ? -13.992 4.645 15.617 1 98.88 103 ALA B O 1
ATOM 3072 N N . GLU B 1 104 ? -15.438 4.129 14 1 98.56 104 GLU B N 1
ATOM 3073 C CA . GLU B 1 104 ? -16.594 4.41 14.844 1 98.56 104 GLU B CA 1
ATOM 3074 C C . GLU B 1 104 ? -16.609 3.498 16.062 1 98.56 104 GLU B C 1
ATOM 3076 O O . GLU B 1 104 ? -16.891 3.953 17.188 1 98.56 104 GLU B O 1
ATOM 3081 N N . ASN B 1 105 ? -16.312 2.215 15.805 1 97.81 105 ASN B N 1
ATOM 3082 C CA . ASN B 1 105 ? -16.266 1.258 16.906 1 97.81 105 ASN B CA 1
ATOM 3083 C C . ASN B 1 105 ? -15.172 1.613 17.906 1 97.81 105 ASN B C 1
ATOM 3085 O O . ASN B 1 105 ? -15.289 1.296 19.094 1 97.81 105 ASN B O 1
ATOM 3089 N N . MET B 1 106 ? -14.164 2.26 17.469 1 98 106 MET B N 1
ATOM 3090 C CA . MET B 1 106 ? -13.047 2.641 18.328 1 98 106 MET B CA 1
ATOM 3091 C C . MET B 1 106 ? -13.297 4 18.969 1 98 106 MET B C 1
ATOM 3093 O O . MET B 1 106 ? -12.422 4.543 19.641 1 98 106 MET B O 1
ATOM 3097 N N . GLY B 1 107 ? -14.445 4.629 18.672 1 97.44 107 GLY B N 1
ATOM 3098 C CA . GLY B 1 107 ? -14.859 5.809 19.422 1 97.44 107 GLY B CA 1
ATOM 3099 C C . GLY B 1 107 ? -14.703 7.094 18.625 1 97.44 107 GLY B C 1
ATOM 3100 O O . GLY B 1 107 ? -14.953 8.188 19.156 1 97.44 107 GLY B O 1
ATOM 3101 N N . PHE B 1 108 ? -14.305 7.016 17.438 1 98.5 108 PHE B N 1
ATOM 3102 C CA . PHE B 1 108 ? -14.195 8.211 16.609 1 98.5 108 PHE B CA 1
ATOM 3103 C C . PHE B 1 108 ? -15.57 8.664 16.141 1 98.5 108 PHE B C 1
ATOM 3105 O O . PHE B 1 108 ? -16.469 7.844 15.93 1 98.5 108 PHE B O 1
ATOM 3112 N N . ILE B 1 109 ? -15.719 9.875 15.906 1 97.88 109 ILE B N 1
ATOM 3113 C CA . ILE B 1 109 ? -17.016 10.461 15.539 1 97.88 109 ILE B CA 1
ATOM 3114 C C . ILE B 1 109 ? -17.172 10.445 14.023 1 97.88 109 ILE B C 1
ATOM 3116 O O . ILE B 1 109 ? -16.297 10.898 13.289 1 97.88 109 ILE B O 1
ATOM 3120 N N . ALA B 1 110 ? -18.266 9.891 13.578 1 98.06 110 ALA B N 1
ATOM 3121 C CA . ALA B 1 110 ? -18.609 9.938 12.156 1 98.06 110 ALA B CA 1
ATOM 3122 C C . ALA B 1 110 ? -19.328 11.242 11.812 1 98.06 110 ALA B C 1
ATOM 3124 O O . ALA B 1 110 ? -20.297 11.625 12.469 1 98.06 110 ALA B O 1
ATOM 3125 N N . GLU B 1 111 ? -18.828 11.875 10.812 1 97.75 111 GLU B N 1
ATOM 3126 C CA . GLU B 1 111 ? -19.453 13.109 10.375 1 97.75 111 GLU B CA 1
ATOM 3127 C C . GLU B 1 111 ? -19.156 13.391 8.898 1 97.75 111 GLU B C 1
ATOM 3129 O O . GLU B 1 111 ? -18.188 12.867 8.352 1 97.75 111 GLU B O 1
ATOM 3134 N N . ASP B 1 112 ? -19.984 14.188 8.359 1 96.88 112 ASP B N 1
ATOM 3135 C CA . ASP B 1 112 ? -19.797 14.57 6.961 1 96.88 112 ASP B CA 1
ATOM 3136 C C . ASP B 1 112 ? -18.516 15.406 6.789 1 96.88 112 ASP B C 1
ATOM 3138 O O . ASP B 1 112 ? -18.281 16.344 7.551 1 96.88 112 ASP B O 1
ATOM 3142 N N . LEU B 1 113 ? -17.703 15.078 5.797 1 98.5 113 LEU B N 1
ATOM 3143 C CA . LEU B 1 113 ? -16.422 15.766 5.613 1 98.5 113 LEU B CA 1
ATOM 3144 C C . LEU B 1 113 ? -16.562 16.906 4.613 1 98.5 113 LEU B C 1
ATOM 3146 O O . LEU B 1 113 ? -15.609 17.641 4.363 1 98.5 113 LEU B O 1
ATOM 3150 N N . THR B 1 114 ? -17.719 17.047 4.055 1 97.94 114 THR B N 1
ATOM 3151 C CA . THR B 1 114 ? -17.953 18.062 3.035 1 97.94 114 THR B CA 1
ATOM 3152 C C . THR B 1 114 ? -17.984 19.453 3.656 1 97.94 114 THR B C 1
ATOM 3154 O O . THR B 1 114 ? -18.516 19.656 4.754 1 97.94 114 THR B O 1
ATOM 3157 N N . THR B 1 115 ? -17.422 20.391 2.996 1 98 115 THR B N 1
ATOM 3158 C CA . THR B 1 115 ? -17.5 21.812 3.311 1 98 115 THR B CA 1
ATOM 3159 C C . THR B 1 115 ? -18 22.609 2.105 1 98 115 THR B C 1
ATOM 3161 O O . THR B 1 115 ? -18.109 22.062 1.005 1 98 115 THR B O 1
ATOM 3164 N N . ASN B 1 116 ? -18.281 23.875 2.326 1 97.75 116 ASN B N 1
ATOM 3165 C CA . ASN B 1 116 ? -18.656 24.719 1.202 1 97.75 116 ASN B CA 1
ATOM 3166 C C . ASN B 1 116 ? -17.562 24.766 0.145 1 97.75 116 ASN B C 1
ATOM 3168 O O . ASN B 1 116 ? -17.844 24.797 -1.054 1 97.75 116 ASN B O 1
ATOM 3172 N N . LYS B 1 117 ? -16.422 24.734 0.662 1 97.38 117 LYS B N 1
ATOM 3173 C CA . LYS B 1 117 ? -15.289 24.781 -0.256 1 97.38 117 LYS B CA 1
ATOM 3174 C C . LYS B 1 117 ? -15.25 23.547 -1.153 1 97.38 117 LYS B C 1
ATOM 3176 O O . LYS B 1 117 ? -15.125 23.672 -2.375 1 97.38 117 LYS B O 1
ATOM 3181 N N . SER B 1 118 ? -15.289 22.359 -0.548 1 97.56 118 SER B N 1
ATOM 3182 C CA . SER B 1 118 ? -15.211 21.125 -1.333 1 97.56 118 SER B CA 1
ATOM 3183 C C . SER B 1 118 ? -16.422 20.984 -2.262 1 97.56 118 SER B C 1
ATOM 3185 O O . SER B 1 118 ? -16.297 20.469 -3.369 1 97.56 118 SER B O 1
ATOM 3187 N N . LEU B 1 119 ? -17.547 21.438 -1.846 1 98.19 119 LEU B N 1
ATOM 3188 C CA . LEU B 1 119 ? -18.75 21.422 -2.689 1 98.19 119 LEU B CA 1
ATOM 3189 C C . LEU B 1 119 ? -18.562 22.312 -3.91 1 98.19 119 LEU B C 1
ATOM 3191 O O . LEU B 1 119 ? -18.969 21.953 -5.02 1 98.19 119 LEU B O 1
ATOM 3195 N N . ASN B 1 120 ? -18.016 23.469 -3.65 1 98.44 120 ASN B N 1
ATOM 3196 C CA . ASN B 1 120 ? -17.75 24.391 -4.75 1 98.44 120 ASN B CA 1
ATOM 3197 C C . ASN B 1 120 ? -16.75 23.828 -5.742 1 98.44 120 ASN B C 1
ATOM 3199 O O . ASN B 1 120 ? -16.906 23.969 -6.957 1 98.44 120 ASN B O 1
ATOM 3203 N N . ILE B 1 121 ? -15.695 23.219 -5.195 1 97.94 121 ILE B N 1
ATOM 3204 C CA . ILE B 1 121 ? -14.711 22.562 -6.051 1 97.94 121 ILE B CA 1
ATOM 3205 C C . ILE B 1 121 ? -15.406 21.547 -6.953 1 97.94 121 ILE B C 1
ATOM 3207 O O . ILE B 1 121 ? -15.172 21.516 -8.164 1 97.94 121 ILE B O 1
ATOM 3211 N N . PHE B 1 122 ? -16.328 20.812 -6.477 1 98.19 122 PHE B N 1
ATOM 3212 C CA . PHE B 1 122 ? -17.031 19.766 -7.191 1 98.19 122 PHE B CA 1
ATOM 3213 C C . PHE B 1 122 ? -17.969 20.359 -8.242 1 98.19 122 PHE B C 1
ATOM 3215 O O . PHE B 1 122 ? -17.984 19.906 -9.391 1 98.19 122 PHE B O 1
ATOM 3222 N N . THR B 1 123 ? -18.641 21.328 -7.84 1 98.38 123 THR B N 1
ATOM 3223 C CA . THR B 1 123 ? -19.609 21.953 -8.727 1 98.38 123 THR B CA 1
ATOM 3224 C C . THR B 1 123 ? -18.906 22.594 -9.922 1 98.38 123 THR B C 1
ATOM 3226 O O . THR B 1 123 ? -19.375 22.484 -11.055 1 98.38 123 THR B O 1
ATOM 3229 N N . GLN B 1 124 ? -17.844 23.312 -9.648 1 98.38 124 GLN B N 1
ATOM 3230 C CA . GLN B 1 124 ? -17.094 23.953 -10.727 1 98.38 124 GLN B CA 1
ATOM 3231 C C . GLN B 1 124 ? -16.516 22.906 -11.68 1 98.38 124 GLN B C 1
ATOM 3233 O O . GLN B 1 124 ? -16.438 23.141 -12.891 1 98.38 124 GLN B O 1
ATOM 3238 N N . TRP B 1 125 ? -16.125 21.844 -11.156 1 97.94 125 TRP B N 1
ATOM 3239 C CA . TRP B 1 125 ? -15.602 20.75 -11.961 1 97.94 125 TRP B CA 1
ATOM 3240 C C . TRP B 1 125 ? -16.672 20.203 -12.906 1 97.94 125 TRP B C 1
ATOM 3242 O O . TRP B 1 125 ? -16.406 19.953 -14.078 1 97.94 125 TRP B O 1
ATOM 3252 N N . LEU B 1 126 ? -17.859 19.984 -12.461 1 98 126 LEU B N 1
ATOM 3253 C CA . LEU B 1 126 ? -18.969 19.516 -13.273 1 98 126 LEU B CA 1
ATOM 3254 C C . LEU B 1 126 ? -19.281 20.5 -14.398 1 98 126 LEU B C 1
ATOM 3256 O O . LEU B 1 126 ? -19.516 20.094 -15.539 1 98 126 LEU B O 1
ATOM 3260 N N . LYS B 1 127 ? -19.234 21.734 -14.047 1 97.94 127 LYS B N 1
ATOM 3261 C CA . LYS B 1 127 ? -19.5 22.781 -15.039 1 97.94 127 LYS B CA 1
ATOM 3262 C C . LYS B 1 127 ? -18.406 22.828 -16.094 1 97.94 127 LYS B C 1
ATOM 3264 O O . LYS B 1 127 ? -18.641 23.25 -17.234 1 97.94 127 LYS B O 1
ATOM 3269 N N . GLY B 1 128 ? -17.25 22.391 -15.672 1 97.69 128 GLY B N 1
ATOM 3270 C CA . GLY B 1 128 ? -16.109 22.391 -16.562 1 97.69 128 GLY B CA 1
ATOM 3271 C C . GLY B 1 128 ? -15.93 21.078 -17.312 1 97.69 128 GLY B C 1
ATOM 3272 O O . GLY B 1 128 ? -14.805 20.688 -17.625 1 97.69 128 GLY B O 1
ATOM 3273 N N . ASN B 1 129 ? -16.953 20.375 -17.531 1 97.31 129 ASN B N 1
ATOM 3274 C CA . ASN B 1 129 ? -16.953 19.109 -18.25 1 97.31 129 ASN B CA 1
ATOM 3275 C C . ASN B 1 129 ? -16.031 18.078 -17.578 1 97.31 129 ASN B C 1
ATOM 3277 O O . ASN B 1 129 ? -15.336 17.328 -18.25 1 97.31 129 ASN B O 1
ATOM 3281 N N . CYS B 1 130 ? -15.883 18.281 -16.266 1 97.75 130 CYS B N 1
ATOM 3282 C CA . CYS B 1 130 ? -15.18 17.328 -15.422 1 97.75 130 CYS B CA 1
ATOM 3283 C C . CYS B 1 130 ? -13.695 17.281 -15.773 1 97.75 130 CYS B C 1
ATOM 3285 O O . CYS B 1 130 ? -13.125 16.203 -15.914 1 97.75 130 CYS B O 1
ATOM 3287 N N . GLN B 1 131 ? -13.141 18.453 -16.047 1 96.19 131 GLN B N 1
ATOM 3288 C CA . GLN B 1 131 ? -11.695 18.547 -16.25 1 96.19 131 GLN B CA 1
ATOM 3289 C C . GLN B 1 131 ? -11.008 19.172 -15.039 1 96.19 131 GLN B C 1
ATOM 3291 O O . GLN B 1 131 ? -11.523 20.109 -14.445 1 96.19 131 GLN B O 1
ATOM 3296 N N . PRO B 1 132 ? -9.82 18.766 -14.586 1 94.38 132 PRO B N 1
ATOM 3297 C CA . PRO B 1 132 ? -9.086 17.609 -15.117 1 94.38 132 PRO B CA 1
ATOM 3298 C C . PRO B 1 132 ? -9.75 16.281 -14.773 1 94.38 132 PRO B C 1
ATOM 3300 O O . PRO B 1 132 ? -10.547 16.203 -13.836 1 94.38 132 PRO B O 1
ATOM 3303 N N . ASN B 1 133 ? -9.461 15.297 -15.594 1 94.75 133 ASN B N 1
ATOM 3304 C CA . ASN B 1 133 ? -10.031 13.961 -15.477 1 94.75 133 ASN B CA 1
ATOM 3305 C C . ASN B 1 133 ? -8.945 12.891 -15.469 1 94.75 133 ASN B C 1
ATOM 3307 O O . ASN B 1 133 ? -7.938 13.008 -16.172 1 94.75 133 ASN B O 1
ATOM 3311 N N . TYR B 1 134 ? -9.141 11.75 -14.766 1 96.94 134 TYR B N 1
ATOM 3312 C CA . TYR B 1 134 ? -8.07 10.773 -14.594 1 96.94 134 TYR B CA 1
ATOM 3313 C C . TYR B 1 134 ? -8.445 9.43 -15.203 1 96.94 134 TYR B C 1
ATOM 3315 O O . TYR B 1 134 ? -7.891 8.398 -14.828 1 96.94 134 TYR B O 1
ATOM 3323 N N . ARG B 1 135 ? -9.453 9.391 -16.031 1 97.38 135 ARG B N 1
ATOM 3324 C CA . ARG B 1 135 ? -9.828 8.219 -16.828 1 97.38 135 ARG B CA 1
ATOM 3325 C C . ARG B 1 135 ? -9.109 8.211 -18.172 1 97.38 135 ARG B C 1
ATOM 3327 O O . ARG B 1 135 ? -8.75 9.273 -18.688 1 97.38 135 ARG B O 1
ATOM 3334 N N . LYS B 1 136 ? -8.812 7.023 -18.672 1 96.56 136 LYS B N 1
ATOM 3335 C CA . LYS B 1 136 ? -8.219 6.891 -20 1 96.56 136 LYS B CA 1
ATOM 3336 C C . LYS B 1 136 ? -8.711 5.621 -20.688 1 96.56 136 LYS B C 1
ATOM 3338 O O . LYS B 1 136 ? -9.102 4.656 -20.031 1 96.56 136 LYS B O 1
ATOM 3343 N N . ASN B 1 137 ? -8.75 5.648 -21.984 1 97 137 ASN B N 1
ATOM 3344 C CA . ASN B 1 137 ? -9.156 4.508 -22.812 1 97 137 ASN B CA 1
ATOM 3345 C C . ASN B 1 137 ? -10.586 4.074 -22.5 1 97 137 ASN B C 1
ATOM 3347 O O . ASN B 1 137 ? -10.867 2.883 -22.375 1 97 137 ASN B O 1
ATOM 3351 N N . VAL B 1 138 ? -11.461 5.098 -22.312 1 97.44 138 VAL B N 1
ATOM 3352 C CA . VAL B 1 138 ? -12.859 4.836 -22 1 97.44 138 VAL B CA 1
ATOM 3353 C C . VAL B 1 138 ? -13.75 5.703 -22.891 1 97.44 138 VAL B C 1
ATOM 3355 O O . VAL B 1 138 ? -13.258 6.555 -23.625 1 97.44 138 VAL B O 1
ATOM 3358 N N . PHE B 1 139 ? -14.984 5.422 -22.906 1 95.62 139 PHE B N 1
ATOM 3359 C CA . PHE B 1 139 ? -16.016 6.176 -23.609 1 95.62 139 PHE B CA 1
ATOM 3360 C C . PHE B 1 139 ? -17.125 6.594 -22.641 1 95.62 139 PHE B C 1
ATOM 3362 O O . PHE B 1 139 ? -17.562 5.801 -21.812 1 95.62 139 PHE B O 1
ATOM 3369 N N . PRO B 1 140 ? -17.688 7.816 -22.734 1 95.81 140 PRO B N 1
ATOM 3370 C CA . PRO B 1 140 ? -17.266 8.883 -23.656 1 95.81 140 PRO B CA 1
ATOM 3371 C C . PRO B 1 140 ? -15.859 9.383 -23.359 1 95.81 140 PRO B C 1
ATOM 3373 O O . PRO B 1 140 ? -15.242 8.977 -22.375 1 95.81 140 PRO B O 1
ATOM 3376 N N . ASP B 1 141 ? -15.344 10.164 -24.219 1 95.62 141 ASP B N 1
ATOM 3377 C CA . ASP B 1 141 ? -13.992 10.703 -24.094 1 95.62 141 ASP B CA 1
ATOM 3378 C C . ASP B 1 141 ? -13.836 11.5 -22.797 1 95.62 141 ASP B C 1
ATOM 3380 O O . ASP B 1 141 ? -14.445 12.555 -22.641 1 95.62 141 ASP B O 1
ATOM 3384 N N . PRO B 1 142 ? -12.977 11.023 -21.922 1 95.88 142 PRO B N 1
ATOM 3385 C CA . PRO B 1 142 ? -12.875 11.664 -20.609 1 95.88 142 PRO B CA 1
ATOM 3386 C C . PRO B 1 142 ? -12.25 13.055 -20.688 1 95.88 142 PRO B C 1
ATOM 3388 O O . PRO B 1 142 ? -12.359 13.836 -19.734 1 95.88 142 PRO B O 1
ATOM 3391 N N . SER B 1 143 ? -11.656 13.43 -21.781 1 94.75 143 SER B N 1
ATOM 3392 C CA . SER B 1 143 ? -11.07 14.758 -21.922 1 94.75 143 SER B CA 1
ATOM 3393 C C . SER B 1 143 ? -12.133 15.805 -22.234 1 94.75 143 SER B C 1
ATOM 3395 O O . SER B 1 143 ? -11.875 17 -22.156 1 94.75 143 SER B O 1
ATOM 3397 N N . MET B 1 144 ? -13.367 15.344 -22.484 1 95.44 144 MET B N 1
ATOM 3398 C CA . MET B 1 144 ? -14.359 16.297 -22.969 1 95.44 144 MET B CA 1
ATOM 3399 C C . MET B 1 144 ? -15.703 16.078 -22.281 1 95.44 144 MET B C 1
ATOM 3401 O O . MET B 1 144 ? -16.625 16.891 -22.406 1 95.44 144 MET B O 1
ATOM 3405 N N . SER B 1 145 ? -15.773 14.945 -21.578 1 95.81 145 SER B N 1
ATOM 3406 C CA . SER B 1 145 ? -17.094 14.602 -21.062 1 95.81 145 SER B CA 1
ATOM 3407 C C . SER B 1 145 ? -16.984 13.953 -19.688 1 95.81 145 SER B C 1
ATOM 3409 O O . SER B 1 145 ? -16 13.273 -19.375 1 95.81 145 SER B O 1
ATOM 3411 N N . CYS B 1 146 ? -18.016 14.195 -18.953 1 96.81 146 CYS B N 1
ATOM 3412 C CA . CYS B 1 146 ? -18.172 13.461 -17.703 1 96.81 146 CYS B CA 1
ATOM 3413 C C . CYS B 1 146 ? -18.688 12.047 -17.969 1 96.81 146 CYS B C 1
ATOM 3415 O O . CYS B 1 146 ? -19.109 11.727 -19.078 1 96.81 146 CYS B O 1
ATOM 3417 N N . GLY B 1 147 ? -18.656 11.203 -16.906 1 93.44 147 GLY B N 1
ATOM 3418 C CA . GLY B 1 147 ? -19.141 9.844 -17.016 1 93.44 147 GLY B CA 1
ATOM 3419 C C . GLY B 1 147 ? -20.641 9.734 -16.922 1 93.44 147 GLY B C 1
ATOM 3420 O O . GLY B 1 147 ? -21.344 10.75 -16.953 1 93.44 147 GLY B O 1
ATOM 3421 N N . PRO B 1 148 ? -21 8.602 -16.828 1 95.12 148 PRO B N 1
ATOM 3422 C CA . PRO B 1 148 ? -20.344 7.32 -16.578 1 95.12 148 PRO B CA 1
ATOM 3423 C C . PRO B 1 148 ? -19.531 6.828 -17.781 1 95.12 148 PRO B C 1
ATOM 3425 O O . PRO B 1 148 ? -19.922 7.078 -18.938 1 95.12 148 PRO B O 1
ATOM 3428 N N . TYR B 1 149 ? -18.438 6.094 -17.484 1 97.06 149 TYR B N 1
ATOM 3429 C CA . TYR B 1 149 ? -17.531 5.648 -18.531 1 97.06 149 TYR B CA 1
ATOM 3430 C C . TYR B 1 149 ? -17.625 4.145 -18.734 1 97.06 149 TYR B C 1
ATOM 3432 O O . TYR B 1 149 ? -17.906 3.395 -17.797 1 97.06 149 TYR B O 1
ATOM 3440 N N . LYS B 1 150 ? -17.438 3.688 -19.906 1 96.31 150 LYS B N 1
ATOM 3441 C CA . LYS B 1 150 ? -17.312 2.291 -20.312 1 96.31 150 LYS B CA 1
ATOM 3442 C C . LYS B 1 150 ? -16.016 2.062 -21.078 1 96.31 150 LYS B C 1
ATOM 3444 O O . LYS B 1 150 ? -15.438 3.002 -21.641 1 96.31 150 LYS B O 1
ATOM 3449 N N . PRO B 1 151 ? -15.516 0.824 -21.078 1 94.75 151 PRO B N 1
ATOM 3450 C CA . PRO B 1 151 ? -14.25 0.584 -21.766 1 94.75 151 PRO B CA 1
ATOM 3451 C C . PRO B 1 151 ? -14.352 0.839 -23.281 1 94.75 151 PRO B C 1
ATOM 3453 O O . PRO B 1 151 ? -15.367 0.508 -23.891 1 94.75 151 PRO B O 1
ATOM 3456 N N . LYS B 1 152 ? -13.367 1.452 -23.75 1 89.62 152 LYS B N 1
ATOM 3457 C CA . LYS B 1 152 ? -13.203 1.557 -25.203 1 89.62 152 LYS B CA 1
ATOM 3458 C C . LYS B 1 152 ? -12.578 0.293 -25.781 1 89.62 152 LYS B C 1
ATOM 3460 O O . LYS B 1 152 ? -11.734 -0.336 -25.141 1 89.62 152 LYS B O 1
ATOM 3465 N N . ALA B 1 153 ? -12.898 -0.007 -26.938 1 78.62 153 ALA B N 1
ATOM 3466 C CA . ALA B 1 153 ? -12.375 -1.214 -27.562 1 78.62 153 ALA B CA 1
ATOM 3467 C C . ALA B 1 153 ? -10.883 -1.086 -27.828 1 78.62 153 ALA B C 1
ATOM 3469 O O . ALA B 1 153 ? -10.125 -2.037 -27.625 1 78.62 153 ALA B O 1
ATOM 3470 N N . THR B 1 154 ? -10.484 0.067 -28.188 1 72.75 154 THR B N 1
ATOM 3471 C CA . THR B 1 154 ? -9.086 0.266 -28.547 1 72.75 154 THR B CA 1
ATOM 3472 C C . THR B 1 154 ? -8.328 0.952 -27.406 1 72.75 154 THR B C 1
ATOM 3474 O O . THR B 1 154 ? -8.805 1.944 -26.859 1 72.75 154 THR B O 1
ATOM 3477 N N . LEU B 1 155 ? -7.262 0.282 -27.109 1 73.81 155 LEU B N 1
ATOM 3478 C CA . LEU B 1 155 ? -6.387 0.89 -26.109 1 73.81 155 LEU B CA 1
ATOM 3479 C C . LEU B 1 155 ? -5.395 1.846 -26.766 1 73.81 155 LEU B C 1
ATOM 3481 O O . LEU B 1 155 ? -4.742 1.491 -27.75 1 73.81 155 LEU B O 1
ATOM 3485 N N . ASN B 1 156 ? -5.562 3.076 -26.484 1 66.06 156 ASN B N 1
ATOM 3486 C CA . ASN B 1 156 ? -4.586 4.043 -26.984 1 66.06 156 ASN B CA 1
ATOM 3487 C C . ASN B 1 156 ? -3.512 4.336 -25.938 1 66.06 156 ASN B C 1
ATOM 3489 O O . ASN B 1 156 ? -3.787 4.32 -24.734 1 66.06 156 ASN B O 1
ATOM 3493 N N . GLN B 1 157 ? -2.389 4.008 -26.328 1 57.5 157 GLN B N 1
ATOM 3494 C CA . GLN B 1 157 ? -1.309 4.391 -25.422 1 57.5 157 GLN B CA 1
ATOM 3495 C C . GLN B 1 157 ? -1.252 5.906 -25.25 1 57.5 157 GLN B C 1
ATOM 3497 O O . GLN B 1 157 ? -0.807 6.625 -26.141 1 57.5 157 GLN B O 1
ATOM 3502 N N . ARG B 1 158 ? -2.234 6.469 -24.828 1 51.34 158 ARG B N 1
ATOM 3503 C CA . ARG B 1 158 ? -2.148 7.906 -24.594 1 51.34 158 ARG B CA 1
ATOM 3504 C C . ARG B 1 158 ? -1.078 8.227 -23.562 1 51.34 158 ARG B C 1
ATOM 3506 O O . ARG B 1 158 ? -0.941 7.516 -22.562 1 51.34 158 ARG B O 1
ATOM 3513 N N . LYS B 1 159 ? -0.123 8.969 -24.047 1 48.62 159 LYS B N 1
ATOM 3514 C CA . LYS B 1 159 ? 0.854 9.539 -23.109 1 48.62 159 LYS B CA 1
ATOM 3515 C C . LYS B 1 159 ? 0.164 10.281 -21.969 1 48.62 159 LYS B C 1
ATOM 3517 O O . LYS B 1 159 ? -0.815 11 -22.203 1 48.62 159 LYS B O 1
ATOM 3522 N N . ARG B 1 160 ? 0.243 9.703 -20.875 1 50.09 160 ARG B N 1
ATOM 3523 C CA . ARG B 1 160 ? -0.207 10.469 -19.703 1 50.09 160 ARG B CA 1
ATOM 3524 C C . ARG B 1 160 ? 0.022 11.961 -19.922 1 50.09 160 ARG B C 1
ATOM 3526 O O . ARG B 1 160 ? 1.15 12.391 -20.156 1 50.09 160 ARG B O 1
ATOM 3533 N N . VAL B 1 161 ? -0.944 12.688 -20.547 1 41.69 161 VAL B N 1
ATOM 3534 C CA . VAL B 1 161 ? -0.709 14.133 -20.5 1 41.69 161 VAL B CA 1
ATOM 3535 C C . VAL B 1 161 ? -0.412 14.57 -19.078 1 41.69 161 VAL B C 1
ATOM 3537 O O . VAL B 1 161 ? -1.148 14.219 -18.141 1 41.69 161 VAL B O 1
ATOM 3540 N N . ALA B 1 162 ? 0.856 14.781 -18.891 1 42.28 162 ALA B N 1
ATOM 3541 C CA . ALA B 1 162 ? 1.287 15.344 -17.609 1 42.28 162 ALA B CA 1
ATOM 3542 C C . ALA B 1 162 ? 0.222 16.266 -17.031 1 42.28 162 ALA B C 1
ATOM 3544 O O . ALA B 1 162 ? -0.03 17.344 -17.562 1 42.28 162 ALA B O 1
ATOM 3545 N N . GLN B 1 163 ? -0.979 15.75 -16.781 1 47.16 163 GLN B N 1
ATOM 3546 C CA . GLN B 1 163 ? -1.834 16.734 -16.125 1 47.16 163 GLN B CA 1
ATOM 3547 C C . GLN B 1 163 ? -1.054 17.531 -15.086 1 47.16 163 GLN B C 1
ATOM 3549 O O . GLN B 1 163 ? -0.144 17.016 -14.445 1 47.16 163 GLN B O 1
ATOM 3554 N N . HIS B 1 164 ? -1.072 18.828 -15.203 1 42.81 164 HIS B N 1
ATOM 3555 C CA . HIS B 1 164 ? -0.441 19.828 -14.367 1 42.81 164 HIS B CA 1
ATOM 3556 C C . HIS B 1 164 ? -0.482 19.438 -12.891 1 42.81 164 HIS B C 1
ATOM 3558 O O . HIS B 1 164 ? -1.562 19.281 -12.32 1 42.81 164 HIS B O 1
ATOM 3564 N N . ALA B 1 165 ? 0.319 18.469 -12.609 1 44.47 165 ALA B N 1
ATOM 3565 C CA . ALA B 1 165 ? 0.494 18.375 -11.164 1 44.47 165 ALA B CA 1
ATOM 3566 C C . ALA B 1 165 ? 0.308 19.75 -10.508 1 44.47 165 ALA B C 1
ATOM 3568 O O . ALA B 1 165 ? 0.993 20.703 -10.859 1 44.47 165 ALA B O 1
ATOM 3569 N N . ASN B 1 166 ? -0.858 20.156 -10.312 1 47.59 166 ASN B N 1
ATOM 3570 C CA . ASN B 1 166 ? -1.001 21.375 -9.531 1 47.59 166 ASN B CA 1
ATOM 3571 C C . ASN B 1 166 ? 0.043 21.453 -8.422 1 47.59 166 ASN B C 1
ATOM 3573 O O . ASN B 1 166 ? 0.001 20.672 -7.465 1 47.59 166 ASN B O 1
ATOM 3577 N N . THR B 1 167 ? 1.25 22.062 -8.828 1 47.5 167 THR B N 1
ATOM 3578 C CA . THR B 1 167 ? 2.34 22.328 -7.895 1 47.5 167 THR B CA 1
ATOM 3579 C C . THR B 1 167 ? 1.795 22.641 -6.504 1 47.5 167 THR B C 1
ATOM 3581 O O . THR B 1 167 ? 2.502 22.5 -5.508 1 47.5 167 THR B O 1
ATOM 3584 N N . ARG B 1 168 ? 0.641 23.297 -6.562 1 44.09 168 ARG B N 1
ATOM 3585 C CA . ARG B 1 168 ? 0.154 23.703 -5.254 1 44.09 168 ARG B CA 1
ATOM 3586 C C . ARG B 1 168 ? -0.388 22.516 -4.465 1 44.09 168 ARG B C 1
ATOM 3588 O O . ARG B 1 168 ? -0.693 22.641 -3.277 1 44.09 168 ARG B O 1
ATOM 3595 N N . SER B 1 169 ? -0.631 21.453 -5.125 1 47.12 169 SER B N 1
ATOM 3596 C CA . SER B 1 169 ? -1.271 20.391 -4.352 1 47.12 169 SER B CA 1
ATOM 3597 C C . SER B 1 169 ? -0.237 19.469 -3.732 1 47.12 169 SER B C 1
ATOM 3599 O O . SER B 1 169 ? 0.111 18.438 -4.32 1 47.12 169 SER B O 1
ATOM 3601 N N . HIS B 1 170 ? 0.701 20.203 -3.059 1 54.06 170 HIS B N 1
ATOM 3602 C CA . HIS B 1 170 ? 1.413 19.359 -2.105 1 54.06 170 HIS B CA 1
ATOM 3603 C C . HIS B 1 170 ? 0.443 18.641 -1.176 1 54.06 170 HIS B C 1
ATOM 3605 O O . HIS B 1 170 ? -0.03 19.219 -0.195 1 54.06 170 HIS B O 1
ATOM 3611 N N . ASP B 1 171 ? -0.067 17.5 -1.522 1 66.19 171 ASP B N 1
ATOM 3612 C CA . ASP B 1 171 ? -1.33 16.844 -1.21 1 66.19 171 ASP B CA 1
ATOM 3613 C C . ASP B 1 171 ? -1.245 16.094 0.121 1 66.19 171 ASP B C 1
ATOM 3615 O O . ASP B 1 171 ? -2.234 15.523 0.581 1 66.19 171 ASP B O 1
ATOM 3619 N N . THR B 1 172 ? 0.025 16.281 0.817 1 89.44 172 THR B N 1
ATOM 3620 C CA . THR B 1 172 ? 0.168 15.383 1.952 1 89.44 172 THR B CA 1
ATOM 3621 C C . THR B 1 172 ? 1.02 16.016 3.047 1 89.44 172 THR B C 1
ATOM 3623 O O . THR B 1 172 ? 1.983 16.734 2.756 1 89.44 172 THR B O 1
ATOM 3626 N N . ILE B 1 173 ? 0.596 16.031 4.27 1 95.25 173 ILE B N 1
ATOM 3627 C CA . ILE B 1 173 ? 1.563 16.281 5.332 1 95.25 173 ILE B CA 1
ATOM 3628 C C . ILE B 1 173 ? 2.344 15 5.633 1 95.25 173 ILE B C 1
ATOM 3630 O O . ILE B 1 173 ? 1.767 13.914 5.688 1 95.25 173 ILE B O 1
ATOM 3634 N N . GLY B 1 174 ? 3.625 15.07 5.672 1 97.19 174 GLY B N 1
ATOM 3635 C CA . GLY B 1 174 ? 4.539 14.055 6.164 1 97.19 174 GLY B CA 1
ATOM 3636 C C . GLY B 1 174 ? 5.391 14.531 7.328 1 97.19 174 GLY B C 1
ATOM 3637 O O . GLY B 1 174 ? 5.82 15.688 7.355 1 97.19 174 GLY B O 1
ATOM 3638 N N . MET B 1 175 ? 5.594 13.703 8.258 1 97.44 175 MET B N 1
ATOM 3639 C CA . MET B 1 175 ? 6.383 14.078 9.43 1 97.44 175 MET B CA 1
ATOM 3640 C C . MET B 1 175 ? 7.293 12.93 9.859 1 97.44 175 MET B C 1
ATOM 3642 O O . MET B 1 175 ? 6.891 11.766 9.836 1 97.44 175 MET B O 1
ATOM 3646 N N . VAL B 1 176 ? 8.469 13.297 10.289 1 98.19 176 VAL B N 1
ATOM 3647 C CA . VAL B 1 176 ? 9.422 12.391 10.93 1 98.19 176 VAL B CA 1
ATOM 3648 C C . VAL B 1 176 ? 9.797 12.93 12.305 1 98.19 176 VAL B C 1
ATOM 3650 O O . VAL B 1 176 ? 10 14.133 12.477 1 98.19 176 VAL B O 1
ATOM 3653 N N . ALA B 1 177 ? 9.844 12.094 13.219 1 97.88 177 ALA B N 1
ATOM 3654 C CA . ALA B 1 177 ? 10.273 12.461 14.562 1 97.88 177 ALA B CA 1
ATOM 3655 C C . ALA B 1 177 ? 11.398 11.547 15.055 1 97.88 177 ALA B C 1
ATOM 3657 O O . ALA B 1 177 ? 11.383 10.344 14.789 1 97.88 177 ALA B O 1
ATOM 3658 N N . LEU B 1 178 ? 12.336 12.094 15.68 1 96.88 178 LEU B N 1
ATOM 3659 C CA . LEU B 1 178 ? 13.477 11.414 16.281 1 96.88 178 LEU B CA 1
ATOM 3660 C C . LEU B 1 178 ? 13.695 11.891 17.719 1 96.88 178 LEU B C 1
ATOM 3662 O O . LEU B 1 178 ? 13.719 13.094 17.984 1 96.88 178 LEU B O 1
ATOM 3666 N N . ASP B 1 179 ? 13.852 10.984 18.609 1 94.62 179 ASP B N 1
ATOM 3667 C CA . ASP B 1 179 ? 14.141 11.414 19.969 1 94.62 179 ASP B CA 1
ATOM 3668 C C . ASP B 1 179 ? 15.602 11.172 20.328 1 94.62 179 ASP B C 1
ATOM 3670 O O . ASP B 1 179 ? 16.391 10.734 19.484 1 94.62 179 ASP B O 1
ATOM 3674 N N . GLN B 1 180 ? 16 11.5 21.5 1 90.81 180 GLN B N 1
ATOM 3675 C CA . GLN B 1 180 ? 17.391 11.492 21.938 1 90.81 180 GLN B CA 1
ATOM 3676 C C . GLN B 1 180 ? 17.922 10.07 22.062 1 90.81 180 GLN B C 1
ATOM 3678 O O . GLN B 1 180 ? 19.141 9.852 22.078 1 90.81 180 GLN B O 1
ATOM 3683 N N . ASN B 1 181 ? 17.047 9.102 22.109 1 91.94 181 ASN B N 1
ATOM 3684 C CA . ASN B 1 181 ? 17.453 7.707 22.266 1 91.94 181 ASN B CA 1
ATOM 3685 C C . ASN B 1 181 ? 17.562 7 20.922 1 91.94 181 ASN B C 1
ATOM 3687 O O . ASN B 1 181 ? 17.781 5.785 20.859 1 91.94 181 ASN B O 1
ATOM 3691 N N . GLY B 1 182 ? 17.281 7.707 19.859 1 92.25 182 GLY B N 1
ATOM 3692 C CA . GLY B 1 182 ? 17.453 7.145 18.531 1 92.25 182 GLY B CA 1
ATOM 3693 C C . GLY B 1 182 ? 16.172 6.52 17.984 1 92.25 182 GLY B C 1
ATOM 3694 O O . GLY B 1 182 ? 16.188 5.859 16.938 1 92.25 182 GLY B O 1
ATOM 3695 N N . HIS B 1 183 ? 15.094 6.719 18.734 1 96.69 183 HIS B N 1
ATOM 3696 C CA . HIS B 1 183 ? 13.812 6.25 18.234 1 96.69 183 HIS B CA 1
ATOM 3697 C C . HIS B 1 183 ? 13.289 7.152 17.125 1 96.69 183 HIS B C 1
ATOM 3699 O O . HIS B 1 183 ? 13.383 8.375 17.219 1 96.69 183 HIS B O 1
ATOM 3705 N N . VAL B 1 184 ? 12.805 6.496 16.109 1 98.38 184 VAL B N 1
ATOM 3706 C CA . VAL B 1 184 ? 12.273 7.281 15 1 98.38 184 VAL B CA 1
ATOM 3707 C C . VAL B 1 184 ? 10.844 6.84 14.695 1 98.38 184 VAL B C 1
ATOM 3709 O O . VAL B 1 184 ? 10.484 5.684 14.914 1 98.38 184 VAL B O 1
ATOM 3712 N N . ALA B 1 185 ? 10.008 7.699 14.25 1 98.81 185 ALA B N 1
ATOM 3713 C CA . ALA B 1 185 ? 8.664 7.449 13.734 1 98.81 185 ALA B CA 1
ATOM 3714 C C . ALA B 1 185 ? 8.375 8.32 12.516 1 98.81 185 ALA B C 1
ATOM 3716 O O . ALA B 1 185 ? 9.023 9.344 12.312 1 98.81 185 ALA B O 1
ATOM 3717 N N . ALA B 1 186 ? 7.527 7.895 11.75 1 98.88 186 ALA B N 1
ATOM 3718 C CA . ALA B 1 186 ? 7.086 8.648 10.578 1 98.88 186 ALA B CA 1
ATOM 3719 C C . ALA B 1 186 ? 5.574 8.539 10.391 1 98.88 186 ALA B C 1
ATOM 3721 O O . ALA B 1 186 ? 4.965 7.551 10.812 1 98.88 186 ALA B O 1
ATOM 3722 N N . GLY B 1 187 ? 4.941 9.5 9.797 1 98.69 187 GLY B N 1
ATOM 3723 C CA . GLY B 1 187 ? 3.51 9.5 9.539 1 98.69 187 GLY B CA 1
ATOM 3724 C C . GLY B 1 187 ? 3.111 10.422 8.398 1 98.69 187 GLY B C 1
ATOM 3725 O O . GLY B 1 187 ? 3.879 11.305 8.016 1 98.69 187 GLY B O 1
ATOM 3726 N N . THR B 1 188 ? 2.01 10.164 7.859 1 98.75 188 THR B N 1
ATOM 3727 C CA . THR B 1 188 ? 1.454 10.938 6.754 1 98.75 188 THR B CA 1
ATOM 3728 C C . THR B 1 188 ? -0.059 11.078 6.902 1 98.75 188 THR B C 1
ATOM 3730 O O . THR B 1 188 ? -0.708 10.242 7.527 1 98.75 188 THR B O 1
ATOM 3733 N N . SER B 1 189 ? -0.627 12.148 6.328 1 98.44 189 SER B N 1
ATOM 3734 C CA . SER B 1 189 ? -2.068 12.352 6.215 1 98.44 189 SER B CA 1
ATOM 3735 C C . SER B 1 189 ? -2.414 13.195 4.992 1 98.44 189 SER B C 1
ATOM 3737 O O . SER B 1 189 ? -1.701 14.148 4.664 1 98.44 189 SER B O 1
ATOM 3739 N N . THR B 1 190 ? -3.486 12.844 4.305 1 97.88 190 THR B N 1
ATOM 3740 C CA . THR B 1 190 ? -3.875 13.539 3.086 1 97.88 190 THR B CA 1
ATOM 3741 C C . THR B 1 190 ? -5.359 13.336 2.795 1 97.88 190 THR B C 1
ATOM 3743 O O . THR B 1 190 ? -5.973 12.398 3.303 1 97.88 190 THR B O 1
ATOM 3746 N N . ASN B 1 191 ? -5.891 14.273 2.086 1 97.81 191 ASN B N 1
ATOM 3747 C CA . ASN B 1 191 ? -7.227 14.031 1.545 1 97.81 191 ASN B CA 1
ATOM 3748 C C . ASN B 1 191 ? -7.172 13.625 0.074 1 97.81 191 ASN B C 1
ATOM 3750 O O . ASN B 1 191 ? -8.211 13.43 -0.558 1 97.81 191 ASN B O 1
ATOM 3754 N N . GLY B 1 192 ? -5.953 13.477 -0.443 1 95.44 192 GLY B N 1
ATOM 3755 C CA . GLY B 1 192 ? -5.77 12.844 -1.74 1 95.44 192 GLY B CA 1
ATOM 3756 C C . GLY B 1 192 ? -5.859 13.82 -2.898 1 95.44 192 GLY B C 1
ATOM 3757 O O . GLY B 1 192 ? -5.531 15 -2.75 1 95.44 192 GLY B O 1
ATOM 3758 N N . LEU B 1 193 ? -6.105 13.352 -4.066 1 96 193 LEU B N 1
ATOM 3759 C CA . LEU B 1 193 ? -6.141 14.062 -5.34 1 96 193 LEU B CA 1
ATOM 3760 C C . LEU B 1 193 ? -7.547 14.578 -5.637 1 96 193 LEU B C 1
ATOM 3762 O O . LEU B 1 193 ? -8.523 13.828 -5.516 1 96 193 LEU B O 1
ATOM 3766 N N . THR B 1 194 ? -7.617 15.836 -6.008 1 96.31 194 THR B N 1
ATOM 3767 C CA . THR B 1 194 ? -8.914 16.391 -6.375 1 96.31 194 THR B CA 1
ATOM 3768 C C . THR B 1 194 ? -9.453 15.703 -7.629 1 96.31 194 THR B C 1
ATOM 3770 O O . THR B 1 194 ? -8.719 15.484 -8.586 1 96.31 194 THR B O 1
ATOM 3773 N N . HIS B 1 195 ? -10.727 15.305 -7.605 1 97.25 195 HIS B N 1
ATOM 3774 C CA . HIS B 1 195 ? -11.484 14.695 -8.695 1 97.25 195 HIS B CA 1
ATOM 3775 C C . HIS B 1 195 ? -10.961 13.305 -9.031 1 97.25 195 HIS B C 1
ATOM 3777 O O . HIS B 1 195 ? -11.062 12.859 -10.172 1 97.25 195 HIS B O 1
ATOM 3783 N N . LYS B 1 196 ? -10.328 12.711 -8.094 1 97.94 196 LYS B N 1
ATOM 3784 C CA . LYS B 1 196 ? -9.852 11.344 -8.266 1 97.94 196 LYS B CA 1
ATOM 3785 C C . LYS B 1 196 ? -11.008 10.383 -8.531 1 97.94 196 LYS B C 1
ATOM 3787 O O . LYS B 1 196 ? -12.141 10.648 -8.125 1 97.94 196 LYS B O 1
ATOM 3792 N N . VAL B 1 197 ? -10.672 9.328 -9.211 1 98.38 197 VAL B N 1
ATOM 3793 C CA . VAL B 1 197 ? -11.633 8.227 -9.312 1 98.38 197 VAL B CA 1
ATOM 3794 C C . VAL B 1 197 ? -11.984 7.727 -7.914 1 98.38 197 VAL B C 1
ATOM 3796 O O . VAL B 1 197 ? -11.109 7.531 -7.074 1 98.38 197 VAL B O 1
ATOM 3799 N N . PRO B 1 198 ? -13.336 7.559 -7.656 1 98.5 198 PRO B N 1
ATOM 3800 C CA . PRO B 1 198 ? -13.703 7.086 -6.32 1 98.5 198 PRO B CA 1
ATOM 3801 C C . PRO B 1 198 ? -12.969 5.809 -5.922 1 98.5 198 PRO B C 1
ATOM 3803 O O . PRO B 1 198 ? -12.859 4.883 -6.727 1 98.5 198 PRO B O 1
ATOM 3806 N N . GLY B 1 199 ? -12.422 5.77 -4.699 1 98.81 199 GLY B N 1
ATOM 3807 C CA . GLY B 1 199 ? -11.711 4.605 -4.199 1 98.81 199 GLY B CA 1
ATOM 3808 C C . GLY B 1 199 ? -10.211 4.707 -4.371 1 98.81 199 GLY B C 1
ATOM 3809 O O . GLY B 1 199 ? -9.461 3.877 -3.85 1 98.81 199 GLY B O 1
ATOM 3810 N N . ARG B 1 200 ? -9.773 5.789 -5.047 1 98.81 200 ARG B N 1
ATOM 3811 C CA . ARG B 1 200 ? -8.344 5.938 -5.316 1 98.81 200 ARG B CA 1
ATOM 3812 C C . ARG B 1 200 ? -7.562 6.133 -4.023 1 98.81 200 ARG B C 1
ATOM 3814 O O . ARG B 1 200 ? -7.965 6.914 -3.158 1 98.81 200 ARG B O 1
ATOM 3821 N N . VAL B 1 201 ? -6.461 5.402 -3.922 1 98.75 201 VAL B N 1
ATOM 3822 C CA . VAL B 1 201 ? -5.496 5.543 -2.834 1 98.75 201 VAL B CA 1
ATOM 3823 C C . VAL B 1 201 ? -4.133 5.934 -3.396 1 98.75 201 VAL B C 1
ATOM 3825 O O . VAL B 1 201 ? -3.641 5.305 -4.336 1 98.75 201 VAL B O 1
ATOM 3828 N N . GLY B 1 202 ? -3.521 6.98 -2.854 1 97.75 202 GLY B N 1
ATOM 3829 C CA . GLY B 1 202 ? -2.184 7.391 -3.246 1 97.75 202 GLY B CA 1
ATOM 3830 C C . GLY B 1 202 ? -1.096 6.789 -2.377 1 97.75 202 GLY B C 1
ATOM 3831 O O . GLY B 1 202 ? -1.299 5.746 -1.752 1 97.75 202 GLY B O 1
ATOM 3832 N N . ASP B 1 203 ? 0.03 7.426 -2.314 1 98.25 203 ASP B N 1
ATOM 3833 C CA . ASP B 1 203 ? 1.22 6.875 -1.673 1 98.25 203 ASP B CA 1
ATOM 3834 C C . ASP B 1 203 ? 1.163 7.066 -0.158 1 98.25 203 ASP B C 1
ATOM 3836 O O . ASP B 1 203 ? 1.845 6.359 0.587 1 98.25 203 ASP B O 1
ATOM 3840 N N . SER B 1 204 ? 0.384 7.988 0.315 1 98.5 204 SER B N 1
ATOM 3841 C CA . SER B 1 204 ? 0.478 8.469 1.688 1 98.5 204 SER B CA 1
ATOM 3842 C C . SER B 1 204 ? 0.254 7.344 2.688 1 98.5 204 SER B C 1
ATOM 3844 O O . SER B 1 204 ? 1.018 7.191 3.645 1 98.5 204 SER B O 1
ATOM 3846 N N . PRO B 1 205 ? -0.735 6.484 2.473 1 98.88 205 PRO B N 1
ATOM 3847 C CA . PRO B 1 205 ? -0.951 5.426 3.459 1 98.88 205 PRO B CA 1
ATOM 3848 C C . PRO B 1 205 ? -0.192 4.145 3.125 1 98.88 205 PRO B C 1
ATOM 3850 O O . PRO B 1 205 ? -0.407 3.109 3.762 1 98.88 205 PRO B O 1
ATOM 3853 N N . ILE B 1 206 ? 0.647 4.125 2.15 1 98.88 206 ILE B N 1
ATOM 3854 C CA . ILE B 1 206 ? 1.348 2.93 1.698 1 98.88 206 ILE B CA 1
ATOM 3855 C C . ILE B 1 206 ? 2.762 2.91 2.271 1 98.88 206 ILE B C 1
ATOM 3857 O O . ILE B 1 206 ? 3.557 3.818 2.012 1 98.88 206 ILE B O 1
ATOM 3861 N N . VAL B 1 207 ? 3.055 1.861 2.959 1 98.88 207 VAL B N 1
ATOM 3862 C CA . VAL B 1 207 ? 4.348 1.689 3.609 1 98.88 207 VAL B CA 1
ATOM 3863 C C . VAL B 1 207 ? 5.465 1.769 2.57 1 98.88 207 VAL B C 1
ATOM 3865 O O . VAL B 1 207 ? 5.402 1.104 1.533 1 98.88 207 VAL B O 1
ATOM 3868 N N . GLY B 1 208 ? 6.465 2.58 2.854 1 98.94 208 GLY B N 1
ATOM 3869 C CA . GLY B 1 208 ? 7.613 2.674 1.968 1 98.94 208 GLY B CA 1
ATOM 3870 C C . GLY B 1 208 ? 7.445 3.715 0.878 1 98.94 208 GLY B C 1
ATOM 3871 O O . GLY B 1 208 ? 8.422 4.141 0.261 1 98.94 208 GLY B O 1
ATOM 3872 N N . ALA B 1 209 ? 6.199 4.105 0.601 1 98.81 209 ALA B N 1
ATOM 3873 C CA . ALA B 1 209 ? 5.918 5.141 -0.392 1 98.81 209 ALA B CA 1
ATOM 3874 C C . ALA B 1 209 ? 5.734 6.504 0.271 1 98.81 209 ALA B C 1
ATOM 3876 O O . ALA B 1 209 ? 6.609 7.367 0.186 1 98.81 209 ALA B O 1
ATOM 3877 N N . GLY B 1 210 ? 4.723 6.629 1.095 1 98.62 210 GLY B N 1
ATOM 3878 C CA . GLY B 1 210 ? 4.461 7.887 1.779 1 98.62 210 GLY B CA 1
ATOM 3879 C C . GLY B 1 210 ? 5.465 8.188 2.877 1 98.62 210 GLY B C 1
ATOM 3880 O O . GLY B 1 210 ? 5.887 9.336 3.041 1 98.62 210 GLY B O 1
ATOM 3881 N N . ALA B 1 211 ? 5.805 7.148 3.6 1 98.94 211 ALA B N 1
ATOM 3882 C CA . ALA B 1 211 ? 6.762 7.297 4.691 1 98.94 211 ALA B CA 1
ATOM 3883 C C . ALA B 1 211 ? 7.379 5.949 5.062 1 98.94 211 ALA B C 1
ATOM 3885 O O . ALA B 1 211 ? 6.852 4.895 4.699 1 98.94 211 ALA B O 1
ATOM 3886 N N . TYR B 1 212 ? 8.492 5.98 5.73 1 98.94 212 TYR B N 1
ATOM 3887 C CA . TYR B 1 212 ? 9.148 4.801 6.281 1 98.94 212 TYR B CA 1
ATOM 3888 C C . TYR B 1 212 ? 10.062 5.18 7.441 1 98.94 212 TYR B C 1
ATOM 3890 O O . TYR B 1 212 ? 10.711 6.227 7.41 1 98.94 212 TYR B O 1
ATOM 3898 N N . ALA B 1 213 ? 10.102 4.355 8.422 1 98.94 213 ALA B N 1
ATOM 3899 C CA . ALA B 1 213 ? 10.945 4.598 9.586 1 98.94 213 ALA B CA 1
ATOM 3900 C C . ALA B 1 213 ? 11.578 3.299 10.086 1 98.94 213 ALA B C 1
ATOM 3902 O O . ALA B 1 213 ? 10.914 2.262 10.148 1 98.94 213 ALA B O 1
ATOM 3903 N N . ASP B 1 214 ? 12.766 3.312 10.359 1 98.81 214 ASP B N 1
ATOM 3904 C CA . ASP B 1 214 ? 13.555 2.248 10.969 1 98.81 214 ASP B CA 1
ATOM 3905 C C . ASP B 1 214 ? 14.609 2.822 11.914 1 98.81 214 ASP B C 1
ATOM 3907 O O . ASP B 1 214 ? 15.562 3.465 11.469 1 98.81 214 ASP B O 1
ATOM 3911 N N . SER B 1 215 ? 14.477 2.549 13.164 1 98.31 215 SER B N 1
ATOM 3912 C CA . SER B 1 215 ? 15.328 3.186 14.172 1 98.31 215 SER B CA 1
ATOM 3913 C C . SER B 1 215 ? 16.781 2.729 14.039 1 98.31 215 SER B C 1
ATOM 3915 O O . SER B 1 215 ? 17.672 3.32 14.641 1 98.31 215 SER B O 1
ATOM 3917 N N . SER B 1 216 ? 17.031 1.8 13.203 1 97.94 216 SER B N 1
ATOM 3918 C CA . SER B 1 216 ? 18.422 1.396 12.945 1 97.94 216 SER B CA 1
ATOM 3919 C C . SER B 1 216 ? 19.016 2.182 11.789 1 97.94 216 SER B C 1
ATOM 3921 O O . SER B 1 216 ? 20.219 2.127 11.555 1 97.94 216 SER B O 1
ATOM 3923 N N . ALA B 1 217 ? 18.219 2.959 11.109 1 98.25 217 ALA B N 1
ATOM 3924 C CA . ALA B 1 217 ? 18.719 3.598 9.891 1 98.25 217 ALA B CA 1
ATOM 3925 C C . ALA B 1 217 ? 18.266 5.051 9.812 1 98.25 217 ALA B C 1
ATOM 3927 O O . ALA B 1 217 ? 19.062 5.945 9.547 1 98.25 217 ALA B O 1
ATOM 3928 N N . GLY B 1 218 ? 16.969 5.266 9.984 1 98.69 218 GLY B N 1
ATOM 3929 C CA . GLY B 1 218 ? 16.391 6.594 9.836 1 98.69 218 GLY B CA 1
ATOM 3930 C C . GLY B 1 218 ? 14.945 6.578 9.391 1 98.69 218 GLY B C 1
ATOM 3931 O O . GLY B 1 218 ? 14.242 5.59 9.586 1 98.69 218 GLY B O 1
ATOM 3932 N N . ALA B 1 219 ? 14.516 7.695 8.875 1 98.94 219 ALA B N 1
ATOM 3933 C CA . ALA B 1 219 ? 13.133 7.828 8.406 1 98.94 219 ALA B CA 1
ATOM 3934 C C . ALA B 1 219 ? 13.047 8.797 7.23 1 98.94 219 ALA B C 1
ATOM 3936 O O . ALA B 1 219 ? 13.953 9.602 7.008 1 98.94 219 ALA B O 1
ATOM 3937 N N . ALA B 1 220 ? 12.008 8.664 6.504 1 98.94 220 ALA B N 1
ATOM 3938 C CA . ALA B 1 220 ? 11.727 9.531 5.363 1 98.94 220 ALA B CA 1
ATOM 3939 C C . ALA B 1 220 ? 10.227 9.641 5.105 1 98.94 220 ALA B C 1
ATOM 3941 O O . ALA B 1 220 ? 9.461 8.758 5.504 1 98.94 220 ALA B O 1
ATOM 3942 N N . THR B 1 221 ? 9.797 10.672 4.523 1 98.81 221 THR B N 1
ATOM 3943 C CA . THR B 1 221 ? 8.43 10.859 4.07 1 98.81 221 THR B CA 1
ATOM 3944 C C . THR B 1 221 ? 8.391 11.68 2.785 1 98.81 221 THR B C 1
ATOM 3946 O O . THR B 1 221 ? 9.219 12.57 2.586 1 98.81 221 THR B O 1
ATOM 3949 N N . ALA B 1 222 ? 7.461 11.328 1.97 1 98.06 222 ALA B N 1
ATOM 3950 C CA . ALA B 1 222 ? 7.418 11.914 0.632 1 98.06 222 ALA B CA 1
ATOM 3951 C C . ALA B 1 222 ? 6.059 12.562 0.358 1 98.06 222 ALA B C 1
ATOM 3953 O O . ALA B 1 222 ? 5.07 12.242 1.023 1 98.06 222 ALA B O 1
ATOM 3954 N N . THR B 1 223 ? 6.004 13.492 -0.596 1 95.88 223 THR B N 1
ATOM 3955 C CA . THR B 1 223 ? 4.801 14.164 -1.081 1 95.88 223 THR B CA 1
ATOM 3956 C C . THR B 1 223 ? 4.875 14.383 -2.59 1 95.88 223 THR B C 1
ATOM 3958 O O . THR B 1 223 ? 5.965 14.516 -3.148 1 95.88 223 THR B O 1
ATOM 3961 N N . GLY B 1 224 ? 3.766 14.32 -3.258 1 95.38 224 GLY B N 1
ATOM 3962 C CA . GLY B 1 224 ? 3.738 14.539 -4.695 1 95.38 224 GLY B CA 1
ATOM 3963 C C . GLY B 1 224 ? 2.701 13.695 -5.41 1 95.38 224 GLY B C 1
ATOM 3964 O O . GLY B 1 224 ? 1.618 13.445 -4.875 1 95.38 224 GLY B O 1
ATOM 3965 N N . ASP B 1 225 ? 3 13.383 -6.684 1 95.12 225 ASP B N 1
ATOM 3966 C CA . ASP B 1 225 ? 2.152 12.492 -7.465 1 95.12 225 ASP B CA 1
ATOM 3967 C C . ASP B 1 225 ? 2.135 11.086 -6.863 1 95.12 225 ASP B C 1
ATOM 3969 O O . ASP B 1 225 ? 2.951 10.242 -7.227 1 95.12 225 ASP B O 1
ATOM 3973 N N . GLY B 1 226 ? 1.139 10.883 -6.078 1 96.81 226 GLY B N 1
ATOM 3974 C CA . GLY B 1 226 ? 1.093 9.672 -5.273 1 96.81 226 GLY B CA 1
ATOM 3975 C C . GLY B 1 226 ? 1.044 8.406 -6.102 1 96.81 226 GLY B C 1
ATOM 3976 O O . GLY B 1 226 ? 1.537 7.359 -5.672 1 96.81 226 GLY B O 1
ATOM 3977 N N . ASP B 1 227 ? 0.426 8.5 -7.301 1 97.44 227 ASP B N 1
ATOM 3978 C CA . ASP B 1 227 ? 0.34 7.328 -8.164 1 97.44 227 ASP B CA 1
ATOM 3979 C C . ASP B 1 227 ? 1.716 6.941 -8.703 1 97.44 227 ASP B C 1
ATOM 3981 O O . ASP B 1 227 ? 2.066 5.762 -8.742 1 97.44 227 ASP B O 1
ATOM 3985 N N . VAL B 1 228 ? 2.496 7.922 -9.031 1 97.25 228 VAL B N 1
ATOM 3986 C CA . VAL B 1 228 ? 3.834 7.66 -9.547 1 97.25 228 VAL B CA 1
ATOM 3987 C C . VAL B 1 228 ? 4.773 7.293 -8.398 1 97.25 228 VAL B C 1
ATOM 3989 O O . VAL B 1 228 ? 5.516 6.316 -8.484 1 97.25 228 VAL B O 1
ATOM 3992 N N . MET B 1 229 ? 4.707 8.016 -7.344 1 97 229 MET B N 1
ATOM 3993 C CA . MET B 1 229 ? 5.656 7.844 -6.25 1 97 229 MET B CA 1
ATOM 3994 C C . MET B 1 229 ? 5.523 6.465 -5.621 1 97 229 MET B C 1
ATOM 3996 O O . MET B 1 229 ? 6.527 5.832 -5.281 1 97 229 MET B O 1
ATOM 4000 N N . MET B 1 230 ? 4.312 5.977 -5.469 1 98 230 MET B N 1
ATOM 4001 C CA . MET B 1 230 ? 4.133 4.695 -4.789 1 98 230 MET B CA 1
ATOM 4002 C C . MET B 1 230 ? 4.754 3.561 -5.602 1 98 230 MET B C 1
ATOM 4004 O O . MET B 1 230 ? 5.121 2.525 -5.043 1 98 230 MET B O 1
ATOM 4008 N N . ARG B 1 231 ? 4.945 3.775 -6.906 1 98.75 231 ARG B N 1
ATOM 4009 C CA . ARG B 1 231 ? 5.504 2.746 -7.773 1 98.75 231 ARG B CA 1
ATOM 4010 C C . ARG B 1 231 ? 7.008 2.6 -7.555 1 98.75 231 ARG B C 1
ATOM 4012 O O . ARG B 1 231 ? 7.605 1.601 -7.961 1 98.75 231 ARG B O 1
ATOM 4019 N N . PHE B 1 232 ? 7.605 3.623 -6.859 1 98.88 232 PHE B N 1
ATOM 4020 C CA . PHE B 1 232 ? 9.062 3.625 -6.742 1 98.88 232 PHE B CA 1
ATOM 4021 C C . PHE B 1 232 ? 9.484 3.586 -5.277 1 98.88 232 PHE B C 1
ATOM 4023 O O . PHE B 1 232 ? 10.672 3.465 -4.973 1 98.88 232 PHE B O 1
ATOM 4030 N N . LEU B 1 233 ? 8.602 3.727 -4.379 1 98.88 233 LEU B N 1
ATOM 4031 C CA . LEU B 1 233 ? 8.812 3.594 -2.939 1 98.88 233 LEU B CA 1
ATOM 4032 C C . LEU B 1 233 ? 10 4.434 -2.479 1 98.88 233 LEU B C 1
ATOM 4034 O O . LEU B 1 233 ? 10.93 3.91 -1.861 1 98.88 233 LEU B O 1
ATOM 4038 N N . PRO B 1 234 ? 9.922 5.719 -2.664 1 98.94 234 PRO B N 1
ATOM 4039 C CA . PRO B 1 234 ? 11.078 6.574 -2.406 1 98.94 234 PRO B CA 1
ATOM 4040 C C . PRO B 1 234 ? 11.461 6.617 -0.929 1 98.94 234 PRO B C 1
ATOM 4042 O O . PRO B 1 234 ? 12.648 6.676 -0.597 1 98.94 234 PRO B O 1
ATOM 4045 N N . SER B 1 235 ? 10.5 6.57 -0.022 1 98.94 235 SER B N 1
ATOM 4046 C CA . SER B 1 235 ? 10.82 6.648 1.4 1 98.94 235 SER B CA 1
ATOM 4047 C C . SER B 1 235 ? 11.578 5.414 1.867 1 98.94 235 SER B C 1
ATOM 4049 O O . SER B 1 235 ? 12.539 5.523 2.639 1 98.94 235 SER B O 1
ATOM 4051 N N . TYR B 1 236 ? 11.172 4.266 1.406 1 98.94 236 TYR B N 1
ATOM 4052 C CA . TYR B 1 236 ? 11.883 3.035 1.735 1 98.94 236 TYR B CA 1
ATOM 4053 C C . TYR B 1 236 ? 13.305 3.062 1.181 1 98.94 236 TYR B C 1
ATOM 4055 O O . TYR B 1 236 ? 14.258 2.705 1.876 1 98.94 236 TYR B O 1
ATOM 4063 N N . LEU B 1 237 ? 13.406 3.449 -0.102 1 98.94 237 LEU B N 1
ATOM 4064 C CA . LEU B 1 237 ? 14.719 3.496 -0.733 1 98.94 237 LEU B CA 1
ATOM 4065 C C . LEU B 1 237 ? 15.656 4.422 0.032 1 98.94 237 LEU B C 1
ATOM 4067 O O . LEU B 1 237 ? 16.812 4.07 0.287 1 98.94 237 LEU B O 1
ATOM 4071 N N . ALA B 1 238 ? 15.156 5.578 0.382 1 98.94 238 ALA B N 1
ATOM 4072 C CA . ALA B 1 238 ? 15.977 6.543 1.106 1 98.94 238 ALA B CA 1
ATOM 4073 C C . ALA B 1 238 ? 16.469 5.961 2.426 1 98.94 238 ALA B C 1
ATOM 4075 O O . ALA B 1 238 ? 17.656 6.109 2.773 1 98.94 238 ALA B O 1
ATOM 4076 N N . VAL B 1 239 ? 15.617 5.285 3.141 1 98.94 239 VAL B N 1
ATOM 4077 C CA . VAL B 1 239 ? 15.992 4.715 4.434 1 98.94 239 VAL B CA 1
ATOM 4078 C C . VAL B 1 239 ? 17.016 3.594 4.23 1 98.94 239 VAL B C 1
ATOM 4080 O O . VAL B 1 239 ? 17.969 3.467 4.996 1 98.94 239 VAL B O 1
ATOM 4083 N N . GLU B 1 240 ? 16.812 2.787 3.156 1 98.75 240 GLU B N 1
ATOM 4084 C CA . GLU B 1 240 ? 17.766 1.73 2.846 1 98.75 240 GLU B CA 1
ATOM 4085 C C . GLU B 1 240 ? 19.141 2.311 2.52 1 98.75 240 GLU B C 1
ATOM 4087 O O . GLU B 1 240 ? 20.172 1.738 2.895 1 98.75 240 GLU B O 1
ATOM 4092 N N . LEU B 1 241 ? 19.125 3.406 1.812 1 98.81 241 LEU B N 1
ATOM 4093 C CA . LEU B 1 241 ? 20.391 4.051 1.476 1 98.81 241 LEU B CA 1
ATOM 4094 C C . LEU B 1 241 ? 21.078 4.605 2.725 1 98.81 241 LEU B C 1
ATOM 4096 O O . LEU B 1 241 ? 22.297 4.492 2.877 1 98.81 241 LEU B O 1
ATOM 4100 N N . MET B 1 242 ? 20.328 5.141 3.617 1 98.75 242 MET B N 1
ATOM 4101 C CA . MET B 1 242 ? 20.906 5.621 4.871 1 98.75 242 MET B CA 1
ATOM 4102 C C . MET B 1 242 ? 21.422 4.461 5.715 1 98.75 242 MET B C 1
ATOM 4104 O O . MET B 1 242 ? 22.422 4.598 6.418 1 98.75 242 MET B O 1
ATOM 4108 N N . ARG B 1 243 ? 20.703 3.348 5.656 1 98 243 ARG B N 1
ATOM 4109 C CA . ARG B 1 243 ? 21.188 2.143 6.316 1 98 243 ARG B CA 1
ATOM 4110 C C . ARG B 1 243 ? 22.578 1.776 5.824 1 98 243 ARG B C 1
ATOM 4112 O O . ARG B 1 243 ? 23.422 1.305 6.602 1 98 243 ARG B O 1
ATOM 4119 N N . ALA B 1 244 ? 22.766 2.008 4.578 1 97.38 244 ALA B N 1
ATOM 4120 C CA . ALA B 1 244 ? 24.031 1.667 3.943 1 97.38 244 ALA B CA 1
ATOM 4121 C C . ALA B 1 244 ? 25.062 2.779 4.141 1 97.38 244 ALA B C 1
ATOM 4123 O O . ALA B 1 244 ? 26.172 2.709 3.607 1 97.38 244 ALA B O 1
ATOM 4124 N N . GLY B 1 245 ? 24.688 3.889 4.754 1 97.69 245 GLY B N 1
ATOM 4125 C CA . GLY B 1 245 ? 25.672 4.895 5.145 1 97.69 245 GLY B CA 1
ATOM 4126 C C . GLY B 1 245 ? 25.531 6.191 4.371 1 97.69 245 GLY B C 1
ATOM 4127 O O . GLY B 1 245 ? 26.281 7.137 4.598 1 97.69 245 GLY B O 1
ATOM 4128 N N . ALA B 1 246 ? 24.547 6.254 3.514 1 98.5 246 ALA B N 1
ATOM 4129 C CA . ALA B 1 246 ? 24.375 7.484 2.748 1 98.5 246 ALA B CA 1
ATOM 4130 C C . ALA B 1 246 ? 23.922 8.633 3.648 1 98.5 246 ALA B C 1
ATOM 4132 O O . ALA B 1 246 ? 23.156 8.422 4.586 1 98.5 246 ALA B O 1
ATOM 4133 N N . ASP B 1 247 ? 24.375 9.805 3.264 1 98.38 247 ASP B N 1
ATOM 4134 C CA . ASP B 1 247 ? 23.844 11.016 3.887 1 98.38 247 ASP B CA 1
ATOM 4135 C C . ASP B 1 247 ? 22.391 11.25 3.498 1 98.38 247 ASP B C 1
ATOM 4137 O O . ASP B 1 247 ? 22 10.992 2.357 1 98.38 247 ASP B O 1
ATOM 4141 N N . PRO B 1 248 ? 21.625 11.758 4.426 1 98.75 248 PRO B N 1
ATOM 4142 C CA . PRO B 1 248 ? 20.203 11.938 4.148 1 98.75 248 PRO B CA 1
ATOM 4143 C C . PRO B 1 248 ? 19.938 12.727 2.869 1 98.75 248 PRO B C 1
ATOM 4145 O O . PRO B 1 248 ? 19.047 12.375 2.092 1 98.75 248 PRO B O 1
ATOM 4148 N N . SER B 1 249 ? 20.688 13.797 2.629 1 98.81 249 SER B N 1
ATOM 4149 C CA . SER B 1 249 ? 20.484 14.578 1.415 1 98.81 249 SER B CA 1
ATOM 4150 C C . SER B 1 249 ? 20.75 13.742 0.166 1 98.81 249 SER B C 1
ATOM 4152 O O . SER B 1 249 ? 19.984 13.82 -0.804 1 98.81 249 SER B O 1
ATOM 4154 N N . ALA B 1 250 ? 21.781 12.992 0.229 1 98.88 250 ALA B N 1
ATOM 4155 C CA . ALA B 1 250 ? 22.109 12.125 -0.896 1 98.88 250 ALA B CA 1
ATOM 4156 C C . ALA B 1 250 ? 21.062 11.031 -1.078 1 98.88 250 ALA B C 1
ATOM 4158 O O . ALA B 1 250 ? 20.719 10.672 -2.207 1 98.88 250 ALA B O 1
ATOM 4159 N N . ALA B 1 251 ? 20.609 10.477 0.027 1 98.88 251 ALA B N 1
ATOM 4160 C CA . ALA B 1 251 ? 19.578 9.445 -0.012 1 98.88 251 ALA B CA 1
ATOM 4161 C C . ALA B 1 251 ? 18.297 9.977 -0.658 1 98.88 251 ALA B C 1
ATOM 4163 O O . ALA B 1 251 ? 17.719 9.328 -1.535 1 98.88 251 ALA B O 1
ATOM 4164 N N . CYS B 1 252 ? 17.891 11.141 -0.259 1 98.88 252 CYS B N 1
ATOM 4165 C CA . CYS B 1 252 ? 16.703 11.773 -0.821 1 98.88 252 CYS B CA 1
ATOM 4166 C C . CYS B 1 252 ? 16.875 12.023 -2.314 1 98.88 252 CYS B C 1
ATOM 4168 O O . CYS B 1 252 ? 15.969 11.75 -3.1 1 98.88 252 CYS B O 1
ATOM 4170 N N . LYS B 1 253 ? 18.047 12.531 -2.658 1 98.88 253 LYS B N 1
ATOM 4171 C CA . LYS B 1 253 ? 18.297 12.852 -4.059 1 98.88 253 LYS B CA 1
ATOM 4172 C C . LYS B 1 253 ? 18.25 11.594 -4.926 1 98.88 253 LYS B C 1
ATOM 4174 O O . LYS B 1 253 ? 17.688 11.625 -6.031 1 98.88 253 LYS B O 1
ATOM 4179 N N . THR B 1 254 ? 18.812 10.562 -4.418 1 98.88 254 THR B N 1
ATOM 4180 C CA . THR B 1 254 ? 18.797 9.312 -5.164 1 98.88 254 THR B CA 1
ATOM 4181 C C . THR B 1 254 ? 17.375 8.797 -5.352 1 98.88 254 THR B C 1
ATOM 4183 O O . THR B 1 254 ? 17.031 8.305 -6.426 1 98.88 254 THR B O 1
ATOM 4186 N N . ALA B 1 255 ? 16.562 8.883 -4.316 1 98.88 255 ALA B N 1
ATOM 4187 C CA . ALA B 1 255 ? 15.18 8.43 -4.391 1 98.88 255 ALA B CA 1
ATOM 4188 C C . ALA B 1 255 ? 14.406 9.203 -5.453 1 98.88 255 ALA B C 1
ATOM 4190 O O . ALA B 1 255 ? 13.672 8.617 -6.25 1 98.88 255 ALA B O 1
ATOM 4191 N N . ILE B 1 256 ? 14.625 10.508 -5.516 1 98.81 256 ILE B N 1
ATOM 4192 C CA . ILE B 1 256 ? 13.945 11.359 -6.488 1 98.81 256 ILE B CA 1
ATOM 4193 C C . ILE B 1 256 ? 14.484 11.078 -7.887 1 98.81 256 ILE B C 1
ATOM 4195 O O . ILE B 1 256 ? 13.719 10.992 -8.852 1 98.81 256 ILE B O 1
ATOM 4199 N N . SER B 1 257 ? 15.766 10.883 -8.008 1 98.75 257 SER B N 1
ATOM 4200 C CA . SER B 1 257 ? 16.406 10.633 -9.305 1 98.75 257 SER B CA 1
ATOM 4201 C C . SER B 1 257 ? 15.914 9.328 -9.914 1 98.75 257 SER B C 1
ATOM 4203 O O . SER B 1 257 ? 15.781 9.219 -11.141 1 98.75 257 SER B O 1
ATOM 4205 N N . ARG B 1 258 ? 15.727 8.391 -9.047 1 98.25 258 ARG B N 1
ATOM 4206 C CA . ARG B 1 258 ? 15.219 7.109 -9.531 1 98.25 258 ARG B CA 1
ATOM 4207 C C . ARG B 1 258 ? 13.883 7.289 -10.242 1 98.25 258 ARG B C 1
ATOM 4209 O O . ARG B 1 258 ? 13.648 6.688 -11.297 1 98.25 258 ARG B O 1
ATOM 4216 N N . ILE B 1 259 ? 12.984 8.031 -9.711 1 98.31 259 ILE B N 1
ATOM 4217 C CA . ILE B 1 259 ? 11.672 8.281 -10.297 1 98.31 259 ILE B CA 1
ATOM 4218 C C . ILE B 1 259 ? 11.828 9.102 -11.578 1 98.31 259 ILE B C 1
ATOM 4220 O O . ILE B 1 259 ? 11.211 8.797 -12.602 1 98.31 259 ILE B O 1
ATOM 4224 N N . LYS B 1 260 ? 12.672 10.086 -11.516 1 97.81 260 LYS B N 1
ATOM 4225 C CA . LYS B 1 260 ? 12.883 11.023 -12.609 1 97.81 260 LYS B CA 1
ATOM 4226 C C . LYS B 1 260 ? 13.336 10.305 -13.875 1 97.81 260 LYS B C 1
ATOM 4228 O O . LYS B 1 260 ? 13 10.719 -14.984 1 97.81 260 LYS B O 1
ATOM 4233 N N . ARG B 1 261 ? 14.055 9.266 -13.727 1 96.81 261 ARG B N 1
ATOM 4234 C CA . ARG B 1 261 ? 14.562 8.492 -14.859 1 96.81 261 ARG B CA 1
ATOM 4235 C C . ARG B 1 261 ? 13.406 7.926 -15.688 1 96.81 261 ARG B C 1
ATOM 4237 O O . ARG B 1 261 ? 13.539 7.754 -16.906 1 96.81 261 ARG B O 1
ATOM 4244 N N . HIS B 1 262 ? 12.328 7.645 -15.055 1 95.94 262 HIS B N 1
ATOM 4245 C CA . HIS B 1 262 ? 11.188 7.055 -15.742 1 95.94 262 HIS B CA 1
ATOM 4246 C C . HIS B 1 262 ? 10.117 8.102 -16.031 1 95.94 262 HIS B C 1
ATOM 4248 O O . HIS B 1 262 ? 9.438 8.039 -17.062 1 95.94 262 HIS B O 1
ATOM 4254 N N . TYR B 1 263 ? 9.969 8.992 -15.062 1 95.75 263 TYR B N 1
ATOM 4255 C CA . TYR B 1 263 ? 8.969 10.055 -15.133 1 95.75 263 TYR B CA 1
ATOM 4256 C C . TYR B 1 263 ? 9.602 11.414 -14.844 1 95.75 263 TYR B C 1
ATOM 4258 O O . TYR B 1 263 ? 9.516 11.914 -13.719 1 95.75 263 TYR B O 1
ATOM 4266 N N . SER B 1 264 ? 10.102 12.055 -15.875 1 95.75 264 SER B N 1
ATOM 4267 C CA . SER B 1 264 ? 10.93 13.25 -15.703 1 95.75 264 SER B CA 1
ATOM 4268 C C . SER B 1 264 ? 10.086 14.445 -15.281 1 95.75 264 SER B C 1
ATOM 4270 O O . SER B 1 264 ? 10.594 15.383 -14.656 1 95.75 264 SER B O 1
ATOM 4272 N N . ASP B 1 265 ? 8.781 14.344 -15.531 1 93.62 265 ASP B N 1
ATOM 4273 C CA . ASP B 1 265 ? 7.941 15.516 -15.266 1 93.62 265 ASP B CA 1
ATOM 4274 C C . ASP B 1 265 ? 7.082 15.305 -14.023 1 93.62 265 ASP B C 1
ATOM 4276 O O . ASP B 1 265 ? 6.137 16.062 -13.789 1 93.62 265 ASP B O 1
ATOM 4280 N N . PHE B 1 266 ? 7.441 14.273 -13.258 1 94.38 266 PHE B N 1
ATOM 4281 C CA . PHE B 1 266 ? 6.602 14.016 -12.094 1 94.38 266 PHE B CA 1
ATOM 4282 C C . PHE B 1 266 ? 6.812 15.078 -11.023 1 94.38 266 PHE B C 1
ATOM 4284 O O . PHE B 1 266 ? 7.898 15.648 -10.914 1 94.38 266 PHE B O 1
ATOM 4291 N N . PHE B 1 267 ? 5.812 15.312 -10.273 1 94 267 PHE B N 1
ATOM 4292 C CA . PHE B 1 267 ? 5.906 16.172 -9.102 1 94 267 PHE B CA 1
ATOM 4293 C C . PHE B 1 267 ? 6.172 15.359 -7.84 1 94 267 PHE B C 1
ATOM 4295 O O . PHE B 1 267 ? 5.445 14.406 -7.551 1 94 267 PHE B O 1
ATOM 4302 N N . GLY B 1 268 ? 7.246 15.781 -7.137 1 96.44 268 GLY B N 1
ATOM 4303 C CA . GLY B 1 268 ? 7.5 15.055 -5.902 1 96.44 268 GLY B CA 1
ATOM 4304 C C . GLY B 1 268 ? 8.641 15.641 -5.09 1 96.44 268 GLY B C 1
ATOM 4305 O O . GLY B 1 268 ? 9.531 16.297 -5.637 1 96.44 268 GLY B O 1
ATOM 4306 N N . ALA B 1 269 ? 8.578 15.453 -3.822 1 98 269 ALA B N 1
ATOM 4307 C CA . ALA B 1 269 ? 9.594 15.859 -2.852 1 98 269 ALA B CA 1
ATOM 4308 C C . ALA B 1 269 ? 9.68 14.859 -1.701 1 98 269 ALA B C 1
ATOM 4310 O O . ALA B 1 269 ? 8.742 14.094 -1.462 1 98 269 ALA B O 1
ATOM 4311 N N . ILE B 1 270 ? 10.82 14.867 -1.032 1 98.69 270 ILE B N 1
ATOM 4312 C CA . ILE B 1 270 ? 11.047 13.922 0.058 1 98.69 270 ILE B CA 1
ATOM 4313 C C . ILE B 1 270 ? 11.977 14.547 1.095 1 98.69 270 ILE B C 1
ATOM 4315 O O . ILE B 1 270 ? 12.891 15.297 0.746 1 98.69 270 ILE B O 1
ATOM 4319 N N . ILE B 1 271 ? 11.688 14.32 2.338 1 98.62 271 ILE B N 1
ATOM 4320 C CA . ILE B 1 271 ? 12.602 14.672 3.418 1 98.62 271 ILE B CA 1
ATOM 4321 C C . ILE B 1 271 ? 13.133 13.398 4.082 1 98.62 271 ILE B C 1
ATOM 4323 O O . ILE B 1 271 ? 12.414 12.406 4.18 1 98.62 271 ILE B O 1
ATOM 4327 N N . CYS B 1 272 ? 14.336 13.398 4.5 1 98.81 272 CYS B N 1
ATOM 4328 C CA . CYS B 1 272 ? 15.039 12.258 5.086 1 98.81 272 CYS B CA 1
ATOM 4329 C C . CYS B 1 272 ? 15.773 12.664 6.359 1 98.81 272 CYS B C 1
ATOM 4331 O O . CYS B 1 272 ? 16.281 13.781 6.453 1 98.81 272 CYS B O 1
ATOM 4333 N N . ALA B 1 273 ? 15.766 11.789 7.281 1 98.38 273 ALA B N 1
ATOM 4334 C CA . ALA B 1 273 ? 16.547 11.969 8.5 1 98.38 273 ALA B CA 1
ATOM 4335 C C . ALA B 1 273 ? 17.156 10.648 8.969 1 98.38 273 ALA B C 1
ATOM 4337 O O . ALA B 1 273 ? 16.469 9.617 8.969 1 98.38 273 ALA B O 1
ATOM 4338 N N . ASN B 1 274 ? 18.406 10.648 9.297 1 97.31 274 ASN B N 1
ATOM 4339 C CA . ASN B 1 274 ? 19 9.43 9.852 1 97.31 274 ASN B CA 1
ATOM 4340 C C . ASN B 1 274 ? 18.984 9.445 11.375 1 97.31 274 ASN B C 1
ATOM 4342 O O . ASN B 1 274 ? 18.516 10.406 11.992 1 97.31 274 ASN B O 1
ATOM 4346 N N . THR B 1 275 ? 19.516 8.461 11.992 1 95.12 275 THR B N 1
ATOM 4347 C CA . THR B 1 275 ? 19.359 8.273 13.43 1 95.12 275 THR B CA 1
ATOM 4348 C C . THR B 1 275 ? 20.328 9.164 14.203 1 95.12 275 THR B C 1
ATOM 4350 O O . THR B 1 275 ? 20.203 9.312 15.422 1 95.12 275 THR B O 1
ATOM 4353 N N . THR B 1 276 ? 21.234 9.773 13.539 1 91.5 276 THR B N 1
ATOM 4354 C CA . THR B 1 276 ? 22.203 10.625 14.211 1 91.5 276 THR B CA 1
ATOM 4355 C C . THR B 1 276 ? 21.75 12.086 14.188 1 91.5 276 THR B C 1
ATOM 4357 O O . THR B 1 276 ? 22.453 12.969 14.664 1 91.5 276 THR B O 1
ATOM 4360 N N . GLY B 1 277 ? 20.656 12.352 13.547 1 90.44 277 GLY B N 1
ATOM 4361 C CA . GLY B 1 277 ? 20.078 13.688 13.633 1 90.44 277 GLY B CA 1
ATOM 4362 C C . GLY B 1 277 ? 20.312 14.516 12.383 1 90.44 277 GLY B C 1
ATOM 4363 O O . GLY B 1 277 ? 19.859 15.656 12.297 1 90.44 277 GLY B O 1
ATOM 4364 N N . HIS B 1 278 ? 21.031 13.93 11.445 1 95.06 278 HIS B N 1
ATOM 4365 C CA . HIS B 1 278 ? 21.172 14.617 10.172 1 95.06 278 HIS B CA 1
ATOM 4366 C C . HIS B 1 278 ? 19.922 14.5 9.32 1 95.06 278 HIS B C 1
ATOM 4368 O O . HIS B 1 278 ? 19.188 13.516 9.422 1 95.06 278 HIS B O 1
ATOM 4374 N N . PHE B 1 279 ? 19.703 15.539 8.562 1 97.38 279 PHE B N 1
ATOM 4375 C CA . PHE B 1 279 ? 18.516 15.516 7.727 1 97.38 279 PHE B CA 1
ATOM 4376 C C . PHE B 1 279 ? 18.781 16.188 6.383 1 97.38 279 PHE B C 1
ATOM 4378 O O . PHE B 1 279 ? 19.797 16.859 6.211 1 97.38 279 PHE B O 1
ATOM 4385 N N . GLY B 1 280 ? 17.922 15.938 5.441 1 98.31 280 GLY B N 1
ATOM 4386 C CA . GLY B 1 280 ? 17.969 16.484 4.098 1 98.31 280 GLY B CA 1
ATOM 4387 C C . GLY B 1 280 ? 16.656 16.344 3.35 1 98.31 280 GLY B C 1
ATOM 4388 O O . GLY B 1 280 ? 15.664 15.852 3.9 1 98.31 280 GLY B O 1
ATOM 4389 N N . ALA B 1 281 ? 16.672 16.891 2.139 1 98.75 281 ALA B N 1
ATOM 4390 C CA . ALA B 1 281 ? 15.484 16.844 1.291 1 98.75 281 ALA B CA 1
ATOM 4391 C C . ALA B 1 281 ? 15.859 16.875 -0.187 1 98.75 281 ALA B C 1
ATOM 4393 O O . ALA B 1 281 ? 17 17.188 -0.534 1 98.75 281 ALA B O 1
ATOM 4394 N N . ALA B 1 282 ? 14.969 16.547 -0.978 1 98.81 282 ALA B N 1
ATOM 4395 C CA . ALA B 1 282 ? 15.109 16.641 -2.428 1 98.81 282 ALA B CA 1
ATOM 4396 C C . ALA B 1 282 ? 13.75 16.734 -3.107 1 98.81 282 ALA B C 1
ATOM 4398 O O . ALA B 1 282 ? 12.727 16.344 -2.535 1 98.81 282 ALA B O 1
ATOM 4399 N N . CYS B 1 283 ? 13.734 17.297 -4.25 1 98.12 283 CYS B N 1
ATOM 4400 C CA . CYS B 1 283 ? 12.523 17.391 -5.055 1 98.12 283 CYS B CA 1
ATOM 4401 C C . CYS B 1 283 ? 12.859 17.359 -6.543 1 98.12 283 CYS B C 1
ATOM 4403 O O . CYS B 1 283 ? 14.008 17.562 -6.934 1 98.12 283 CYS B O 1
ATOM 4405 N N . ASN B 1 284 ? 11.883 17 -7.266 1 97.94 284 ASN B N 1
ATOM 4406 C CA . ASN B 1 284 ? 12.016 17.031 -8.719 1 97.94 284 ASN B CA 1
ATOM 4407 C C . ASN B 1 284 ? 11.617 18.391 -9.289 1 97.94 284 ASN B C 1
ATOM 4409 O O . ASN B 1 284 ? 10.539 18.906 -9 1 97.94 284 ASN B O 1
ATOM 4413 N N . LYS B 1 285 ? 12.445 18.969 -10.148 1 96 285 LYS B N 1
ATOM 4414 C CA . LYS B 1 285 ? 12.172 20.266 -10.742 1 96 285 LYS B CA 1
ATOM 4415 C C . LYS B 1 285 ? 11.125 20.172 -11.844 1 96 285 LYS B C 1
ATOM 4417 O O . LYS B 1 285 ? 11.289 19.391 -12.797 1 96 285 LYS B O 1
ATOM 4422 N N . VAL B 1 286 ? 10.109 20.859 -11.68 1 93.69 286 VAL B N 1
ATOM 4423 C CA . VAL B 1 286 ? 9.078 21 -12.703 1 93.69 286 VAL B CA 1
ATOM 4424 C C . VAL B 1 286 ? 8.648 22.469 -12.812 1 93.69 286 VAL B C 1
ATOM 4426 O O . VAL B 1 286 ? 8.961 23.281 -11.938 1 93.69 286 VAL B O 1
ATOM 4429 N N . PRO B 1 287 ? 8.031 22.859 -13.898 1 90.25 287 PRO B N 1
ATOM 4430 C CA . PRO B 1 287 ? 7.625 24.266 -14.016 1 90.25 287 PRO B CA 1
ATOM 4431 C C . PRO B 1 287 ? 6.828 24.75 -12.812 1 90.25 287 PRO B C 1
ATOM 4433 O O . PRO B 1 287 ? 5.832 24.141 -12.43 1 90.25 287 PRO B O 1
ATOM 4436 N N . GLY B 1 288 ? 7.297 25.734 -12.211 1 88.69 288 GLY B N 1
ATOM 4437 C CA . GLY B 1 288 ? 6.613 26.312 -11.07 1 88.69 288 GLY B CA 1
ATOM 4438 C C . GLY B 1 288 ? 7.035 25.719 -9.742 1 88.69 288 GLY B C 1
ATOM 4439 O O . GLY B 1 288 ? 6.523 26.109 -8.688 1 88.69 288 GLY B O 1
ATOM 4440 N N . PHE B 1 289 ? 7.906 24.781 -9.836 1 91.56 289 PHE B N 1
ATOM 4441 C CA . PHE B 1 289 ? 8.391 24.109 -8.633 1 91.56 289 PHE B CA 1
ATOM 4442 C C . PHE B 1 289 ? 9.898 23.906 -8.711 1 91.56 289 PHE B C 1
ATOM 4444 O O . PHE B 1 289 ? 10.359 22.812 -9.07 1 91.56 289 PHE B O 1
ATOM 4451 N N . SER B 1 290 ? 10.641 24.906 -8.195 1 95.38 290 SER B N 1
ATOM 4452 C CA . SER B 1 290 ? 12.094 24.875 -8.32 1 95.38 290 SER B CA 1
ATOM 4453 C C . SER B 1 290 ? 12.758 24.672 -6.961 1 95.38 290 SER B C 1
ATOM 4455 O O . SER B 1 290 ? 13.945 24.344 -6.883 1 95.38 290 SER B O 1
ATOM 4457 N N . GLN B 1 291 ? 11.883 24.891 -5.969 1 96.56 291 GLN B N 1
ATOM 4458 C CA . GLN B 1 291 ? 12.383 24.719 -4.609 1 96.56 291 GLN B CA 1
ATOM 4459 C C . GLN B 1 291 ? 11.359 24 -3.736 1 96.56 291 GLN B C 1
ATOM 4461 O O . GLN B 1 291 ? 10.148 24.125 -3.947 1 96.56 291 GLN B O 1
ATOM 4466 N N . PHE B 1 292 ? 11.867 23.297 -2.832 1 95.56 292 PHE B N 1
ATOM 4467 C CA . PHE B 1 292 ? 11.031 22.625 -1.844 1 95.56 292 PHE B CA 1
ATOM 4468 C C . PHE B 1 292 ? 11.352 23.125 -0.439 1 95.56 292 PHE B C 1
ATOM 4470 O O . PHE B 1 292 ? 12.508 23.141 -0.029 1 95.56 292 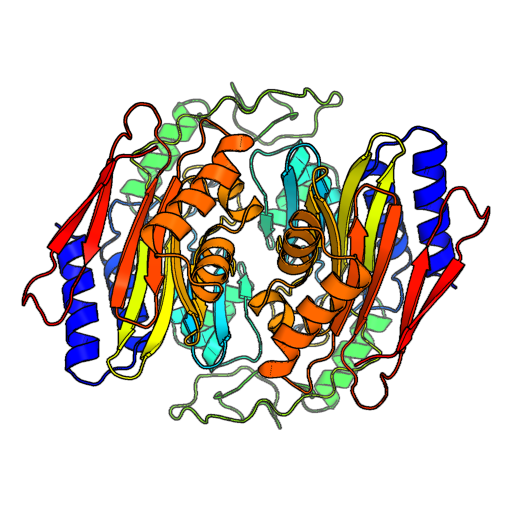PHE B O 1
ATOM 4477 N N . HIS B 1 293 ? 10.312 23.531 0.23 1 94.06 293 HIS B N 1
ATOM 4478 C CA . HIS B 1 293 ? 10.453 24.047 1.59 1 94.06 293 HIS B CA 1
ATOM 4479 C C . HIS B 1 293 ? 9.969 23.016 2.611 1 94.06 293 HIS B C 1
ATOM 4481 O O . HIS B 1 293 ? 8.977 22.328 2.381 1 94.06 293 HIS B O 1
ATOM 4487 N N . TYR B 1 294 ? 10.672 22.844 3.662 1 93.81 294 TYR B N 1
ATOM 4488 C CA . TYR B 1 294 ? 10.312 21.984 4.777 1 93.81 294 TYR B CA 1
ATOM 4489 C C . TYR B 1 294 ? 10.75 22.594 6.105 1 93.81 294 TYR B C 1
ATOM 4491 O O . TYR B 1 294 ? 11.492 23.578 6.129 1 93.81 294 TYR B O 1
ATOM 4499 N N . MET B 1 295 ? 10.18 22.109 7.152 1 94.5 295 MET B N 1
ATOM 4500 C CA . MET B 1 295 ? 10.453 22.703 8.453 1 94.5 295 MET B CA 1
ATOM 4501 C C . MET B 1 295 ? 11.102 21.703 9.398 1 94.5 295 MET B C 1
ATOM 4503 O O . MET B 1 295 ? 10.836 20.5 9.312 1 94.5 295 MET B O 1
ATOM 4507 N N . VAL B 1 296 ? 11.953 22.234 10.266 1 94.81 296 VAL B N 1
ATOM 4508 C CA . VAL B 1 296 ? 12.68 21.406 11.227 1 94.81 296 VAL B CA 1
ATOM 4509 C C . VAL B 1 296 ? 12.625 22.062 12.609 1 94.81 296 VAL B C 1
ATOM 4511 O O . VAL B 1 296 ? 12.727 23.281 12.734 1 94.81 296 VAL B O 1
ATOM 4514 N N . SER B 1 297 ? 12.359 21.297 13.562 1 93.81 297 SER B N 1
ATOM 4515 C CA . SER B 1 297 ? 12.547 21.688 14.953 1 93.81 297 SER B CA 1
ATOM 4516 C C . SER B 1 297 ? 13.531 20.75 15.656 1 93.81 297 SER B C 1
ATOM 4518 O O . SER B 1 297 ? 13.422 19.531 15.539 1 93.81 297 SER B O 1
ATOM 4520 N N . ASN B 1 298 ? 14.508 21.328 16.25 1 89.88 298 ASN B N 1
ATOM 4521 C CA . ASN B 1 298 ? 15.453 20.578 17.078 1 89.88 298 ASN B CA 1
ATOM 4522 C C . ASN B 1 298 ? 15.906 21.375 18.281 1 89.88 298 ASN B C 1
ATOM 4524 O O . ASN B 1 298 ? 15.352 22.438 18.578 1 89.88 298 ASN B O 1
ATOM 4528 N N . SER B 1 299 ? 16.844 20.828 19.047 1 86.81 299 SER B N 1
ATOM 4529 C CA . SER B 1 299 ? 17.234 21.438 20.312 1 86.81 299 SER B CA 1
ATOM 4530 C C . SER B 1 299 ? 18.031 22.719 20.094 1 86.81 299 SER B C 1
ATOM 4532 O O . SER B 1 299 ? 18.203 23.516 21.016 1 86.81 299 SER B O 1
ATOM 4534 N N . GLU B 1 300 ? 18.438 22.891 18.906 1 83.94 300 GLU B N 1
ATOM 4535 C CA . GLU B 1 300 ? 19.266 24.047 18.609 1 83.94 300 GLU B CA 1
ATOM 4536 C C . GLU B 1 300 ? 18.422 25.312 18.484 1 83.94 300 GLU B C 1
ATOM 4538 O O . GLU B 1 300 ? 18.953 26.422 18.578 1 83.94 300 GLU B O 1
ATOM 4543 N N . SER B 1 301 ? 17.172 25.141 18.156 1 79.25 301 SER B N 1
ATOM 4544 C CA . SER B 1 301 ? 16.297 26.312 17.984 1 79.25 301 SER B CA 1
ATOM 4545 C C . SER B 1 301 ? 14.992 26.141 18.75 1 79.25 301 SER B C 1
ATOM 4547 O O . SER B 1 301 ? 14.414 25.047 18.766 1 79.25 301 SER B O 1
ATOM 4549 N N . ASP B 1 302 ? 14.531 27.203 19.344 1 74.75 302 ASP B N 1
ATOM 4550 C CA . ASP B 1 302 ? 13.273 27.188 20.078 1 74.75 302 ASP B CA 1
ATOM 4551 C C . ASP B 1 302 ? 12.078 27.266 19.125 1 74.75 302 ASP B C 1
ATOM 4553 O O . ASP B 1 302 ? 10.938 27.031 19.531 1 74.75 302 ASP B O 1
ATOM 4557 N N . THR B 1 303 ? 12.375 27.703 17.906 1 85.19 303 THR B N 1
ATOM 4558 C CA . THR B 1 303 ? 11.312 27.859 16.922 1 85.19 303 THR B CA 1
ATOM 4559 C C . THR B 1 303 ? 11.57 26.984 15.695 1 85.19 303 THR B C 1
ATOM 4561 O O . THR B 1 303 ? 12.727 26.734 15.336 1 85.19 303 THR B O 1
ATOM 4564 N N . PRO B 1 304 ? 10.508 26.547 15.133 1 90.5 304 PRO B N 1
ATOM 4565 C CA . PRO B 1 304 ? 10.711 25.781 13.898 1 90.5 304 PRO B CA 1
ATOM 4566 C C . PRO B 1 304 ? 11.453 26.578 12.828 1 90.5 304 PRO B C 1
ATOM 4568 O O . PRO B 1 304 ? 11.219 27.781 12.672 1 90.5 304 PRO B O 1
ATOM 4571 N N . LEU B 1 305 ? 12.336 25.953 12.148 1 91.62 305 LEU B N 1
ATOM 4572 C CA . LEU B 1 305 ? 13.133 26.578 11.102 1 91.62 305 LEU B CA 1
ATOM 4573 C C . LEU B 1 305 ? 12.656 26.125 9.719 1 91.62 305 LEU B C 1
ATOM 4575 O O . LEU B 1 305 ? 12.469 24.938 9.477 1 91.62 305 LEU B O 1
ATOM 4579 N N . MET B 1 306 ? 12.477 27.109 8.898 1 93.5 306 MET B N 1
ATOM 4580 C CA . MET B 1 306 ? 12.164 26.828 7.5 1 93.5 306 MET B CA 1
ATOM 4581 C C . MET B 1 306 ? 13.438 26.562 6.703 1 93.5 306 MET B C 1
ATOM 4583 O O . MET B 1 306 ? 14.375 27.359 6.723 1 93.5 306 MET B O 1
ATOM 4587 N N . LYS B 1 307 ? 13.492 25.438 6.105 1 94.62 307 LYS B N 1
ATOM 4588 C CA . LYS B 1 307 ? 14.594 25.062 5.223 1 94.62 307 LYS B CA 1
ATOM 4589 C C . LYS B 1 307 ? 14.109 24.906 3.785 1 94.62 307 LYS B C 1
ATOM 4591 O O . LYS B 1 307 ? 12.906 24.812 3.531 1 94.62 307 LYS B O 1
ATOM 4596 N N . SER B 1 308 ? 15.07 25 2.869 1 96.31 308 SER B N 1
ATOM 4597 C CA . SER B 1 308 ? 14.711 24.797 1.469 1 96.31 308 SER B CA 1
ATOM 4598 C C . SER B 1 308 ? 15.812 24.078 0.708 1 96.31 308 SER B C 1
ATOM 4600 O O . SER B 1 308 ? 16.969 24.094 1.125 1 96.31 308 SER B O 1
ATOM 4602 N N . VAL B 1 309 ? 15.43 23.406 -0.277 1 98.12 309 VAL B N 1
ATOM 4603 C CA . VAL B 1 309 ? 16.375 22.781 -1.198 1 98.12 309 VAL B CA 1
ATOM 4604 C C . VAL B 1 309 ? 15.969 23.094 -2.639 1 98.12 309 VAL B C 1
ATOM 4606 O O . VAL B 1 309 ? 14.789 23.25 -2.938 1 98.12 309 VAL B O 1
ATOM 4609 N N . ASP B 1 310 ? 16.984 23.219 -3.496 1 98.19 310 ASP B N 1
ATOM 4610 C CA . ASP B 1 310 ? 16.719 23.359 -4.926 1 98.19 310 ASP B CA 1
ATOM 4611 C C . ASP B 1 310 ? 16.359 22 -5.535 1 98.19 310 ASP B C 1
ATOM 4613 O O . ASP B 1 310 ? 17 21 -5.258 1 98.19 310 ASP B O 1
ATOM 4617 N N . CYS B 1 311 ? 15.367 22.047 -6.344 1 98.12 311 CYS B N 1
ATOM 4618 C CA . CYS B 1 311 ? 14.93 20.812 -6.996 1 98.12 311 CYS B CA 1
ATOM 4619 C C . CYS B 1 311 ? 15.906 20.406 -8.094 1 98.12 311 CYS B C 1
ATOM 4621 O O . CYS B 1 311 ? 16.609 21.25 -8.656 1 98.12 311 CYS B O 1
ATOM 4623 N N . ILE B 1 312 ? 15.93 19.203 -8.383 1 97.81 312 ILE B N 1
ATOM 4624 C CA . ILE B 1 312 ? 16.906 18.672 -9.32 1 97.81 312 ILE B CA 1
ATOM 4625 C C . ILE B 1 312 ? 16.219 18.359 -10.648 1 97.81 312 ILE B C 1
ATOM 4627 O O . ILE B 1 312 ? 15.016 18.125 -10.695 1 97.81 312 ILE B O 1
#

Foldseek 3Di:
DQLQVLLLQLVVCQVVPHDQQVSQLSSLQSCQVVCPLQWFFFAHFAALVLAFFKKKKKAWQEVRFIFIEERAAQFGSRNVLSVCCRVVHPDHYDYHPVSNVVCVVVPTDGHGRHDPNSNVLNVVCVVVQNPPDDDAQWPPPSVRHRDDTHHHPDHDPDDPPPPPQVLSPLNKDKDWDAHPVQIIMIMMMTRDHHHHHRPDDFQRRPELQQKYHHSLFWIKGKTFRRNLRNVQSLGNQLSVVSNVPDASAVSQLVSQVVSCVVPVATWMKMKIDTSVGGIHMETRDHVPPQKDWDWDDDPVDSGIDIDMDGYD/DQLQVLLLQLVVCQVVPHDQQVSQLSSLQSCQVVCPLQWFFFAHQAAQVLAFFKKKKKAWQEVRFIFIEERAAQFGSRNVLSVCCRVVHPDHYDYHPVSNVVCVVVPTDGHGRHDPNSNVLNVVCVVVQNPPDDDAQWPPPSNRHRDDTHHHPDHDPDDPPPPPQVLSPLNKDKDWGAHPVQIIMIMMMTRDHHHHHRPDDFQRRPELQQKYHHSLFWIKGKTFRRNLRNVQSLGNQLSVVSNVPDASAVSQLVSQVVSCVVPVATWMKMKIDTSVGGIHMETRDHVPPQKDWDWDDDPVDSTIDIDMDGYD

Radius of gyration: 22.51 Å; Cα contacts (8 Å, |Δi|>4): 1782; chains: 2; bounding box: 48×60×58 Å

Sequence (624 aa):
DRFGLFLSLSWRTLQSGGSVLDAVEMGCACCEMEQCDGSVGYGGSPDEYGETTLDAMIMNGNTMEVGAVADLRRIKNAIGVARAVMERTDHTLLVGESASVFAENMGFIAEDLTTNKSLNIFTQWLKGNCQPNYRKNVFPDPSMSCGPYKPKATLNQRKRVAQHANTRSHDTIGMVALDQNGHVAAGTSTNGLTHKVPGRVGDSPIVGAGAYADSSAGAATATGDGDVMMRFLPSYLAVELMRAGADPSAACKTAISRIKRHYSDFFGAIICANTTGHFGAACNKVPGFSQFHYMVSNSESDTPLMKSVDCIDRFGLFLSLSWRTLQSGGSVLDAVEMGCACCEMEQCDGSVGYGGSPDEYGETTLDAMIMNGNTMEVGAVADLRRIKNAIGVARAVMERTDHTLLVGESASVFAENMGFIAEDLTTNKSLNIFTQWLKGNCQPNYRKNVFPDPSMSCGPYKPKATLNQRKRVAQHANTRSHDTIGMVALDQNGHVAAGTSTNGLTHKVPGRVGDSPIVGAGAYADSSAGAATATGDGDVMMRFLPSYLAVELMRAGADPSAACKTAISRIKRHYSDFFGAIICANTTGHFGAACNKVPGFSQFHYMVSNSESDTPLMKSVDCI

Solvent-accessible surface area (backbone atoms only — not comparable to full-atom values): 29255 Å² total; per-residue (Å²): 111,79,65,45,56,25,49,45,53,16,48,49,33,42,74,72,68,41,47,38,60,53,14,34,45,48,22,51,40,47,32,21,76,65,25,45,94,44,19,13,24,51,31,12,28,19,19,72,84,47,49,36,33,29,27,3,18,37,32,38,10,76,81,52,49,38,8,13,26,31,40,27,44,33,47,58,57,39,42,57,44,2,47,44,35,39,60,35,28,72,47,32,31,27,28,16,69,41,29,30,52,49,34,42,42,59,68,46,66,77,42,83,33,73,35,76,62,18,50,47,56,39,52,53,26,57,74,51,32,32,53,79,55,52,58,35,45,38,36,57,53,36,90,68,30,58,74,81,52,32,66,40,91,61,80,61,87,65,71,75,67,77,63,76,64,53,74,78,53,61,22,42,53,54,40,73,30,70,49,97,85,31,42,26,10,17,24,21,30,16,10,53,56,64,38,30,61,59,32,54,48,55,13,43,39,34,67,22,16,12,21,24,33,30,33,87,22,14,24,17,24,35,37,40,44,28,48,63,44,30,65,64,22,34,11,37,50,22,27,54,35,27,56,74,65,41,51,28,38,57,17,23,39,49,30,48,48,60,46,36,76,79,41,62,78,46,49,38,36,31,41,23,31,35,54,84,70,50,61,30,47,26,27,39,38,40,95,92,32,57,62,46,74,50,73,47,72,52,93,88,40,98,53,60,39,81,44,73,39,70,31,89,110,78,65,44,56,25,49,44,52,16,49,49,33,43,74,72,68,41,47,37,59,53,14,34,44,48,22,51,41,47,33,22,76,65,25,43,92,44,19,13,22,51,32,13,30,18,21,71,85,47,49,35,34,29,27,3,18,36,31,36,10,76,80,53,50,37,8,12,26,30,41,26,44,32,48,59,58,38,41,58,44,2,46,43,36,39,61,36,28,73,48,32,34,27,28,15,69,41,30,29,52,50,32,43,42,60,68,46,67,78,45,83,34,72,35,73,63,17,50,48,54,37,51,54,25,58,75,50,33,32,55,79,56,50,58,35,46,37,35,58,52,38,90,68,31,56,74,80,52,33,66,39,91,60,81,62,86,66,71,75,67,77,63,73,65,53,73,77,52,59,22,41,53,54,41,72,30,69,49,96,86,30,44,26,11,17,23,20,33,18,10,52,56,64,38,30,60,60,32,52,47,56,12,45,41,33,66,22,16,10,22,25,33,31,32,87,23,15,25,17,23,34,38,40,44,27,47,62,44,30,65,64,23,36,12,37,49,21,27,54,35,28,55,73,65,41,52,28,37,58,18,22,39,51,32,47,50,60,47,35,75,78,41,63,77,47,49,39,36,32,41,22,31,35,54,85,71,50,61,29,46,26,27,38,38,38,96,92,30,56,61,45,76,50,75,49,72,54,93,88,42,98,54,63,40,81,45,72,39,71,30,89

Organism: Echeneis naucrates (NCBI:txid173247)